Protein AF-A0A1M7R511-F1 (afdb_monomer)

Radius of gyration: 32.55 Å; Cα contacts (8 Å, |Δi|>4): 422; chains: 1; bounding box: 79×56×100 Å

pLDDT: mean 84.2, std 15.66, range [29.67, 98.44]

Organism: NCBI:txid551987

Sequence (441 aa):
MRLPGTRYQEHGWEQVRKLLGLCSLQAFRQIEMHQMLEPGQHGALLDAYTDAVAASLHGYARSARGEAEGNSYGESVYELSLGLLYELQAQPAYWAAFAAAMASEHARSGAFWDDPAAEGVLRKKVNDMYATLRDKVDADNYIVATGRDCSPNKIYTYRMLDTAYREIAGLFAAWELNAARVAAILGRELAGTPIEVRQLKSISGCKAEWVIRWSASQEQFAGSPGPLHTRSKRFASLKNSPGKIASLLTEIGDYEELSANMDSIEEWQTEAGEAALWLEDYWRVMSESELAEAEGRQPDDDRIVPPPELVAEDDEAEPVEAVVDQGPAVSGPELAAEQSRAGELSLPLRYLELARSAQEAGSWTVRMLREESLPIRLAVYHKLLGPADDTYPDAWLDPVTGELPTLQQLAALDQISMPTLRKRRNEAIDKLYAANAAAAQ

Secondary structure (DSSP, 8-state):
---TT----HHHHHHHHHHHHHHHHHHHTTS-GGGGG-GGGHHHHHHHHHHHHHHHHHHHTTSTTTSSB-STTS-BHHHHHHHHHHHHHH-HHHHHHHHHHHHHHHHHHSSGGG-GGGHHHHHHHHHHHHHHHHHHHHHHHHHHHHS----HHHHHHHHHHHHHHHHHHHHHHTTTTTHHHHHHHHTS--SSS-HHHHH--SGGG--HHHHHHHHHHHHHHHSS--GGGSS-HHHHHHHT-HHHHHHHHHHHHHHHHHHHTT--HHHHHHHHHHHHHHHHHHHHHHHHHHHHHHTTPPPPP--SSPPPP-PPP---PPP-------SS---HHHHHHHHHHHHHTTS-TTHHHHHHHTS-TT-HHHHHTTTS-HHHHHHHHHHHT-TT-TTS-GGGS-TTTSSPPPHHHHHHHTT--HHHHHHHHHHHHHHHHHHHHHHT-

Structure (mmCIF, N/CA/C/O backbone):
data_AF-A0A1M7R511-F1
#
_entry.id   AF-A0A1M7R511-F1
#
loop_
_atom_site.group_PDB
_atom_site.id
_atom_site.type_symbol
_atom_site.label_atom_id
_atom_site.label_alt_id
_atom_site.label_comp_id
_atom_site.label_asym_id
_atom_site.label_entity_id
_atom_site.label_seq_id
_atom_site.pdbx_PDB_ins_code
_atom_site.Cartn_x
_atom_site.Cartn_y
_atom_site.Cartn_z
_atom_site.occupancy
_atom_site.B_iso_or_equiv
_atom_site.auth_seq_id
_atom_site.auth_comp_id
_atom_site.auth_asym_id
_atom_site.auth_atom_id
_atom_site.pdbx_PDB_model_num
ATOM 1 N N . MET A 1 1 ? 1.863 -0.002 -5.034 1.00 68.69 1 MET A N 1
ATOM 2 C CA . MET A 1 1 ? 2.569 -1.206 -4.569 1.00 68.69 1 MET A CA 1
ATOM 3 C C . MET A 1 1 ? 1.700 -2.441 -4.766 1.00 68.69 1 MET A C 1
ATOM 5 O O . MET A 1 1 ? 0.615 -2.475 -4.191 1.00 68.69 1 MET A O 1
ATOM 9 N N . ARG A 1 2 ? 2.167 -3.424 -5.543 1.00 74.94 2 ARG A N 1
ATOM 10 C CA . ARG A 1 2 ? 1.570 -4.765 -5.659 1.00 74.94 2 ARG A CA 1
ATOM 11 C C . ARG A 1 2 ? 2.565 -5.776 -5.084 1.00 74.94 2 ARG A C 1
ATOM 13 O O . ARG A 1 2 ? 3.453 -6.241 -5.782 1.00 74.94 2 ARG A O 1
ATOM 20 N N . LEU A 1 3 ? 2.492 -6.024 -3.777 1.00 83.12 3 LEU A N 1
ATOM 21 C CA . LEU A 1 3 ? 3.221 -7.140 -3.165 1.00 83.12 3 LEU A CA 1
ATOM 22 C C . LEU A 1 3 ? 2.275 -8.341 -3.036 1.00 83.12 3 LEU A C 1
ATOM 24 O O . LEU A 1 3 ? 1.083 -8.124 -2.782 1.00 83.12 3 LEU A O 1
ATOM 28 N N . PRO A 1 4 ? 2.778 -9.585 -3.128 1.00 82.19 4 PRO A N 1
ATOM 29 C CA . PRO A 1 4 ? 1.950 -10.775 -2.966 1.00 82.19 4 PRO A CA 1
ATOM 30 C C . PRO A 1 4 ? 1.135 -10.733 -1.670 1.00 82.19 4 PRO A C 1
ATOM 32 O O . PRO A 1 4 ? 1.665 -10.418 -0.603 1.00 82.19 4 PRO A O 1
ATOM 35 N N . GLY A 1 5 ? -0.165 -11.007 -1.774 1.00 80.69 5 GLY A N 1
ATOM 36 C CA . GLY A 1 5 ? -1.094 -11.037 -0.639 1.00 80.69 5 GLY A CA 1
ATOM 37 C C . GLY A 1 5 ? -1.471 -9.670 -0.049 1.00 80.69 5 GLY A C 1
ATOM 38 O O . GLY A 1 5 ? -2.383 -9.599 0.774 1.00 80.69 5 GLY A O 1
ATOM 39 N N . THR A 1 6 ? -0.828 -8.570 -0.454 1.00 86.75 6 THR A N 1
ATOM 40 C CA . THR A 1 6 ? -1.179 -7.238 0.067 1.00 86.75 6 THR A CA 1
ATOM 41 C C . THR A 1 6 ? -2.447 -6.722 -0.594 1.00 86.75 6 THR A C 1
ATOM 43 O O . THR A 1 6 ? -2.457 -6.531 -1.806 1.00 86.75 6 THR A O 1
ATOM 46 N N . ARG A 1 7 ? -3.507 -6.479 0.185 1.00 88.06 7 ARG A N 1
ATOM 47 C CA . ARG A 1 7 ? -4.819 -6.025 -0.325 1.00 88.06 7 ARG A CA 1
ATOM 48 C C . ARG A 1 7 ? -4.985 -4.518 -0.225 1.00 88.06 7 ARG A C 1
ATOM 50 O O . ARG A 1 7 ? -5.602 -3.896 -1.087 1.00 88.06 7 ARG A O 1
ATOM 57 N N . TYR A 1 8 ? -4.413 -3.907 0.811 1.00 89.25 8 TYR A N 1
ATOM 58 C CA . TYR A 1 8 ? -4.616 -2.492 1.095 1.00 89.25 8 TYR A CA 1
ATOM 59 C C . TYR A 1 8 ? -3.527 -1.655 0.432 1.00 89.25 8 TYR A C 1
ATOM 61 O O . TYR A 1 8 ? -2.463 -1.404 1.008 1.00 89.25 8 TYR A O 1
ATOM 69 N N . GLN A 1 9 ? -3.801 -1.185 -0.781 1.00 86.00 9 GLN A N 1
ATOM 70 C CA . GLN A 1 9 ? -2.887 -0.361 -1.574 1.00 86.00 9 GLN A CA 1
ATOM 71 C C . GLN A 1 9 ? -3.029 1.131 -1.233 1.00 86.00 9 GLN A C 1
ATOM 73 O O . GLN A 1 9 ? -4.072 1.583 -0.770 1.00 86.00 9 GLN A O 1
ATOM 78 N N . GLU A 1 10 ? -1.964 1.916 -1.428 1.00 84.00 10 GLU A N 1
ATOM 79 C CA . GLU A 1 10 ? -1.916 3.290 -0.901 1.00 84.00 10 GLU A CA 1
ATOM 80 C C . GLU A 1 10 ? -2.899 4.257 -1.580 1.00 84.00 10 GLU A C 1
ATOM 82 O O . GLU A 1 10 ? -3.416 5.151 -0.917 1.00 84.00 10 GLU A O 1
ATOM 87 N N . HIS A 1 11 ? -3.220 4.053 -2.862 1.00 80.50 11 HIS A N 1
ATOM 88 C CA . HIS A 1 11 ? -4.158 4.922 -3.582 1.00 80.50 11 HIS A CA 1
ATOM 89 C C . HIS A 1 11 ? -5.602 4.805 -3.060 1.00 80.50 11 HIS A C 1
ATOM 91 O O . HIS A 1 11 ? -6.273 5.825 -2.912 1.00 80.50 11 HIS A O 1
ATOM 97 N N . GLY A 1 12 ? -6.070 3.597 -2.726 1.00 86.12 12 GLY A N 1
ATOM 98 C CA . GLY A 1 12 ? -7.419 3.383 -2.189 1.00 86.12 12 GLY A CA 1
ATOM 99 C C . GLY A 1 12 ? -7.499 3.452 -0.661 1.00 86.12 12 GLY A C 1
ATOM 100 O O . GLY A 1 12 ? -8.558 3.756 -0.104 1.00 86.12 12 GLY A O 1
ATOM 101 N N . TRP A 1 13 ? -6.375 3.265 0.044 1.00 91.88 13 TRP A N 1
ATOM 102 C CA . TRP A 1 13 ? -6.334 3.275 1.509 1.00 91.88 13 TRP A CA 1
ATOM 103 C C . TRP A 1 13 ? -6.909 4.549 2.130 1.00 91.88 13 TRP A C 1
ATOM 105 O O . TRP A 1 13 ? -7.610 4.481 3.137 1.00 91.88 13 TRP A O 1
ATOM 115 N N . GLU A 1 14 ? -6.654 5.718 1.543 1.00 91.69 14 GLU A N 1
ATOM 116 C CA . GLU A 1 14 ? -7.167 6.974 2.091 1.00 91.69 14 GLU A CA 1
ATOM 117 C C . GLU A 1 14 ? -8.704 7.016 2.108 1.00 91.69 14 GLU A C 1
ATOM 119 O O . GLU A 1 14 ? -9.300 7.583 3.028 1.00 91.69 14 GLU A O 1
ATOM 124 N N . GLN A 1 15 ? -9.362 6.394 1.126 1.00 91.75 15 GLN A N 1
ATOM 125 C CA . GLN A 1 15 ? -10.821 6.297 1.087 1.00 91.75 15 GLN A CA 1
ATOM 126 C C . GLN A 1 15 ? -11.341 5.263 2.089 1.00 91.75 15 GLN A C 1
ATOM 128 O O . GLN A 1 15 ? -12.286 5.572 2.817 1.00 91.75 15 GLN A O 1
ATOM 133 N N . VAL A 1 16 ? -10.677 4.107 2.204 1.00 95.75 16 VAL A N 1
ATOM 134 C CA . VAL A 1 16 ? -10.963 3.077 3.226 1.00 95.75 16 VAL A CA 1
ATOM 135 C C . VAL A 1 16 ? -10.866 3.677 4.628 1.00 95.75 16 VAL A C 1
ATOM 137 O O . VAL A 1 16 ? -11.814 3.623 5.408 1.00 95.75 16 VAL A O 1
ATOM 140 N N . ARG A 1 17 ? -9.762 4.370 4.924 1.00 94.81 17 ARG A N 1
ATOM 141 C CA . ARG A 1 17 ? -9.530 5.070 6.194 1.00 94.81 17 ARG A CA 1
ATOM 142 C C . ARG A 1 17 ? -10.621 6.096 6.492 1.00 94.81 17 ARG A C 1
ATOM 144 O O . ARG A 1 17 ? -11.116 6.166 7.616 1.00 94.81 17 ARG A O 1
ATOM 151 N N . LYS A 1 18 ? -11.018 6.902 5.502 1.00 93.25 18 LYS A N 1
ATOM 152 C CA . LYS A 1 18 ? -12.097 7.892 5.661 1.00 93.25 18 LYS A CA 1
ATOM 153 C C . LYS A 1 18 ? -13.452 7.239 5.912 1.00 93.25 18 LYS A C 1
ATOM 155 O O . LYS A 1 18 ? -14.218 7.773 6.714 1.00 93.25 18 LYS A O 1
ATOM 160 N N . LEU A 1 19 ? -13.761 6.143 5.221 1.00 95.12 19 LEU A N 1
ATOM 161 C CA . LEU A 1 19 ? -15.021 5.424 5.385 1.00 95.12 19 LEU A CA 1
ATOM 162 C C . LEU A 1 19 ? -15.089 4.756 6.764 1.00 95.12 19 LEU A C 1
ATOM 164 O O . LEU A 1 19 ? -16.012 5.044 7.522 1.00 95.12 19 LEU A O 1
ATOM 168 N N . LEU A 1 20 ? -14.065 3.989 7.142 1.00 97.31 20 LEU A N 1
ATOM 169 C CA . LEU A 1 20 ? -13.953 3.380 8.471 1.00 97.31 20 LEU A CA 1
ATOM 170 C C . LEU A 1 20 ? -14.011 4.419 9.589 1.00 97.31 20 LEU A C 1
ATOM 172 O O . LEU A 1 20 ? -14.732 4.232 10.567 1.00 97.31 20 LEU A O 1
ATOM 176 N N . GLY A 1 21 ? -13.300 5.539 9.439 1.00 95.00 21 GLY A N 1
ATOM 177 C CA . GLY A 1 21 ? -13.343 6.637 10.400 1.00 95.00 21 GLY A CA 1
ATOM 178 C C . GLY A 1 21 ? -14.750 7.221 10.557 1.00 95.00 21 GLY A C 1
ATOM 179 O O . GLY A 1 21 ? -15.188 7.452 11.680 1.00 95.00 21 GLY A O 1
ATOM 180 N N . LEU A 1 22 ? -15.477 7.427 9.454 1.00 94.31 22 LEU A N 1
ATOM 181 C CA . LEU A 1 22 ? -16.858 7.917 9.479 1.00 94.31 22 LEU A CA 1
ATOM 182 C C . LEU A 1 22 ? -17.801 6.921 10.171 1.00 94.31 22 LEU A C 1
ATOM 184 O O . LEU A 1 22 ? -18.515 7.307 11.095 1.00 94.31 22 LEU A O 1
ATOM 188 N N . CYS A 1 23 ? -17.782 5.654 9.756 1.00 96.12 23 CYS A N 1
ATOM 189 C CA . CYS A 1 23 ? -18.651 4.609 10.299 1.00 96.12 23 CYS A CA 1
ATOM 190 C C . CYS A 1 23 ? -18.357 4.333 11.781 1.00 96.12 23 CYS A C 1
ATOM 192 O O . CYS A 1 23 ? -19.281 4.190 12.576 1.00 96.12 23 CYS A O 1
ATOM 194 N N . SER A 1 24 ? -17.085 4.369 12.189 1.00 96.56 24 SER A N 1
ATOM 195 C CA . SER A 1 24 ? -16.689 4.216 13.597 1.00 96.56 24 SER A CA 1
ATOM 196 C C . SER A 1 24 ? -17.235 5.330 14.479 1.00 96.56 24 SER A C 1
ATOM 198 O O . SER A 1 24 ? -17.739 5.066 15.564 1.00 96.56 24 SER A O 1
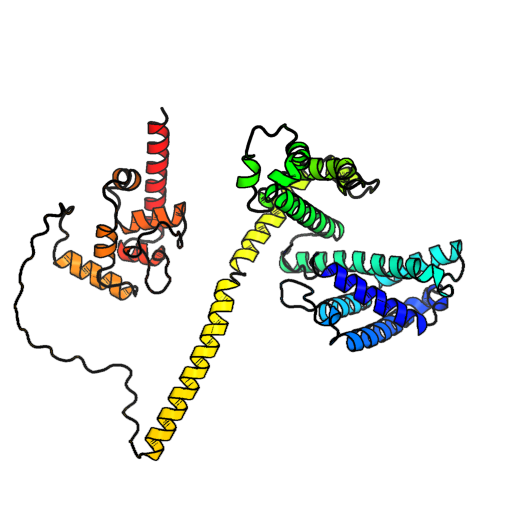ATOM 200 N N . LEU A 1 25 ? -17.171 6.583 14.019 1.00 94.25 25 LEU A N 1
ATOM 201 C CA . LEU A 1 25 ? -17.734 7.710 14.764 1.00 94.25 25 LEU A CA 1
ATOM 202 C C . LEU A 1 25 ? -19.254 7.608 14.903 1.00 94.25 25 LEU A C 1
ATOM 204 O O . LEU A 1 25 ? -19.798 8.006 15.928 1.00 94.25 25 LEU A O 1
ATOM 208 N N . GLN A 1 26 ? -19.941 7.073 13.891 1.00 93.56 26 GLN A N 1
ATOM 209 C CA . GLN A 1 26 ? -21.374 6.794 13.981 1.00 93.56 26 GLN A CA 1
ATOM 210 C C . GLN A 1 26 ? -21.667 5.672 14.983 1.00 93.56 26 GLN A C 1
ATOM 212 O O . GLN A 1 26 ? -22.570 5.829 15.802 1.00 93.56 26 GLN A O 1
ATOM 217 N N . ALA A 1 27 ? -20.883 4.591 14.966 1.00 95.19 27 ALA A N 1
ATOM 218 C CA . ALA A 1 27 ? -21.008 3.485 15.912 1.00 95.19 27 ALA A CA 1
ATOM 219 C C . ALA A 1 27 ? -20.767 3.934 17.362 1.00 95.19 27 ALA A C 1
ATOM 221 O O . ALA A 1 27 ? -21.527 3.569 18.252 1.00 95.19 27 ALA A O 1
ATOM 222 N N . PHE A 1 28 ? -19.788 4.811 17.605 1.00 93.62 28 PHE A N 1
ATOM 223 C CA . PHE A 1 28 ? -19.516 5.339 18.947 1.00 93.62 28 PHE A CA 1
ATOM 224 C C . PHE A 1 28 ? -20.654 6.159 19.556 1.00 93.62 28 PHE A C 1
ATOM 226 O O . PHE A 1 28 ? -20.720 6.287 20.771 1.00 93.62 28 PHE A O 1
ATOM 233 N N . ARG A 1 29 ? -21.584 6.667 18.741 1.00 91.38 29 ARG A N 1
ATOM 234 C CA . ARG A 1 29 ? -22.801 7.332 19.238 1.00 91.38 29 ARG A CA 1
ATOM 235 C C . ARG A 1 29 ? -23.874 6.343 19.706 1.00 91.38 29 ARG A C 1
ATOM 237 O O . ARG A 1 29 ? -24.866 6.773 20.280 1.00 91.38 29 ARG A O 1
ATOM 244 N N . GLN A 1 30 ? -23.709 5.056 19.408 1.00 90.88 30 GLN A N 1
ATOM 245 C CA . GLN A 1 30 ? -24.676 3.992 19.692 1.00 90.88 30 GLN A CA 1
ATOM 246 C C . GLN A 1 30 ? -24.197 3.030 20.788 1.00 90.88 30 GLN A C 1
ATOM 248 O O . GLN A 1 30 ? -24.994 2.225 21.263 1.00 90.88 30 GLN A O 1
ATOM 253 N N . ILE A 1 31 ? -22.922 3.101 21.189 1.00 92.25 31 ILE A N 1
ATOM 254 C CA . ILE A 1 31 ? -22.336 2.227 22.214 1.00 92.25 31 ILE A CA 1
ATOM 255 C C . ILE A 1 31 ? -21.955 3.016 23.470 1.00 92.25 31 ILE A C 1
ATOM 257 O O . ILE A 1 31 ? -21.582 4.187 23.407 1.00 92.25 31 ILE A O 1
ATOM 261 N N . GLU A 1 32 ? -22.004 2.350 24.622 1.00 91.88 32 GLU A N 1
ATOM 262 C CA . GLU A 1 32 ? -21.669 2.941 25.920 1.00 91.88 32 GLU A CA 1
ATOM 263 C C . GLU A 1 32 ? -20.150 3.092 26.091 1.00 91.88 32 GLU A C 1
ATOM 265 O O . GLU A 1 32 ? -19.463 2.213 26.615 1.00 91.88 32 GLU A O 1
ATOM 270 N N . MET A 1 33 ? -19.609 4.236 25.663 1.00 91.94 33 MET A N 1
ATOM 271 C CA . MET A 1 33 ? -18.162 4.501 25.629 1.00 91.94 33 MET A CA 1
ATOM 272 C C . MET A 1 33 ? -17.464 4.422 26.992 1.00 91.94 33 MET A C 1
ATOM 274 O O . MET A 1 33 ? -16.265 4.154 27.048 1.00 91.94 33 MET A O 1
ATOM 278 N N . HIS A 1 34 ? -18.191 4.580 28.099 1.00 92.94 34 HIS A N 1
ATOM 279 C CA . HIS A 1 34 ? -17.646 4.385 29.446 1.00 92.94 34 HIS A CA 1
ATOM 280 C C . HIS A 1 34 ? -17.146 2.949 29.674 1.00 92.94 34 HIS A C 1
ATOM 282 O O . HIS A 1 34 ? -16.149 2.752 30.371 1.00 92.94 34 HIS A O 1
ATOM 288 N N . GLN A 1 35 ? -17.756 1.957 29.015 1.00 92.94 35 GLN A N 1
ATOM 289 C CA . GLN A 1 35 ? -17.331 0.554 29.078 1.00 92.94 35 GLN A CA 1
ATOM 290 C C . GLN A 1 35 ? -15.943 0.332 28.456 1.00 92.94 35 GLN A C 1
ATOM 292 O O . GLN A 1 35 ? -15.270 -0.642 28.780 1.00 92.94 35 GLN A O 1
ATOM 297 N N . MET A 1 36 ? -15.452 1.262 27.625 1.00 93.06 36 MET A N 1
ATOM 298 C CA . MET A 1 36 ? -14.088 1.228 27.080 1.00 93.06 36 MET A CA 1
ATOM 299 C C . MET A 1 36 ? -13.018 1.266 28.185 1.00 93.06 36 MET A C 1
ATOM 301 O O . MET A 1 36 ? -11.898 0.789 27.994 1.00 93.06 36 MET A O 1
ATOM 305 N N . LEU A 1 37 ? -13.349 1.826 29.351 1.00 94.88 37 LEU A N 1
ATOM 306 C CA . LEU A 1 37 ? -12.447 1.918 30.499 1.00 94.88 37 LEU A CA 1
ATOM 307 C C . LEU A 1 37 ? -12.394 0.624 31.325 1.00 94.88 37 LEU A C 1
ATOM 309 O O . LEU A 1 37 ? -11.517 0.489 32.176 1.00 94.88 37 LEU A O 1
ATOM 313 N N . GLU A 1 38 ? -13.297 -0.326 31.073 1.00 94.88 38 GLU A N 1
ATOM 314 C CA . GLU A 1 38 ? -13.436 -1.565 31.834 1.00 94.88 38 GLU A CA 1
ATOM 315 C C . GLU A 1 38 ? -12.905 -2.764 31.032 1.00 94.88 38 GLU A C 1
ATOM 317 O O . GLU A 1 38 ? -13.583 -3.238 30.120 1.00 94.88 38 GLU A O 1
ATOM 322 N N . PRO A 1 39 ? -11.732 -3.337 31.380 1.00 93.25 39 PRO A N 1
ATOM 323 C CA . PRO A 1 39 ? -11.148 -4.448 30.623 1.00 93.25 39 PRO A CA 1
ATOM 324 C C . PRO A 1 39 ? -12.063 -5.671 30.479 1.00 93.25 39 PRO A C 1
ATOM 326 O O . PRO A 1 39 ? -12.005 -6.372 29.474 1.00 93.25 39 PRO A O 1
ATOM 329 N N . GLY A 1 40 ? -12.934 -5.915 31.466 1.00 94.31 40 GLY A N 1
ATOM 330 C CA . GLY A 1 40 ? -13.905 -7.012 31.430 1.00 94.31 40 GLY A CA 1
ATOM 331 C C . GLY A 1 40 ? -15.004 -6.848 30.373 1.00 94.31 40 GLY A C 1
ATOM 332 O O . GLY A 1 40 ? -15.596 -7.847 29.979 1.00 94.31 40 GLY A O 1
ATOM 333 N N . GLN A 1 41 ? -15.250 -5.626 29.891 1.00 95.38 41 GLN A N 1
ATOM 334 C CA . GLN A 1 41 ? -16.270 -5.329 28.878 1.00 95.38 41 GLN A CA 1
ATOM 335 C C . GLN A 1 41 ? -15.705 -5.277 27.455 1.00 95.38 41 GLN A C 1
ATOM 337 O O . GLN A 1 41 ? -16.469 -5.226 26.495 1.00 95.38 41 GLN A O 1
ATOM 342 N N . HIS A 1 42 ? -14.376 -5.301 27.283 1.00 95.44 42 HIS A N 1
ATOM 343 C CA . HIS A 1 42 ? -13.740 -5.064 25.981 1.00 95.44 42 HIS A CA 1
ATOM 344 C C . HIS A 1 42 ? -14.190 -6.039 24.889 1.00 95.44 42 HIS A C 1
ATOM 346 O O . HIS A 1 42 ? -14.326 -5.608 23.750 1.00 95.44 42 HIS A O 1
ATOM 352 N N . GLY A 1 43 ? -14.447 -7.308 25.227 1.00 95.12 43 GLY A N 1
ATOM 353 C CA . GLY A 1 43 ? -14.949 -8.305 24.273 1.00 95.12 43 GLY A CA 1
ATOM 354 C C . GLY A 1 43 ? -16.362 -7.990 23.779 1.00 95.12 43 GLY A C 1
ATOM 355 O O . GLY A 1 43 ? -16.567 -7.823 22.584 1.00 95.12 43 GLY A O 1
ATOM 356 N N . ALA A 1 44 ? -17.314 -7.806 24.699 1.00 95.62 44 ALA A N 1
ATOM 357 C CA . ALA A 1 44 ? -18.692 -7.459 24.346 1.00 95.62 44 ALA A CA 1
ATOM 358 C C . ALA A 1 44 ? -18.781 -6.112 23.606 1.00 95.62 44 ALA A C 1
ATOM 360 O O . ALA A 1 44 ? -19.577 -5.951 22.683 1.00 95.62 44 ALA A O 1
ATOM 361 N N . LEU A 1 45 ? -17.932 -5.150 23.982 1.00 96.44 45 LEU A N 1
ATOM 362 C CA . LEU A 1 45 ? -17.863 -3.853 23.318 1.00 96.44 45 LEU A CA 1
ATOM 363 C C . LEU A 1 45 ? -17.277 -3.955 21.904 1.00 96.44 45 LEU A C 1
ATOM 365 O O . LEU A 1 45 ? -17.718 -3.218 21.026 1.00 96.44 45 LEU A O 1
ATOM 369 N N . LEU A 1 46 ? -16.316 -4.856 21.671 1.00 97.38 46 LEU A N 1
ATOM 370 C CA . LEU A 1 46 ? -15.790 -5.142 20.334 1.00 97.38 46 LEU A CA 1
ATOM 371 C C . LEU A 1 46 ? -16.870 -5.752 19.438 1.00 97.38 46 LEU A C 1
ATOM 373 O O . LEU A 1 46 ? -17.007 -5.313 18.298 1.00 97.38 46 LEU A O 1
ATOM 377 N N . ASP A 1 47 ? -17.656 -6.703 19.942 1.00 97.06 47 ASP A N 1
ATOM 378 C CA . ASP A 1 47 ? -18.761 -7.299 19.181 1.00 97.06 47 ASP A CA 1
ATOM 379 C C . ASP A 1 47 ? -19.813 -6.237 18.821 1.00 97.06 47 ASP A C 1
ATOM 381 O O . ASP A 1 47 ? -20.131 -6.051 17.648 1.00 97.06 47 ASP A O 1
ATOM 385 N N . ALA A 1 48 ? -20.255 -5.439 19.800 1.00 97.12 48 ALA A N 1
ATOM 386 C CA . ALA A 1 48 ? -21.210 -4.353 19.568 1.00 97.12 48 ALA A CA 1
ATOM 387 C C . ALA A 1 48 ? -20.678 -3.284 18.595 1.00 97.12 48 ALA A C 1
ATOM 389 O O . ALA A 1 48 ? -21.413 -2.789 17.738 1.00 97.12 48 ALA A O 1
ATOM 390 N N . TYR A 1 49 ? -19.396 -2.924 18.709 1.00 97.88 49 TYR A N 1
ATOM 391 C CA . TYR A 1 49 ? -18.735 -2.016 17.773 1.00 97.88 49 TYR A CA 1
ATOM 392 C C . TYR A 1 49 ? -18.690 -2.610 16.360 1.00 97.88 49 TYR A C 1
ATOM 394 O O . TYR A 1 49 ? -19.001 -1.910 15.397 1.00 97.88 49 TYR A O 1
ATOM 402 N N . THR A 1 50 ? -18.341 -3.891 16.237 1.00 97.88 50 THR A N 1
ATOM 403 C CA . THR A 1 50 ? -18.246 -4.592 14.951 1.00 97.88 50 THR A CA 1
ATOM 404 C C . THR A 1 50 ? -19.600 -4.608 14.250 1.00 97.88 50 THR A C 1
ATOM 406 O O . THR A 1 50 ? -19.689 -4.179 13.101 1.00 97.88 50 THR A O 1
ATOM 409 N N . ASP A 1 51 ? -20.668 -4.976 14.957 1.00 98.00 51 ASP A N 1
ATOM 410 C CA . ASP A 1 51 ? -22.026 -4.993 14.406 1.00 98.00 51 ASP A CA 1
ATOM 411 C C . ASP A 1 51 ? -22.489 -3.596 13.964 1.00 98.00 51 ASP A C 1
ATOM 413 O O . ASP A 1 51 ? -23.005 -3.419 12.855 1.00 98.00 51 ASP A O 1
ATOM 417 N N . ALA A 1 52 ? -22.260 -2.574 14.795 1.00 97.88 52 ALA A N 1
ATOM 418 C CA . ALA A 1 52 ? -22.667 -1.202 14.494 1.00 97.88 52 ALA A CA 1
ATOM 419 C C . ALA A 1 52 ? -21.904 -0.608 13.295 1.00 97.88 52 ALA A C 1
ATOM 421 O O . ALA A 1 52 ? -22.498 0.060 12.439 1.00 97.88 52 ALA A O 1
ATOM 422 N N . VAL A 1 53 ? -20.592 -0.853 13.196 1.00 98.19 53 VAL A N 1
ATOM 423 C CA . VAL A 1 53 ? -19.790 -0.392 12.053 1.00 98.19 53 VAL A CA 1
ATOM 424 C C . VAL A 1 53 ? -20.149 -1.171 10.793 1.00 98.19 53 VAL A C 1
ATOM 426 O O . VAL A 1 53 ? -20.293 -0.543 9.745 1.00 98.19 53 VAL A O 1
ATOM 429 N N . ALA A 1 54 ? -20.361 -2.487 10.873 1.00 98.06 54 ALA A N 1
ATOM 430 C CA . ALA A 1 54 ? -20.773 -3.301 9.730 1.00 98.06 54 ALA A CA 1
ATOM 431 C C . ALA A 1 54 ? -22.113 -2.812 9.165 1.00 98.06 54 ALA A C 1
ATOM 433 O O . ALA A 1 54 ? -22.221 -2.557 7.964 1.00 98.06 54 ALA A O 1
ATOM 434 N N . ALA A 1 55 ? -23.109 -2.577 10.026 1.00 97.19 55 ALA A N 1
ATOM 435 C CA . ALA A 1 55 ? -24.402 -2.026 9.623 1.00 97.19 55 ALA A CA 1
ATOM 436 C C . ALA A 1 55 ? -24.261 -0.659 8.927 1.00 97.19 55 ALA A C 1
ATOM 438 O O . ALA A 1 55 ? -24.878 -0.421 7.886 1.00 97.19 55 ALA A O 1
ATOM 439 N N . SER A 1 56 ? -23.409 0.227 9.458 1.00 96.25 56 SER A N 1
ATOM 440 C CA . SER A 1 56 ? -23.109 1.516 8.824 1.00 96.25 56 SER A CA 1
ATOM 441 C C . SER A 1 56 ? -22.434 1.333 7.458 1.00 96.25 56 SER A C 1
ATOM 443 O O . SER A 1 56 ? -22.872 1.935 6.477 1.00 96.25 56 SER A O 1
ATOM 445 N N . LEU A 1 57 ? -21.426 0.461 7.353 1.00 97.06 57 LEU A N 1
ATOM 446 C CA . LEU A 1 57 ? -20.725 0.167 6.099 1.00 97.06 57 LEU A CA 1
ATOM 447 C C . LEU A 1 57 ? -21.671 -0.376 5.027 1.00 97.06 57 LEU A C 1
ATOM 449 O O . LEU A 1 57 ? -21.618 0.096 3.893 1.00 97.06 57 LEU A O 1
ATOM 453 N N . HIS A 1 58 ? -22.573 -1.300 5.375 1.00 97.00 58 HIS A N 1
ATOM 454 C CA . HIS A 1 58 ? -23.606 -1.790 4.455 1.00 97.00 58 HIS A CA 1
ATOM 455 C C . HIS A 1 58 ? -24.478 -0.650 3.913 1.00 97.00 58 HIS A C 1
ATOM 457 O O . HIS A 1 58 ? -24.785 -0.625 2.722 1.00 97.00 58 HIS A O 1
ATOM 463 N N . GLY A 1 59 ? -24.814 0.339 4.748 1.00 92.69 59 GLY A N 1
ATOM 464 C CA . GLY A 1 59 ? -25.531 1.543 4.317 1.00 92.69 59 GLY A CA 1
ATOM 465 C C . GLY A 1 59 ? -24.755 2.412 3.317 1.00 92.69 59 GLY A C 1
ATOM 466 O O . GLY A 1 59 ? -25.367 3.095 2.497 1.00 92.69 59 GLY A O 1
ATOM 467 N N . TYR A 1 60 ? -23.419 2.368 3.339 1.00 90.75 60 TYR A N 1
ATOM 468 C CA . TYR A 1 60 ? -22.548 3.106 2.416 1.00 90.75 60 TYR A CA 1
ATOM 469 C C . TYR A 1 60 ? -22.077 2.294 1.203 1.00 90.75 60 TYR A C 1
ATOM 471 O O . TYR A 1 60 ? -21.387 2.865 0.354 1.00 90.75 60 TYR A O 1
ATOM 479 N N . ALA A 1 61 ? -22.456 1.018 1.078 1.00 86.69 61 ALA A N 1
ATOM 480 C CA . ALA A 1 61 ? -21.984 0.133 0.009 1.00 86.69 61 ALA A CA 1
ATOM 481 C C . ALA A 1 61 ? -22.248 0.700 -1.398 1.00 86.69 61 ALA A C 1
ATOM 483 O O . ALA A 1 61 ? -21.378 0.638 -2.254 1.00 86.69 61 ALA A O 1
ATOM 484 N N . ARG A 1 62 ? -23.416 1.328 -1.604 1.00 88.44 62 ARG A N 1
ATOM 485 C CA . ARG A 1 62 ? -23.845 1.961 -2.871 1.00 88.44 62 ARG A CA 1
ATOM 486 C C . ARG A 1 62 ? -23.567 3.465 -2.948 1.00 88.44 62 ARG A C 1
ATOM 488 O O . ARG A 1 62 ? -24.182 4.188 -3.726 1.00 88.44 62 ARG A O 1
ATOM 495 N N . SER A 1 63 ? -22.713 3.979 -2.069 1.00 89.06 63 SER A N 1
ATOM 496 C CA . SER A 1 63 ? -22.304 5.383 -2.120 1.00 89.06 63 SER A CA 1
ATOM 497 C C . SER A 1 63 ? -21.117 5.560 -3.061 1.00 89.06 63 SER A C 1
ATOM 499 O O . SER A 1 63 ? -20.310 4.649 -3.213 1.00 89.06 63 SER A O 1
ATOM 501 N N . ALA A 1 64 ? -20.925 6.773 -3.589 1.00 87.56 64 ALA A N 1
ATOM 502 C CA . ALA A 1 64 ? -19.777 7.087 -4.444 1.00 87.56 64 ALA A CA 1
ATOM 503 C C . ALA A 1 64 ? -18.415 6.762 -3.797 1.00 87.56 64 ALA A C 1
ATOM 505 O O . ALA A 1 64 ? -17.461 6.450 -4.499 1.00 87.56 64 ALA A O 1
ATOM 506 N N . ARG A 1 65 ? -18.301 6.832 -2.459 1.00 89.44 65 ARG A N 1
ATOM 507 C CA . ARG A 1 65 ? -17.083 6.395 -1.755 1.00 89.44 65 ARG A CA 1
ATOM 508 C C . ARG A 1 65 ? -17.023 4.878 -1.606 1.00 89.44 65 ARG A C 1
ATOM 510 O O . ARG A 1 65 ? -15.927 4.347 -1.666 1.00 89.44 65 ARG A O 1
ATOM 517 N N . GLY A 1 66 ? -18.151 4.220 -1.349 1.00 84.88 66 GLY A N 1
ATOM 518 C CA . GLY A 1 66 ? -18.216 2.769 -1.167 1.00 84.88 66 GLY A CA 1
ATOM 519 C C . GLY A 1 66 ? -17.865 2.008 -2.441 1.00 84.88 66 GLY A C 1
ATOM 520 O O . GLY A 1 66 ? -17.070 1.081 -2.366 1.00 84.88 66 GLY A O 1
ATOM 521 N N . GLU A 1 67 ? -18.381 2.461 -3.586 1.00 91.12 67 GLU A N 1
ATOM 522 C CA . GLU A 1 67 ? -18.156 1.855 -4.910 1.00 91.12 67 GLU A CA 1
ATOM 523 C C . GLU A 1 67 ? -16.827 2.270 -5.560 1.00 91.12 67 GLU A C 1
ATOM 525 O O . GLU A 1 67 ? -16.453 1.723 -6.592 1.00 91.12 67 GLU A O 1
ATOM 530 N N . ALA A 1 68 ? -16.102 3.233 -4.980 1.00 88.19 68 ALA A N 1
ATOM 531 C CA . ALA A 1 68 ? -14.797 3.627 -5.496 1.00 88.19 68 ALA A CA 1
ATOM 532 C C . ALA A 1 68 ? -13.803 2.456 -5.438 1.00 88.19 68 ALA A C 1
ATOM 534 O O . ALA A 1 68 ? -13.839 1.643 -4.511 1.00 88.19 68 ALA A O 1
ATOM 535 N N . GLU A 1 69 ? -12.875 2.421 -6.393 1.00 90.62 69 GLU A N 1
ATOM 536 C CA . GLU A 1 69 ? -11.803 1.426 -6.441 1.00 90.62 69 GLU A CA 1
ATOM 537 C C . GLU A 1 69 ? -10.929 1.513 -5.180 1.00 90.62 69 GLU A C 1
ATOM 539 O O . GLU A 1 69 ? -10.335 2.551 -4.862 1.00 90.62 69 GLU A O 1
ATOM 544 N N . GLY A 1 70 ? -10.888 0.418 -4.420 1.00 87.75 70 GLY A N 1
ATOM 545 C CA . GLY A 1 70 ? -10.115 0.303 -3.186 1.00 87.75 70 GLY A CA 1
ATOM 546 C C . GLY A 1 70 ? -8.715 -0.260 -3.423 1.00 87.75 70 GLY A C 1
ATOM 547 O O . GLY A 1 70 ? -7.765 0.099 -2.718 1.00 87.75 70 GLY A O 1
ATOM 548 N N . ASN A 1 71 ? -8.572 -1.127 -4.419 1.00 88.75 71 ASN A N 1
ATOM 549 C CA . ASN A 1 71 ? -7.290 -1.615 -4.896 1.00 88.75 71 ASN A CA 1
ATOM 550 C C . ASN A 1 71 ? -7.359 -1.983 -6.380 1.00 88.75 71 ASN A C 1
ATOM 552 O O . ASN A 1 71 ? -8.416 -2.013 -6.999 1.00 88.75 71 ASN A O 1
ATOM 556 N N . SER A 1 72 ? -6.196 -2.304 -6.935 1.00 82.38 72 SER A N 1
ATOM 557 C CA . SER A 1 72 ? -6.067 -2.731 -8.327 1.00 82.38 72 SER A CA 1
ATOM 558 C C . SER A 1 72 ? -6.452 -4.192 -8.595 1.00 82.38 72 SER A C 1
ATOM 560 O O . SER A 1 72 ? -6.237 -4.653 -9.708 1.00 82.38 72 SER A O 1
ATOM 562 N N . TYR A 1 73 ? -7.002 -4.912 -7.609 1.00 83.31 73 TYR A N 1
ATOM 563 C CA . TYR A 1 73 ? -7.515 -6.281 -7.772 1.00 83.31 73 TYR A CA 1
ATOM 564 C C . TYR A 1 73 ? -9.041 -6.319 -7.959 1.00 83.31 73 TYR A C 1
ATOM 566 O O . TYR A 1 73 ? -9.635 -7.392 -7.925 1.00 83.31 73 TYR A O 1
ATOM 574 N N . GLY A 1 74 ? -9.681 -5.156 -8.126 1.00 86.06 74 GLY A N 1
ATOM 575 C CA . GLY A 1 74 ? -11.126 -5.042 -8.333 1.00 86.06 74 GLY A CA 1
ATOM 576 C C . GLY A 1 74 ? -11.954 -4.947 -7.050 1.00 86.06 74 GLY A C 1
ATOM 577 O O . GLY A 1 74 ? -13.176 -4.893 -7.133 1.00 86.06 74 GLY A O 1
ATOM 578 N N . GLU A 1 75 ? -11.325 -4.888 -5.871 1.00 91.88 75 GLU A N 1
ATOM 579 C CA . GLU A 1 75 ? -12.053 -4.702 -4.615 1.00 91.88 75 GLU A CA 1
ATOM 580 C C . GLU A 1 75 ? -12.418 -3.231 -4.408 1.00 91.88 75 GLU A C 1
ATOM 582 O O . GLU A 1 75 ? -11.589 -2.319 -4.531 1.00 91.88 75 GLU A O 1
ATOM 587 N N . SER A 1 76 ? -13.664 -3.000 -4.022 1.00 94.56 76 SER A N 1
ATOM 588 C CA . SER A 1 76 ? -14.174 -1.682 -3.673 1.00 94.56 76 SER A CA 1
ATOM 589 C C . SER A 1 76 ? -13.679 -1.216 -2.300 1.00 94.56 76 SER A C 1
ATOM 591 O O . SER A 1 76 ? -13.299 -1.996 -1.418 1.00 94.56 76 SER A O 1
ATOM 593 N N . VAL A 1 77 ? -13.724 0.096 -2.068 1.00 94.25 77 VAL A N 1
ATOM 594 C CA . VAL A 1 77 ? -13.437 0.694 -0.753 1.00 94.25 77 VAL A CA 1
ATOM 595 C C . VAL A 1 77 ? -14.343 0.114 0.336 1.00 94.25 77 VAL A C 1
ATOM 597 O O . VAL A 1 77 ? -13.897 -0.060 1.475 1.00 94.25 77 VAL A O 1
ATOM 600 N N . TYR A 1 78 ? -15.602 -0.181 0.009 1.00 96.69 78 TYR A N 1
ATOM 601 C CA . TYR A 1 78 ? -16.540 -0.825 0.924 1.00 96.69 78 TYR A CA 1
ATOM 602 C C . TYR A 1 78 ? -16.076 -2.234 1.325 1.00 96.69 78 TYR A C 1
ATOM 604 O O . TYR A 1 78 ? -15.981 -2.508 2.523 1.00 96.69 78 TYR A O 1
ATOM 612 N N . GLU A 1 79 ? -15.731 -3.091 0.362 1.00 97.00 79 GLU A N 1
ATOM 613 C CA . GLU A 1 79 ? -15.287 -4.469 0.624 1.00 97.00 79 GLU A CA 1
ATOM 614 C C . GLU A 1 79 ? -14.010 -4.502 1.461 1.00 97.00 79 GLU A C 1
ATOM 616 O O . GLU A 1 79 ? -13.935 -5.232 2.451 1.00 97.00 79 GLU A O 1
ATOM 621 N N . LEU A 1 80 ? -13.040 -3.640 1.142 1.00 97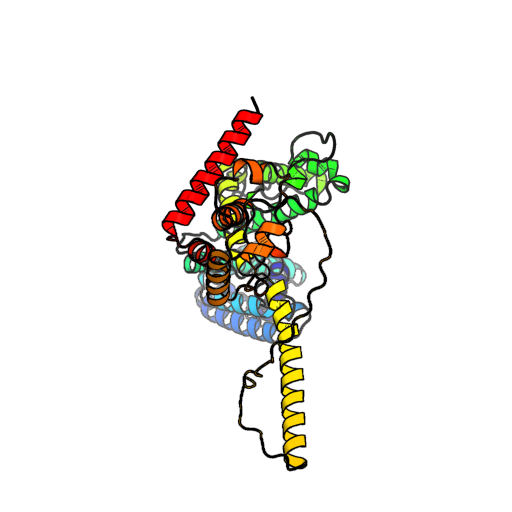.00 80 LEU A N 1
ATOM 622 C CA . LEU A 1 80 ? -11.816 -3.512 1.933 1.00 97.00 80 LEU A CA 1
ATOM 623 C C . LEU A 1 80 ? -12.092 -3.008 3.355 1.00 97.00 80 LEU A C 1
ATOM 625 O O . LEU A 1 80 ? -11.488 -3.491 4.312 1.00 97.00 80 LEU A O 1
ATOM 629 N N . SER A 1 81 ? -13.010 -2.053 3.519 1.00 97.88 81 SER A N 1
ATOM 630 C CA . SER A 1 81 ? -13.397 -1.561 4.848 1.00 97.88 81 SER A CA 1
ATOM 631 C C . SER A 1 81 ? -14.062 -2.661 5.676 1.00 97.88 81 SER A C 1
ATOM 633 O O . SER A 1 81 ? -13.730 -2.832 6.848 1.00 97.88 81 SER A O 1
ATOM 635 N N . LEU A 1 82 ? -14.970 -3.428 5.070 1.00 97.88 82 LEU A N 1
ATOM 636 C CA . LEU A 1 82 ? -15.658 -4.530 5.735 1.00 97.88 82 LEU A CA 1
ATOM 637 C C . LEU A 1 82 ? -14.688 -5.661 6.100 1.00 97.88 82 LEU A C 1
ATOM 639 O O . LEU A 1 82 ? -14.726 -6.166 7.220 1.00 97.88 82 LEU A O 1
ATOM 643 N N . GLY A 1 83 ? -13.772 -6.009 5.193 1.00 97.06 83 GLY A N 1
ATOM 644 C CA . GLY A 1 83 ? -12.716 -6.982 5.457 1.00 97.06 83 GLY A CA 1
ATOM 645 C C . GLY A 1 83 ? -11.864 -6.581 6.660 1.00 97.06 83 GLY A C 1
ATOM 646 O O . GLY A 1 83 ? -11.690 -7.373 7.582 1.00 97.06 83 GLY A O 1
ATOM 647 N N . LEU A 1 84 ? -11.397 -5.329 6.710 1.00 97.69 84 LEU A N 1
ATOM 648 C CA . LEU A 1 84 ? -10.555 -4.861 7.814 1.00 97.69 84 LEU A CA 1
ATOM 649 C C . LEU A 1 84 ? -11.305 -4.778 9.151 1.00 97.69 84 LEU A C 1
ATOM 651 O O . LEU A 1 84 ? -10.702 -4.961 10.208 1.00 97.69 84 LEU A O 1
ATOM 655 N N . LEU A 1 85 ? -12.611 -4.507 9.118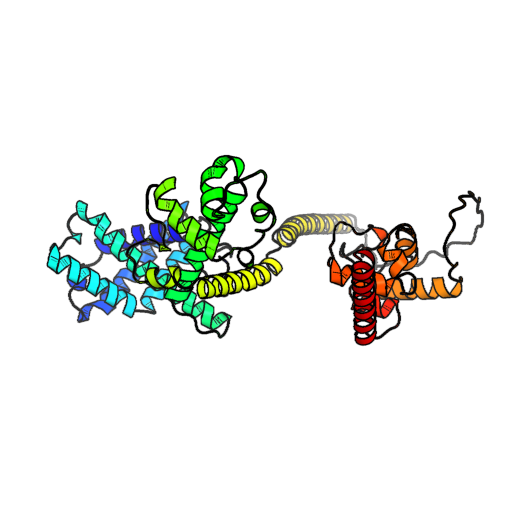 1.00 98.44 85 LEU A N 1
ATOM 656 C CA . LEU A 1 85 ? -13.462 -4.546 10.304 1.00 98.44 85 LEU A CA 1
ATOM 657 C C . LEU A 1 85 ? -13.526 -5.960 10.900 1.00 98.44 85 LEU A C 1
ATOM 659 O O . LEU A 1 85 ? -13.353 -6.120 12.105 1.00 98.44 85 LEU A O 1
ATOM 663 N N . TYR A 1 86 ? -13.722 -6.991 10.078 1.00 98.12 86 TYR A N 1
ATOM 664 C CA . TYR A 1 86 ? -13.759 -8.369 10.579 1.00 98.12 86 TYR A CA 1
ATOM 665 C C . TYR A 1 86 ? -12.378 -8.891 10.993 1.00 98.12 86 TYR A C 1
ATOM 667 O O . TYR A 1 86 ? -12.272 -9.655 11.952 1.00 98.12 86 TYR A O 1
ATOM 675 N N . GLU A 1 87 ? -11.303 -8.406 10.368 1.00 97.69 87 GLU A N 1
ATOM 676 C CA . GLU A 1 87 ? -9.937 -8.644 10.854 1.00 97.69 87 GLU A CA 1
ATOM 677 C C . GLU A 1 87 ? -9.714 -8.075 12.264 1.00 97.69 87 GLU A C 1
ATOM 679 O O . GLU A 1 87 ? -9.008 -8.677 13.073 1.00 97.69 87 GLU A O 1
ATOM 684 N N . LEU A 1 88 ? -10.344 -6.943 12.607 1.00 98.12 88 LEU A N 1
ATOM 685 C CA . LEU A 1 88 ? -10.266 -6.382 13.959 1.00 98.12 88 LEU A CA 1
ATOM 686 C C . LEU A 1 88 ? -10.917 -7.319 14.981 1.00 98.12 88 LEU A C 1
ATOM 688 O O . LEU A 1 88 ? -10.352 -7.532 16.055 1.00 98.12 88 LEU A O 1
ATOM 692 N N . GLN A 1 89 ? -12.071 -7.898 14.636 1.00 96.69 89 GLN A N 1
ATOM 693 C CA . GLN A 1 89 ? -12.758 -8.874 15.482 1.00 96.69 89 GLN A CA 1
ATOM 694 C C . GLN A 1 89 ? -11.912 -10.142 15.676 1.00 96.69 89 GLN A C 1
ATOM 696 O O . GLN A 1 89 ? -11.805 -10.654 16.790 1.00 96.69 89 GLN A O 1
ATOM 701 N N . ALA A 1 90 ? -11.244 -10.611 14.618 1.00 96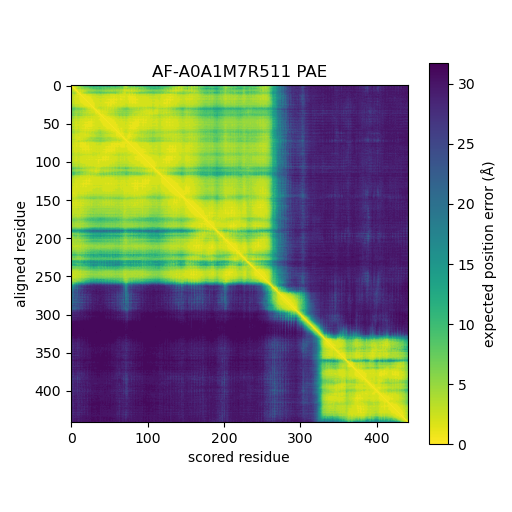.62 90 ALA A N 1
ATOM 702 C CA . ALA A 1 90 ? -10.336 -11.756 14.682 1.00 96.62 90 ALA A CA 1
ATOM 703 C C . ALA A 1 90 ? -9.045 -11.467 15.475 1.00 96.62 90 ALA A C 1
ATOM 705 O O . ALA A 1 90 ? -8.406 -12.391 15.985 1.00 96.62 90 ALA A O 1
ATOM 706 N N . GLN A 1 91 ? -8.654 -10.194 15.607 1.00 96.44 91 GLN A N 1
ATOM 707 C CA . GLN A 1 91 ? -7.412 -9.765 16.255 1.00 96.44 91 GLN A CA 1
ATOM 708 C C . GLN A 1 91 ? -7.673 -8.810 17.441 1.00 96.44 91 GLN A C 1
ATOM 710 O O . GLN A 1 91 ? -7.248 -7.646 17.421 1.00 96.44 91 GLN A O 1
ATOM 715 N N . PRO A 1 92 ? -8.279 -9.295 18.547 1.00 95.75 92 PRO A N 1
ATOM 716 C CA . PRO A 1 92 ? -8.745 -8.459 19.663 1.00 95.75 92 PRO A CA 1
ATOM 717 C C . PRO A 1 92 ? -7.629 -7.684 20.382 1.00 95.75 92 PRO A C 1
ATOM 719 O O . PRO A 1 92 ? -7.894 -6.710 21.084 1.00 95.75 92 PRO A O 1
ATOM 722 N N . ALA A 1 93 ? -6.361 -8.061 20.190 1.00 96.75 93 ALA A N 1
ATOM 723 C CA . ALA A 1 93 ? -5.219 -7.313 20.710 1.00 96.75 93 ALA A CA 1
ATOM 724 C C . ALA A 1 93 ? -5.157 -5.865 20.176 1.00 96.75 93 ALA A C 1
ATOM 726 O O . ALA A 1 93 ? -4.753 -4.962 20.912 1.00 96.75 93 ALA A O 1
ATOM 727 N N . TYR A 1 94 ? -5.584 -5.621 18.930 1.00 97.31 94 TYR A N 1
ATOM 728 C CA . TYR A 1 94 ? -5.631 -4.271 18.350 1.00 97.31 94 TYR A CA 1
ATOM 729 C C . TYR A 1 94 ? -6.736 -3.424 18.977 1.00 97.31 94 TYR A C 1
ATOM 731 O O . TYR A 1 94 ? -6.516 -2.247 19.271 1.00 97.31 94 TYR A O 1
ATOM 739 N N . TRP A 1 95 ? -7.883 -4.039 19.266 1.00 97.56 95 TRP A N 1
ATOM 740 C CA . TRP A 1 95 ? -8.949 -3.400 20.028 1.00 97.56 95 TRP A CA 1
ATOM 741 C C . TRP A 1 95 ? -8.508 -3.065 21.456 1.00 97.56 95 TRP A C 1
ATOM 743 O O . TRP A 1 95 ? -8.689 -1.939 21.909 1.00 97.56 95 TRP A O 1
ATOM 753 N N . ALA A 1 96 ? -7.842 -3.993 22.146 1.00 96.88 96 ALA A N 1
ATOM 754 C CA . ALA A 1 96 ? -7.314 -3.747 23.488 1.00 96.88 96 ALA A CA 1
ATOM 755 C C . ALA A 1 96 ? -6.291 -2.593 23.509 1.00 96.88 96 ALA A C 1
ATOM 757 O O . ALA A 1 96 ? -6.306 -1.756 24.415 1.00 96.88 96 ALA A O 1
ATOM 758 N N . ALA A 1 97 ? -5.426 -2.499 22.493 1.00 97.19 97 ALA A N 1
ATOM 759 C CA . ALA A 1 97 ? -4.492 -1.382 22.342 1.00 97.19 97 ALA A CA 1
ATOM 760 C C . ALA A 1 97 ? -5.216 -0.048 22.086 1.00 97.19 97 ALA A C 1
ATOM 762 O O . ALA A 1 97 ? -4.835 0.982 22.653 1.00 97.19 97 ALA A O 1
ATOM 763 N N . PHE A 1 98 ? -6.279 -0.060 21.277 1.00 97.62 98 PHE A N 1
ATOM 764 C CA . PHE A 1 98 ? -7.150 1.096 21.078 1.00 97.62 98 PHE A CA 1
ATOM 765 C C . PHE A 1 98 ? -7.838 1.518 22.384 1.00 97.62 98 PHE A C 1
ATOM 767 O O . PHE A 1 98 ? -7.754 2.688 22.757 1.00 97.62 98 PHE A O 1
ATOM 774 N N . ALA A 1 99 ? -8.417 0.578 23.132 1.00 97.12 99 ALA A N 1
ATOM 775 C CA . ALA A 1 99 ? -9.048 0.833 24.425 1.00 97.12 99 ALA A CA 1
ATOM 776 C C . ALA A 1 99 ? -8.061 1.436 25.440 1.00 97.12 99 ALA A C 1
ATOM 778 O O . ALA A 1 99 ? -8.373 2.418 26.114 1.00 97.12 99 ALA A O 1
ATOM 779 N N . ALA A 1 100 ? -6.823 0.935 25.488 1.00 97.00 100 ALA A N 1
ATOM 780 C CA . ALA A 1 100 ? -5.766 1.518 26.314 1.00 97.00 100 ALA A CA 1
ATOM 781 C C . ALA A 1 100 ? -5.422 2.961 25.894 1.00 97.00 100 ALA A C 1
ATOM 783 O O . ALA A 1 100 ? -5.233 3.838 26.743 1.00 97.00 100 ALA A O 1
ATOM 784 N N . ALA A 1 101 ? -5.375 3.242 24.588 1.00 96.50 101 ALA A N 1
ATOM 785 C CA . ALA A 1 101 ? -5.139 4.589 24.074 1.00 96.50 101 ALA A CA 1
ATOM 786 C C . ALA A 1 101 ? -6.307 5.546 24.376 1.00 96.50 101 ALA A C 1
ATOM 788 O O . ALA A 1 101 ? -6.073 6.730 24.639 1.00 96.50 101 ALA A O 1
ATOM 789 N N . MET A 1 102 ? -7.543 5.042 24.365 1.00 95.69 102 MET A N 1
ATOM 790 C CA . MET A 1 102 ? -8.748 5.762 24.788 1.00 95.69 102 MET A CA 1
ATOM 791 C C . MET A 1 102 ? -8.708 6.079 26.285 1.00 95.69 102 MET A C 1
ATOM 793 O O . MET A 1 102 ? -8.894 7.233 26.663 1.00 95.69 102 MET A O 1
ATOM 797 N N . ALA A 1 103 ? -8.371 5.101 27.130 1.00 95.94 103 ALA A N 1
ATOM 798 C CA . ALA A 1 103 ? -8.234 5.286 28.574 1.00 95.94 103 ALA A CA 1
ATOM 799 C C . ALA A 1 103 ? -7.129 6.293 28.935 1.00 95.94 103 ALA A C 1
ATOM 801 O O . ALA A 1 103 ? -7.304 7.125 29.826 1.00 95.94 103 ALA A O 1
ATOM 802 N N . SER A 1 104 ? -6.004 6.272 28.213 1.00 95.81 104 SER A N 1
ATOM 803 C CA . SER A 1 104 ? -4.927 7.250 28.400 1.00 95.81 104 SER A CA 1
ATOM 804 C C . SER A 1 104 ? -5.362 8.675 28.049 1.00 95.81 104 SER A C 1
ATOM 806 O O . SER A 1 104 ? -4.992 9.612 28.755 1.00 95.81 104 SER A O 1
ATOM 808 N N . GLU A 1 105 ? -6.157 8.857 26.993 1.00 95.62 105 GLU A N 1
ATOM 809 C CA . GLU A 1 105 ? -6.710 10.171 26.648 1.00 95.62 105 GLU A CA 1
ATOM 810 C C . GLU A 1 105 ? -7.764 10.616 27.660 1.00 95.62 105 GLU A C 1
ATOM 812 O O . GLU A 1 105 ? -7.748 11.766 28.093 1.00 95.62 105 GLU A O 1
ATOM 817 N N . HIS A 1 106 ? -8.604 9.685 28.116 1.00 95.88 106 HIS A N 1
ATOM 818 C CA . HIS A 1 106 ? -9.577 9.944 29.168 1.00 95.88 106 HIS A CA 1
ATOM 819 C C . HIS A 1 106 ? -8.911 10.435 30.458 1.00 95.88 106 HIS A C 1
ATOM 821 O O . HIS A 1 106 ? -9.345 11.412 31.059 1.00 95.88 106 HIS A O 1
ATOM 827 N N . ALA A 1 107 ? -7.793 9.827 30.858 1.00 95.38 107 ALA A N 1
ATOM 828 C CA . ALA A 1 107 ? -7.036 10.272 32.026 1.00 95.38 107 ALA A CA 1
ATOM 829 C C . ALA A 1 107 ? -6.489 11.710 31.893 1.00 95.38 107 ALA A C 1
ATOM 831 O O . ALA A 1 107 ? -6.249 12.366 32.905 1.00 95.38 107 ALA A O 1
ATOM 832 N N . ARG A 1 108 ? -6.281 12.208 30.666 1.00 94.69 108 ARG A N 1
ATOM 833 C CA . ARG A 1 108 ? -5.780 13.569 30.404 1.00 94.69 108 ARG A CA 1
ATOM 834 C C . ARG A 1 108 ? -6.891 14.601 30.237 1.00 94.69 108 ARG A C 1
ATOM 836 O O . ARG A 1 108 ? -6.691 15.754 30.609 1.00 94.69 108 ARG A O 1
ATOM 843 N N . SER A 1 109 ? -8.010 14.210 29.634 1.00 93.00 109 SER A N 1
ATOM 844 C CA . SER A 1 109 ? -9.026 15.139 29.122 1.00 93.00 109 SER A CA 1
ATOM 845 C C . SER A 1 109 ? -10.460 14.788 29.534 1.00 93.00 109 SER A C 1
ATOM 847 O O . SER A 1 109 ? -11.392 15.440 29.076 1.00 93.00 109 SER A O 1
ATOM 849 N N . GLY A 1 110 ? -10.652 13.800 30.412 1.00 94.00 110 GLY A N 1
ATOM 850 C CA . GLY A 1 110 ? -11.970 13.313 30.824 1.00 94.00 110 GLY A CA 1
ATOM 851 C C . GLY A 1 110 ? -12.699 12.576 29.699 1.00 94.00 110 GLY A C 1
ATOM 852 O O . GLY A 1 110 ? -12.069 12.052 28.779 1.00 94.00 110 GLY A O 1
ATOM 853 N N . ALA A 1 111 ? -14.031 12.541 29.755 1.00 92.56 111 ALA A N 1
ATOM 854 C CA . ALA A 1 111 ? -14.897 11.947 28.733 1.00 92.56 111 ALA A CA 1
ATOM 855 C C . ALA A 1 111 ? -14.916 12.781 27.436 1.00 92.56 111 ALA A C 1
ATOM 857 O O . ALA A 1 111 ? -15.931 13.330 27.026 1.00 92.56 111 ALA A O 1
ATOM 858 N N . PHE A 1 112 ? -13.761 12.899 26.777 1.00 93.38 112 PHE A N 1
ATOM 859 C CA . PHE A 1 112 ? -13.581 13.730 25.585 1.00 93.38 112 PHE A CA 1
ATOM 860 C C . PHE A 1 112 ? -14.491 13.309 24.424 1.00 93.38 112 PHE A C 1
ATOM 862 O O . PHE A 1 112 ? -14.776 14.114 23.552 1.00 93.38 112 PHE A O 1
ATOM 869 N N . TRP A 1 113 ? -14.951 12.058 24.396 1.00 91.19 113 TRP A N 1
ATOM 870 C CA . TRP A 1 113 ? -15.888 11.565 23.386 1.00 91.19 113 TRP A CA 1
ATOM 871 C C . TRP A 1 113 ? -17.282 12.205 23.472 1.00 91.19 113 TRP A C 1
ATOM 873 O O . TRP A 1 113 ? -18.011 12.138 22.485 1.00 91.19 113 TRP A O 1
ATOM 883 N N . ASP A 1 114 ? -17.630 12.857 24.585 1.00 90.00 114 ASP A N 1
ATOM 884 C CA . ASP A 1 114 ? -18.886 13.607 24.724 1.00 90.00 114 ASP A CA 1
ATOM 885 C C . ASP A 1 114 ? -18.798 15.021 24.119 1.00 90.00 114 ASP A C 1
ATOM 887 O O . ASP A 1 114 ? -19.823 15.659 23.881 1.00 90.00 114 ASP A O 1
ATOM 891 N N . ASP A 1 115 ? -17.585 15.521 23.852 1.00 89.44 115 ASP A N 1
ATOM 892 C CA . ASP A 1 115 ? -17.356 16.841 23.265 1.00 89.44 115 ASP A CA 1
ATOM 893 C C . ASP A 1 115 ? -17.270 16.753 21.726 1.00 89.44 115 ASP A C 1
ATOM 895 O O . ASP A 1 115 ? -16.309 16.188 21.188 1.00 89.44 115 ASP A O 1
ATOM 899 N N . PRO A 1 116 ? -18.207 17.369 20.974 1.00 85.75 116 PRO A N 1
ATOM 900 C CA . PRO A 1 116 ? -18.136 17.429 19.514 1.00 85.75 116 PRO A CA 1
ATOM 901 C C . PRO A 1 116 ? -16.829 18.038 18.985 1.00 85.75 116 PRO A C 1
ATOM 903 O O . PRO A 1 116 ? -16.368 17.666 17.903 1.00 85.75 116 PRO A O 1
ATOM 906 N N . ALA A 1 117 ? -16.195 18.948 19.735 1.00 87.00 117 ALA A N 1
ATOM 907 C CA . ALA A 1 117 ? -14.920 19.549 19.346 1.00 87.00 117 ALA A CA 1
ATOM 908 C C . ALA A 1 117 ? -13.755 18.541 19.374 1.00 87.00 117 ALA A C 1
ATOM 910 O O . ALA A 1 117 ? -12.749 18.733 18.684 1.00 87.00 117 ALA A O 1
ATOM 911 N N . ALA A 1 118 ? -13.893 17.439 20.113 1.00 86.31 118 ALA A N 1
ATOM 912 C CA . ALA A 1 118 ? -12.891 16.388 20.232 1.00 86.31 118 ALA A CA 1
ATOM 913 C C . ALA A 1 118 ? -13.110 15.211 19.257 1.00 86.31 118 ALA A C 1
ATOM 915 O O . ALA A 1 118 ? -12.318 14.261 19.256 1.00 86.31 118 ALA A O 1
ATOM 916 N N . GLU A 1 119 ? -14.094 15.286 18.348 1.00 89.06 119 GLU A N 1
ATOM 917 C CA . GLU A 1 119 ? -14.349 14.254 17.326 1.00 89.06 119 GLU A CA 1
ATOM 918 C C . GLU A 1 119 ? -13.090 13.949 16.488 1.00 89.06 119 GLU A C 1
ATOM 920 O O . GLU A 1 119 ? -12.805 12.798 16.146 1.00 89.06 119 GLU A O 1
ATOM 925 N N . GLY A 1 120 ? -12.276 14.973 16.206 1.00 90.62 120 GLY A N 1
ATOM 926 C CA . GLY A 1 120 ? -11.006 14.815 15.496 1.00 90.62 120 GLY A CA 1
ATOM 927 C C . GLY A 1 120 ? -9.999 13.919 16.230 1.00 90.62 120 GLY A C 1
ATOM 928 O O . GLY A 1 120 ? -9.265 13.167 15.585 1.00 90.62 120 GLY A O 1
ATOM 929 N N . VAL A 1 121 ? -9.986 13.947 17.567 1.00 92.44 121 VAL A N 1
ATOM 930 C CA . VAL A 1 121 ? -9.122 13.092 18.399 1.00 92.44 121 VAL A CA 1
ATOM 931 C C . VAL A 1 121 ? -9.596 11.645 18.335 1.00 92.44 121 VAL A C 1
ATOM 933 O O . VAL A 1 121 ? -8.781 10.747 18.112 1.00 92.44 121 VAL A O 1
ATOM 936 N N . LEU A 1 122 ? -10.906 11.420 18.459 1.00 92.69 122 LEU A N 1
ATOM 937 C CA . LEU A 1 122 ? -11.501 10.087 18.365 1.00 92.69 122 LEU A CA 1
ATOM 938 C C . LEU A 1 122 ? -11.234 9.458 16.994 1.00 92.69 122 LEU A C 1
ATOM 940 O O . LEU A 1 122 ? -10.704 8.350 16.901 1.00 92.69 122 LEU A O 1
ATOM 944 N N . ARG A 1 123 ? -11.486 10.218 15.921 1.00 93.94 123 ARG A N 1
ATOM 945 C CA . ARG A 1 123 ? -11.199 9.800 14.543 1.00 93.94 123 ARG A CA 1
ATOM 946 C C . ARG A 1 123 ? -9.730 9.450 14.347 1.00 93.94 123 ARG A C 1
ATOM 948 O O . ARG A 1 123 ? -9.412 8.478 13.669 1.00 93.94 123 ARG A O 1
ATOM 955 N N . LYS A 1 124 ? -8.820 10.235 14.930 1.00 94.19 124 LYS A N 1
ATOM 956 C CA . LYS A 1 124 ? -7.385 9.954 14.866 1.00 94.19 124 LYS A CA 1
ATOM 957 C C . LYS A 1 124 ? -7.053 8.607 15.510 1.00 94.19 124 LYS A C 1
ATOM 959 O O . LYS A 1 124 ? -6.372 7.814 14.873 1.00 94.19 124 LYS A O 1
ATOM 964 N N . LYS A 1 125 ? -7.564 8.316 16.712 1.00 95.69 125 LYS A N 1
ATOM 965 C CA . LYS A 1 125 ? -7.283 7.034 17.383 1.00 95.69 125 LYS A CA 1
ATOM 966 C C . LYS A 1 125 ? -7.847 5.830 16.624 1.00 95.69 125 LYS A C 1
ATOM 968 O O . LYS A 1 125 ? -7.168 4.813 16.534 1.00 95.69 125 LYS A O 1
ATOM 973 N N . VAL A 1 126 ? -9.033 5.963 16.027 1.00 96.69 126 VAL A N 1
ATOM 974 C CA . VAL A 1 126 ? -9.599 4.945 15.121 1.00 96.69 126 VAL A CA 1
ATOM 975 C C . VAL A 1 126 ? -8.690 4.712 13.919 1.00 96.69 126 VAL A C 1
ATOM 977 O O . VAL A 1 126 ? -8.366 3.574 13.591 1.00 96.69 126 VAL A O 1
ATOM 980 N N . ASN A 1 127 ? -8.255 5.791 13.268 1.00 95.56 127 ASN A N 1
ATOM 981 C CA . ASN A 1 127 ? -7.373 5.696 12.110 1.00 95.56 127 ASN A CA 1
ATOM 982 C C . ASN A 1 127 ? -6.040 5.031 12.466 1.00 95.56 127 ASN A C 1
ATO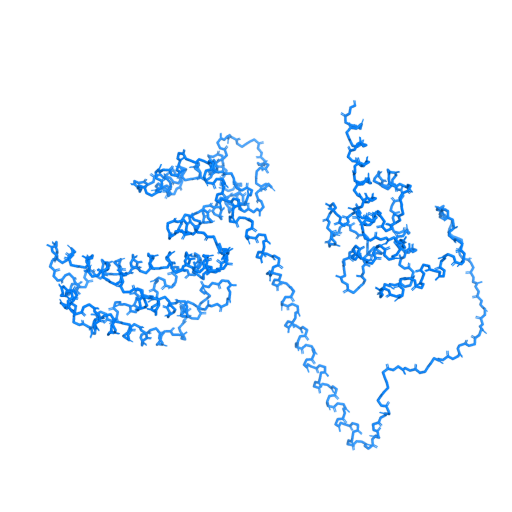M 984 O O . ASN A 1 127 ? -5.545 4.229 11.681 1.00 95.56 127 ASN A O 1
ATOM 988 N N . ASP A 1 128 ? -5.475 5.340 13.636 1.00 95.81 128 ASP A N 1
ATOM 989 C CA . ASP A 1 128 ? -4.236 4.726 14.117 1.00 95.81 128 ASP A CA 1
ATOM 990 C C . ASP A 1 128 ? -4.431 3.217 14.374 1.00 95.81 128 ASP A C 1
ATOM 992 O O . ASP A 1 128 ? -3.591 2.412 13.965 1.00 95.81 128 ASP A O 1
ATOM 996 N N . MET A 1 129 ? -5.562 2.813 14.970 1.00 97.75 129 MET A N 1
ATOM 997 C CA . MET A 1 129 ? -5.923 1.400 15.158 1.00 97.75 129 MET A CA 1
ATOM 998 C C . MET A 1 129 ? -5.975 0.665 13.814 1.00 97.75 129 MET A C 1
ATOM 1000 O O . MET A 1 129 ? -5.226 -0.292 13.613 1.00 97.75 129 MET A O 1
ATOM 1004 N N . TYR A 1 130 ? -6.777 1.149 12.861 1.00 98.00 130 TYR A N 1
ATOM 1005 C CA . TYR A 1 130 ? -6.916 0.496 11.557 1.00 98.00 130 TYR A CA 1
ATOM 1006 C C . TYR A 1 130 ? -5.641 0.542 10.714 1.00 98.00 130 TYR A C 1
ATOM 1008 O O . TYR A 1 130 ? -5.365 -0.413 9.998 1.00 98.00 130 TYR A O 1
ATOM 1016 N N . ALA A 1 131 ? -4.825 1.595 10.811 1.00 94.88 131 ALA A N 1
ATOM 1017 C CA . ALA A 1 131 ? -3.536 1.640 10.123 1.00 94.88 131 ALA A CA 1
ATOM 1018 C C . ALA A 1 131 ? -2.585 0.547 10.635 1.00 94.88 131 ALA A C 1
ATOM 1020 O O . ALA A 1 131 ? -1.953 -0.144 9.840 1.00 94.88 131 ALA A O 1
ATOM 1021 N N . THR A 1 132 ? -2.516 0.348 11.956 1.00 95.31 132 THR A N 1
ATOM 1022 C CA . THR A 1 132 ? -1.670 -0.709 12.533 1.00 95.31 132 THR A CA 1
ATOM 1023 C C . THR A 1 132 ? -2.202 -2.116 12.259 1.00 95.31 132 THR A C 1
ATOM 1025 O O . THR A 1 132 ? -1.399 -3.026 12.049 1.00 95.31 132 THR A O 1
ATOM 1028 N N . LEU A 1 133 ? -3.526 -2.294 12.211 1.00 97.25 133 LEU A N 1
ATOM 1029 C CA . LEU A 1 133 ? -4.157 -3.554 11.821 1.00 97.25 133 LEU A CA 1
ATOM 1030 C C . LEU A 1 133 ? -3.914 -3.865 10.338 1.00 97.25 133 LEU A C 1
ATOM 1032 O O . LEU A 1 133 ? -3.486 -4.966 10.011 1.00 97.25 133 LEU A O 1
ATOM 1036 N N . ARG A 1 134 ? -4.085 -2.884 9.444 1.00 95.62 134 ARG A N 1
ATOM 1037 C CA . ARG A 1 134 ? -3.773 -3.000 8.008 1.00 95.62 134 ARG A CA 1
ATOM 1038 C C . ARG A 1 134 ? -2.342 -3.483 7.783 1.00 95.62 134 ARG A C 1
ATOM 1040 O O . ARG A 1 134 ? -2.111 -4.367 6.965 1.00 95.62 134 ARG A O 1
ATOM 1047 N N . ASP A 1 135 ? -1.374 -2.898 8.492 1.00 94.88 135 ASP A N 1
ATOM 1048 C CA . ASP A 1 135 ? 0.034 -3.304 8.399 1.00 94.88 135 ASP A CA 1
ATOM 1049 C C . ASP A 1 135 ? 0.238 -4.770 8.797 1.00 94.88 135 ASP A C 1
ATOM 1051 O O . ASP A 1 135 ? 1.089 -5.445 8.222 1.00 94.88 135 ASP A O 1
ATOM 1055 N N . LYS A 1 136 ? -0.530 -5.264 9.774 1.00 95.88 136 LYS A N 1
ATOM 1056 C CA . LYS A 1 136 ? -0.476 -6.653 10.232 1.00 95.88 136 LYS A CA 1
ATOM 1057 C C . LYS A 1 136 ? -1.129 -7.616 9.263 1.00 95.88 136 LYS A C 1
ATOM 1059 O O . LYS A 1 136 ? -0.478 -8.585 8.898 1.00 95.88 136 LYS A O 1
ATOM 1064 N N . VAL A 1 137 ? -2.341 -7.317 8.813 1.00 95.56 137 VAL A N 1
ATOM 1065 C CA . VAL A 1 137 ? -3.068 -8.148 7.845 1.00 95.56 137 VAL A CA 1
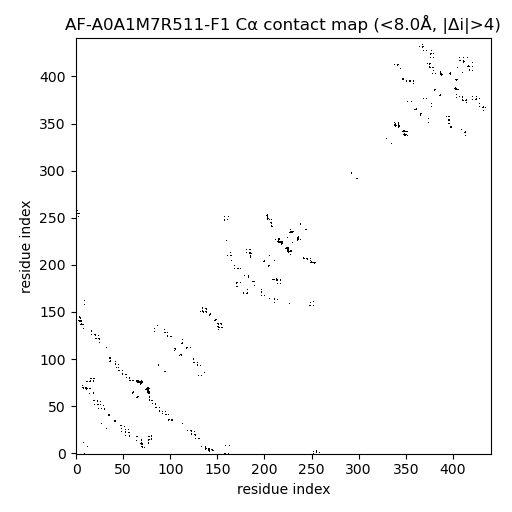ATOM 1066 C C . VAL A 1 137 ? -2.247 -8.317 6.568 1.00 95.56 137 VAL A C 1
ATOM 1068 O O . VAL A 1 137 ? -2.018 -9.436 6.124 1.00 95.56 137 VAL A O 1
ATOM 1071 N N . ASP A 1 138 ? -1.701 -7.230 6.019 1.00 94.69 138 ASP A N 1
ATOM 1072 C CA . ASP A 1 138 ? -0.860 -7.329 4.823 1.00 94.69 138 ASP A CA 1
ATOM 1073 C C . ASP A 1 138 ? 0.479 -8.039 5.093 1.00 94.69 138 ASP A C 1
ATOM 1075 O O . ASP A 1 138 ? 1.016 -8.675 4.189 1.00 94.69 138 ASP A O 1
ATOM 1079 N N . ALA A 1 139 ? 1.026 -7.970 6.314 1.00 94.94 139 ALA A N 1
ATOM 1080 C CA . ALA A 1 139 ? 2.235 -8.718 6.667 1.00 94.94 139 ALA A CA 1
ATOM 1081 C C . ALA A 1 139 ? 1.962 -10.221 6.755 1.00 94.94 139 ALA A C 1
ATOM 1083 O O . ALA A 1 139 ? 2.745 -11.005 6.223 1.00 94.94 139 ALA A O 1
ATOM 1084 N N . ASP A 1 140 ? 0.850 -10.610 7.375 1.00 95.31 140 ASP A N 1
ATOM 1085 C CA . ASP A 1 140 ? 0.423 -12.005 7.463 1.00 95.31 140 ASP A CA 1
ATOM 1086 C C . ASP A 1 140 ? 0.126 -12.567 6.079 1.00 95.31 140 ASP A C 1
ATOM 1088 O O . ASP A 1 140 ? 0.638 -13.624 5.723 1.00 95.31 140 ASP A O 1
ATOM 1092 N N . ASN A 1 141 ? -0.631 -11.832 5.264 1.00 93.06 141 ASN A N 1
ATOM 1093 C CA . ASN A 1 141 ? -0.954 -12.259 3.909 1.00 93.06 141 ASN A CA 1
ATOM 1094 C C . ASN A 1 141 ? 0.301 -12.380 3.044 1.00 93.06 141 ASN A C 1
ATOM 1096 O O . ASN A 1 141 ? 0.415 -13.321 2.264 1.00 93.06 141 ASN A O 1
ATOM 1100 N N . TYR A 1 142 ? 1.270 -11.476 3.210 1.00 92.50 142 TYR A N 1
ATOM 1101 C CA . TYR A 1 142 ? 2.564 -11.596 2.545 1.00 92.50 142 TYR A CA 1
ATOM 1102 C C . TYR A 1 142 ? 3.323 -12.851 2.996 1.00 92.50 142 TYR A C 1
ATOM 1104 O O . TYR A 1 142 ? 3.873 -13.562 2.153 1.00 92.50 142 TYR A O 1
ATOM 1112 N N . ILE A 1 143 ? 3.345 -13.157 4.300 1.00 94.25 143 ILE A N 1
ATOM 1113 C CA . ILE A 1 143 ? 3.963 -14.388 4.821 1.00 94.25 143 ILE A CA 1
ATOM 1114 C C . ILE A 1 143 ? 3.276 -15.616 4.223 1.00 94.25 143 ILE A C 1
ATOM 1116 O O . ILE A 1 143 ? 3.958 -16.522 3.754 1.00 94.25 143 ILE A O 1
ATOM 1120 N N . VAL A 1 144 ? 1.944 -15.641 4.197 1.00 93.62 144 VAL A N 1
ATOM 1121 C CA . VAL A 1 144 ? 1.164 -16.753 3.635 1.00 93.62 144 VAL A CA 1
ATOM 1122 C C . VAL A 1 144 ? 1.441 -16.918 2.141 1.00 93.62 144 VAL A C 1
ATOM 1124 O O . VAL A 1 144 ? 1.674 -18.035 1.687 1.00 93.62 144 VAL A O 1
ATOM 1127 N N . ALA A 1 145 ? 1.467 -15.821 1.383 1.00 90.06 145 ALA A N 1
ATOM 1128 C CA . ALA A 1 145 ? 1.660 -15.853 -0.064 1.00 90.06 145 ALA A CA 1
ATOM 1129 C C . ALA A 1 145 ? 3.093 -16.227 -0.478 1.00 90.06 145 ALA A C 1
ATOM 1131 O O . ALA A 1 145 ? 3.290 -16.851 -1.517 1.00 90.06 145 ALA A O 1
ATOM 1132 N N . THR A 1 146 ? 4.102 -15.837 0.307 1.00 89.19 146 THR A N 1
ATOM 1133 C CA . THR A 1 146 ? 5.518 -15.966 -0.091 1.00 89.19 146 THR A CA 1
ATOM 1134 C C . THR A 1 146 ? 6.307 -16.993 0.717 1.00 89.19 146 THR A C 1
ATOM 1136 O O . THR A 1 146 ? 7.416 -17.358 0.327 1.00 89.19 146 THR A O 1
ATOM 1139 N N . GLY A 1 147 ? 5.793 -17.419 1.872 1.00 90.38 147 GLY A N 1
ATOM 1140 C CA . GLY A 1 147 ? 6.530 -18.202 2.866 1.00 90.38 147 GLY A CA 1
ATOM 1141 C C . GLY A 1 147 ? 7.681 -17.442 3.539 1.00 90.38 147 GLY A C 1
ATOM 1142 O O . GLY A 1 147 ? 8.472 -18.055 4.255 1.00 90.38 147 GLY A O 1
ATOM 1143 N N . ARG A 1 148 ? 7.825 -16.129 3.301 1.00 89.25 148 ARG A N 1
ATOM 1144 C CA . ARG A 1 148 ? 8.917 -15.307 3.842 1.00 89.25 148 ARG A CA 1
ATOM 1145 C C . ARG A 1 148 ? 8.453 -14.508 5.046 1.00 89.25 148 ARG A C 1
ATOM 1147 O O . ARG A 1 148 ? 7.414 -13.856 5.001 1.00 89.25 148 ARG A O 1
ATOM 1154 N N . ASP A 1 149 ? 9.299 -14.454 6.070 1.00 92.38 149 ASP A N 1
ATOM 1155 C CA . ASP A 1 149 ? 9.045 -13.627 7.245 1.00 92.38 149 ASP A CA 1
ATOM 1156 C C . ASP A 1 149 ? 8.871 -12.150 6.871 1.00 92.38 149 ASP A C 1
ATOM 1158 O O . ASP A 1 149 ? 9.722 -11.519 6.224 1.00 92.38 149 ASP A O 1
ATOM 1162 N N . CYS A 1 150 ? 7.775 -11.565 7.346 1.00 93.31 150 CYS A N 1
ATOM 1163 C CA . CYS A 1 150 ? 7.482 -10.157 7.163 1.00 93.31 150 CYS A CA 1
ATOM 1164 C C . CYS A 1 150 ? 6.852 -9.570 8.422 1.00 93.31 150 CYS A C 1
ATOM 1166 O O . CYS A 1 150 ? 5.931 -10.123 9.006 1.00 93.31 150 CYS A O 1
ATOM 1168 N N . SER A 1 151 ? 7.368 -8.423 8.859 1.00 94.00 151 SER A N 1
ATOM 1169 C CA . SER A 1 151 ? 6.788 -7.703 9.994 1.00 94.00 151 SER A CA 1
ATOM 1170 C C . SER A 1 151 ? 5.859 -6.593 9.501 1.00 94.00 151 SER A C 1
ATOM 1172 O O . SER A 1 151 ? 6.119 -6.025 8.435 1.00 94.00 151 SER A O 1
ATOM 1174 N N . PRO A 1 152 ? 4.871 -6.165 10.308 1.00 93.44 152 PRO A N 1
ATOM 1175 C CA . PRO A 1 152 ? 4.028 -5.012 9.978 1.00 93.44 152 PRO A CA 1
ATOM 1176 C C . PRO A 1 152 ? 4.849 -3.756 9.650 1.00 93.44 152 PRO A C 1
ATOM 1178 O O . PRO A 1 152 ? 4.579 -3.029 8.698 1.00 93.44 152 PRO A O 1
ATOM 1181 N N . ASN A 1 153 ? 5.948 -3.538 10.381 1.00 91.38 153 ASN A N 1
ATOM 1182 C CA . ASN A 1 153 ? 6.854 -2.422 10.122 1.00 91.38 153 ASN A CA 1
ATOM 1183 C C . ASN A 1 153 ? 7.606 -2.559 8.783 1.00 91.38 153 ASN A C 1
ATOM 1185 O O . ASN A 1 153 ? 7.940 -1.545 8.171 1.00 91.38 153 ASN A O 1
ATOM 1189 N N . LYS A 1 154 ? 7.880 -3.786 8.319 1.00 91.56 154 LYS A N 1
ATOM 1190 C CA . LYS A 1 154 ? 8.493 -4.040 7.006 1.00 91.56 154 LYS A CA 1
ATOM 1191 C C . LYS A 1 154 ? 7.498 -3.716 5.882 1.00 91.56 154 LYS A C 1
ATOM 1193 O O . LYS A 1 154 ? 7.870 -2.956 4.995 1.00 91.56 154 LYS A O 1
ATOM 1198 N N . ILE A 1 155 ? 6.236 -4.145 5.992 1.00 92.31 155 ILE A N 1
ATOM 1199 C CA . ILE A 1 155 ? 5.154 -3.758 5.062 1.00 92.31 155 ILE A CA 1
ATOM 1200 C C . ILE A 1 155 ? 4.977 -2.242 4.992 1.00 92.31 155 ILE A C 1
ATOM 1202 O O . ILE A 1 155 ? 4.983 -1.659 3.909 1.00 92.31 155 ILE A O 1
ATOM 1206 N N . TYR A 1 156 ? 4.883 -1.584 6.146 1.00 90.25 156 TYR A N 1
ATOM 1207 C CA . TYR A 1 156 ? 4.805 -0.128 6.208 1.00 90.25 156 TYR A CA 1
ATOM 1208 C C . TYR A 1 156 ? 6.005 0.545 5.520 1.00 90.25 156 TYR A C 1
ATOM 1210 O O . TYR A 1 156 ? 5.845 1.518 4.782 1.00 90.25 156 TYR A O 1
ATOM 1218 N N . THR A 1 157 ? 7.210 -0.003 5.716 1.00 90.88 157 THR A N 1
ATOM 1219 C CA . THR A 1 157 ? 8.420 0.493 5.045 1.00 90.88 157 THR A CA 1
ATOM 1220 C C . THR A 1 157 ? 8.316 0.338 3.531 1.00 90.88 157 THR A C 1
ATOM 1222 O O . THR A 1 157 ? 8.658 1.280 2.821 1.00 90.88 157 THR A O 1
ATOM 1225 N N . TYR A 1 158 ? 7.812 -0.792 3.031 1.00 91.69 158 TYR A N 1
ATOM 1226 C CA . TYR A 1 158 ? 7.614 -0.974 1.596 1.00 91.69 158 TYR A CA 1
ATOM 1227 C C . TYR A 1 158 ? 6.647 0.043 1.005 1.00 91.69 158 TYR A C 1
ATOM 1229 O O . TYR A 1 158 ? 6.977 0.656 -0.004 1.00 91.69 158 TYR A O 1
ATOM 1237 N N . ARG A 1 159 ? 5.505 0.294 1.657 1.00 89.38 159 ARG A N 1
ATOM 1238 C CA . ARG A 1 159 ? 4.545 1.301 1.175 1.00 89.38 159 ARG A CA 1
ATOM 1239 C C . ARG A 1 159 ? 5.162 2.693 1.121 1.00 89.38 159 ARG A C 1
ATOM 1241 O O . ARG A 1 159 ? 4.991 3.399 0.138 1.00 89.38 159 ARG A O 1
ATOM 1248 N N . MET A 1 160 ? 5.925 3.070 2.147 1.00 90.12 160 MET A N 1
ATOM 1249 C CA . MET A 1 160 ? 6.643 4.347 2.158 1.00 90.12 160 MET A CA 1
ATOM 1250 C C . MET A 1 160 ? 7.646 4.448 1.000 1.00 90.12 160 MET A C 1
ATOM 1252 O O . MET A 1 160 ? 7.719 5.494 0.358 1.00 90.12 160 MET A O 1
ATOM 1256 N N . LEU A 1 161 ? 8.388 3.373 0.713 1.00 92.38 161 LEU A N 1
ATOM 1257 C CA . LEU A 1 161 ? 9.335 3.329 -0.403 1.00 92.38 161 LEU A CA 1
ATOM 1258 C C . LEU A 1 161 ? 8.636 3.358 -1.770 1.00 92.38 161 LEU A C 1
ATOM 1260 O O . LEU A 1 161 ? 9.106 4.070 -2.651 1.00 92.38 161 LEU A O 1
ATOM 1264 N N . ASP A 1 162 ? 7.507 2.662 -1.932 1.00 90.25 162 ASP A N 1
ATOM 1265 C CA . ASP A 1 162 ? 6.673 2.713 -3.142 1.00 90.25 162 ASP A CA 1
ATOM 1266 C C . ASP A 1 162 ? 6.139 4.129 -3.394 1.00 90.25 162 ASP A C 1
ATOM 1268 O O . ASP A 1 162 ? 6.268 4.646 -4.502 1.00 90.25 162 ASP A O 1
ATOM 1272 N N . THR A 1 163 ? 5.629 4.804 -2.359 1.00 89.94 163 THR A N 1
ATOM 1273 C CA . THR A 1 163 ? 5.198 6.207 -2.458 1.00 89.94 163 THR A CA 1
ATOM 1274 C C . THR A 1 163 ? 6.363 7.127 -2.817 1.00 89.94 163 THR A C 1
ATOM 1276 O O . THR A 1 163 ? 6.238 7.950 -3.723 1.00 89.94 163 THR A O 1
ATOM 1279 N N . ALA A 1 164 ? 7.513 6.973 -2.152 1.00 91.88 164 ALA A N 1
ATOM 1280 C CA . ALA A 1 164 ? 8.702 7.770 -2.441 1.00 91.88 164 ALA A CA 1
ATOM 1281 C C . ALA A 1 164 ? 9.169 7.583 -3.891 1.00 91.88 164 ALA A C 1
ATOM 1283 O O . ALA A 1 164 ? 9.463 8.562 -4.573 1.00 91.88 164 ALA A O 1
ATOM 1284 N N . TYR A 1 165 ? 9.199 6.341 -4.374 1.00 93.38 165 TYR A N 1
ATOM 1285 C CA . TYR A 1 165 ? 9.522 6.032 -5.761 1.00 93.38 165 TYR A CA 1
ATOM 1286 C C . TYR A 1 165 ? 8.541 6.692 -6.732 1.00 93.38 165 TYR A C 1
ATOM 1288 O O . TYR A 1 165 ? 8.992 7.388 -7.637 1.00 93.38 165 TYR A O 1
ATOM 1296 N N . ARG A 1 166 ? 7.224 6.544 -6.531 1.00 91.19 166 ARG A N 1
ATOM 1297 C CA . ARG A 1 166 ? 6.205 7.150 -7.409 1.00 91.19 166 ARG A CA 1
ATOM 1298 C C . ARG A 1 166 ? 6.329 8.671 -7.470 1.00 91.19 166 ARG A C 1
ATOM 1300 O O . ARG A 1 166 ? 6.233 9.248 -8.550 1.00 91.19 166 ARG A O 1
ATOM 1307 N N . GLU A 1 167 ? 6.594 9.323 -6.339 1.00 93.00 167 GLU A N 1
ATOM 1308 C CA . GLU A 1 167 ? 6.857 10.765 -6.316 1.00 93.00 167 GLU A CA 1
ATOM 1309 C C . GLU A 1 167 ? 8.136 11.135 -7.076 1.00 93.00 167 GLU A C 1
ATOM 1311 O O . GLU A 1 167 ? 8.128 12.085 -7.858 1.00 93.00 167 GLU A O 1
ATOM 1316 N N . ILE A 1 168 ? 9.234 10.398 -6.882 1.00 94.44 168 ILE A N 1
ATOM 1317 C CA . ILE A 1 168 ? 10.494 10.636 -7.603 1.00 94.44 168 ILE A CA 1
ATOM 1318 C C . ILE A 1 168 ? 10.302 10.424 -9.108 1.00 94.44 168 ILE A C 1
ATOM 1320 O O . ILE A 1 168 ? 10.730 11.267 -9.893 1.00 94.44 168 ILE A O 1
ATOM 1324 N N . ALA A 1 169 ? 9.628 9.347 -9.509 1.00 93.44 169 ALA A N 1
ATOM 1325 C CA . ALA A 1 169 ? 9.322 9.047 -10.901 1.00 93.44 169 ALA A CA 1
ATOM 1326 C C . ALA A 1 169 ? 8.475 10.159 -11.537 1.00 93.44 169 ALA A C 1
ATOM 1328 O O . ALA A 1 169 ? 8.817 10.642 -12.614 1.00 93.44 169 ALA A O 1
ATOM 1329 N N . GLY A 1 170 ? 7.443 10.652 -10.841 1.00 92.69 170 GLY A N 1
ATOM 1330 C CA . GLY A 1 170 ? 6.642 11.791 -11.299 1.00 92.69 170 GLY A CA 1
ATOM 1331 C C . GLY A 1 170 ? 7.459 13.081 -11.449 1.00 92.69 170 GLY A C 1
ATOM 1332 O O . GLY A 1 170 ? 7.325 13.792 -12.446 1.00 92.69 170 GLY A O 1
ATOM 1333 N N . LEU A 1 171 ? 8.361 13.367 -10.504 1.00 93.44 171 LEU A N 1
ATOM 1334 C CA . LEU A 1 171 ? 9.277 14.511 -10.596 1.00 93.44 171 LEU A CA 1
ATOM 1335 C C . LEU A 1 171 ? 10.260 14.379 -11.761 1.00 93.44 171 LEU A C 1
ATOM 1337 O O . LEU A 1 171 ? 10.583 15.382 -12.392 1.00 93.44 171 LEU A O 1
ATOM 1341 N N . PHE A 1 172 ? 10.743 13.168 -12.038 1.00 93.19 172 PHE A N 1
ATOM 1342 C CA . PHE A 1 172 ? 11.657 12.896 -13.146 1.00 93.19 172 PHE A CA 1
ATOM 1343 C C . PHE A 1 172 ? 10.932 13.008 -14.491 1.00 93.19 172 PHE A C 1
ATOM 1345 O O . PHE A 1 172 ? 11.460 13.631 -15.408 1.00 93.19 172 PHE A O 1
ATOM 1352 N N . ALA A 1 173 ? 9.702 12.501 -14.598 1.00 91.25 173 ALA A N 1
ATOM 1353 C CA . ALA A 1 173 ? 8.875 12.659 -15.793 1.00 91.25 173 ALA A CA 1
ATOM 1354 C C . ALA A 1 173 ? 8.618 14.144 -16.116 1.00 91.25 173 ALA A C 1
ATOM 1356 O O . ALA A 1 173 ? 8.713 14.555 -17.269 1.00 91.25 173 ALA A O 1
ATOM 1357 N N . ALA A 1 174 ? 8.380 14.968 -15.092 1.00 91.69 174 ALA A N 1
ATOM 1358 C CA . ALA A 1 174 ? 8.192 16.414 -15.214 1.00 91.69 174 ALA A CA 1
ATOM 1359 C C . ALA A 1 174 ? 9.455 17.222 -14.840 1.00 91.69 174 ALA A C 1
ATOM 1361 O O . ALA A 1 174 ? 9.347 18.278 -14.202 1.00 91.69 174 ALA A O 1
ATOM 1362 N N . TRP A 1 175 ? 10.657 16.733 -15.187 1.00 91.12 175 TRP A N 1
ATOM 1363 C CA . TRP A 1 175 ? 11.914 17.311 -14.685 1.00 91.12 175 TRP A CA 1
ATOM 1364 C C . TRP A 1 175 ? 12.130 18.770 -15.094 1.00 91.12 175 TRP A C 1
ATOM 1366 O O . TRP A 1 175 ? 12.694 19.523 -14.307 1.00 91.12 175 TRP A O 1
ATOM 1376 N N . GLU A 1 176 ? 11.663 19.193 -16.271 1.00 91.94 176 GLU A N 1
ATOM 1377 C CA . GLU A 1 176 ? 11.819 20.577 -16.747 1.00 91.94 176 GLU A CA 1
ATOM 1378 C C . GLU A 1 176 ? 11.105 21.575 -15.826 1.00 91.94 176 GLU A C 1
ATOM 1380 O O . GLU A 1 176 ? 11.658 22.614 -15.472 1.00 91.94 176 GLU A O 1
ATOM 1385 N N . LEU A 1 177 ? 9.908 21.213 -15.353 1.00 92.38 177 LEU A N 1
ATOM 1386 C CA . LEU A 1 177 ? 9.125 22.008 -14.403 1.00 92.38 177 LEU A CA 1
ATOM 1387 C C . LEU A 1 177 ? 9.686 21.926 -12.976 1.00 92.38 177 LEU A C 1
ATOM 1389 O O . LEU A 1 177 ? 9.462 22.820 -12.163 1.00 92.38 177 LEU A O 1
ATOM 1393 N N . ASN A 1 178 ? 10.422 20.856 -12.665 1.00 92.00 178 ASN A N 1
ATOM 1394 C CA . ASN A 1 178 ? 10.914 20.540 -11.324 1.00 92.00 178 ASN A CA 1
ATOM 1395 C C . ASN A 1 178 ? 12.449 20.553 -11.227 1.00 92.00 178 ASN A C 1
ATOM 1397 O O . ASN A 1 178 ? 13.011 19.915 -10.334 1.00 92.00 178 ASN A O 1
ATOM 1401 N N . ALA A 1 179 ? 13.141 21.282 -12.110 1.00 91.81 179 ALA A N 1
ATOM 1402 C CA . ALA A 1 179 ? 14.587 21.161 -12.310 1.00 91.81 179 ALA A CA 1
ATOM 1403 C C . ALA A 1 179 ? 15.399 21.330 -11.015 1.00 91.81 179 ALA A C 1
ATOM 1405 O O . ALA A 1 179 ? 16.280 20.523 -10.727 1.00 91.81 179 ALA A O 1
ATOM 1406 N N . ALA A 1 180 ? 15.056 22.319 -10.182 1.00 92.50 180 ALA A N 1
ATOM 1407 C CA . ALA A 1 180 ? 15.723 22.547 -8.898 1.00 92.50 180 ALA A CA 1
ATOM 1408 C C . ALA A 1 180 ? 15.548 21.372 -7.916 1.00 92.50 180 ALA A C 1
ATOM 1410 O O . ALA A 1 180 ? 16.484 20.998 -7.207 1.00 92.50 180 ALA A O 1
ATOM 1411 N N . ARG A 1 181 ? 14.362 20.754 -7.896 1.00 92.94 181 ARG A N 1
ATOM 1412 C CA . ARG A 1 181 ? 14.065 19.606 -7.032 1.00 92.94 181 ARG A CA 1
ATOM 1413 C C . ARG A 1 181 ? 14.731 18.335 -7.556 1.00 92.94 181 ARG A C 1
ATOM 1415 O O . ARG A 1 181 ? 15.304 17.586 -6.770 1.00 92.94 181 ARG A O 1
ATOM 1422 N N . VAL A 1 182 ? 14.737 18.124 -8.872 1.00 94.12 182 VAL A N 1
ATOM 1423 C CA . VAL A 1 182 ? 15.457 17.010 -9.512 1.00 94.12 182 VAL A CA 1
ATOM 1424 C C . VAL A 1 182 ? 16.968 17.137 -9.292 1.00 94.12 182 VAL A C 1
ATOM 1426 O O . VAL A 1 182 ? 17.604 16.155 -8.914 1.00 94.12 182 VAL A O 1
ATOM 1429 N N . ALA A 1 183 ? 17.538 18.339 -9.410 1.00 93.88 183 ALA A N 1
ATOM 1430 C CA . ALA A 1 183 ? 18.941 18.609 -9.084 1.00 93.88 183 ALA A CA 1
ATOM 1431 C C . ALA A 1 183 ? 19.279 18.234 -7.631 1.00 93.88 183 ALA A C 1
ATOM 1433 O O . ALA A 1 183 ? 20.291 17.580 -7.372 1.00 93.88 183 ALA A O 1
ATOM 1434 N N . ALA A 1 184 ? 18.404 18.584 -6.679 1.00 94.75 184 ALA A N 1
ATOM 1435 C CA . ALA A 1 184 ? 18.573 18.233 -5.269 1.00 94.75 184 ALA A CA 1
ATOM 1436 C C . ALA A 1 184 ? 18.533 16.711 -5.031 1.00 94.75 184 ALA A C 1
ATOM 1438 O O . ALA A 1 184 ? 19.353 16.183 -4.276 1.00 94.75 184 ALA A O 1
ATOM 1439 N N . ILE A 1 185 ? 17.634 15.989 -5.710 1.00 94.88 185 ILE A N 1
ATOM 1440 C CA . ILE A 1 185 ? 17.539 14.519 -5.641 1.00 94.88 185 ILE A CA 1
ATOM 1441 C C . ILE A 1 185 ? 18.796 13.863 -6.227 1.00 94.88 185 ILE A C 1
ATOM 1443 O O . ILE A 1 185 ? 19.397 12.983 -5.603 1.00 94.88 185 ILE A O 1
ATOM 1447 N N . LEU A 1 186 ? 19.240 14.316 -7.402 1.00 94.12 186 LEU A N 1
ATOM 1448 C CA . LEU A 1 186 ? 20.443 13.800 -8.062 1.00 94.12 186 LEU A CA 1
ATOM 1449 C C . LEU A 1 186 ? 21.738 14.240 -7.364 1.00 94.12 186 LEU A C 1
ATOM 1451 O O . LEU A 1 186 ? 22.772 13.590 -7.522 1.00 94.12 186 LEU A O 1
ATOM 1455 N N . GLY A 1 187 ? 21.682 15.284 -6.532 1.00 92.38 187 GLY A N 1
ATOM 1456 C CA . GLY A 1 187 ? 22.816 15.852 -5.799 1.00 92.38 187 GLY A CA 1
ATOM 1457 C C . GLY A 1 187 ? 23.869 16.486 -6.706 1.00 92.38 187 GLY A C 1
ATOM 1458 O O . GLY A 1 187 ? 25.049 16.471 -6.364 1.00 92.38 187 GLY A O 1
ATOM 1459 N N . ARG A 1 188 ? 23.452 16.987 -7.871 1.00 92.19 188 ARG A N 1
ATOM 1460 C CA . ARG A 1 188 ? 24.300 17.668 -8.857 1.00 92.19 188 ARG A CA 1
ATOM 1461 C C . ARG A 1 188 ? 23.477 18.675 -9.652 1.00 92.19 188 ARG A C 1
ATOM 1463 O O . ARG A 1 188 ? 22.265 18.524 -9.776 1.00 92.19 188 ARG A O 1
ATOM 1470 N N . GLU A 1 189 ? 24.146 19.671 -10.219 1.00 88.12 189 GLU A N 1
ATOM 1471 C CA . GLU A 1 189 ? 23.519 20.609 -11.150 1.00 88.12 189 GLU A CA 1
ATOM 1472 C C . GLU A 1 189 ? 23.128 19.907 -12.464 1.00 88.12 189 GLU A C 1
ATOM 1474 O O . GLU A 1 189 ? 23.755 18.921 -12.880 1.00 88.12 189 GLU A O 1
ATOM 1479 N N . LEU A 1 190 ? 22.058 20.387 -13.104 1.00 87.44 190 LEU A N 1
ATOM 1480 C CA . LEU A 1 190 ? 21.553 19.823 -14.354 1.00 87.44 190 LEU A CA 1
ATOM 1481 C C . LEU A 1 190 ? 22.133 20.596 -15.543 1.00 87.44 190 LEU A C 1
ATOM 1483 O O . LEU A 1 190 ? 21.689 21.695 -15.854 1.00 87.44 190 LEU A O 1
ATOM 1487 N N . ALA A 1 191 ? 23.105 20.000 -16.232 1.00 78.94 191 ALA A N 1
ATOM 1488 C CA . ALA A 1 191 ? 23.640 20.505 -17.496 1.00 78.94 191 ALA A CA 1
ATOM 1489 C C . ALA A 1 191 ? 22.949 19.808 -18.688 1.00 78.94 191 ALA A C 1
ATOM 1491 O O . ALA A 1 191 ? 23.577 19.055 -19.429 1.00 78.94 191 ALA A O 1
ATOM 1492 N N . GLY A 1 192 ? 21.631 20.002 -18.821 1.00 80.69 192 GLY A N 1
ATOM 1493 C CA . GLY A 1 192 ? 20.784 19.350 -19.834 1.00 80.69 192 GLY A CA 1
ATOM 1494 C C . GLY A 1 192 ? 19.936 18.192 -19.291 1.00 80.69 192 GLY A C 1
ATOM 1495 O O . GLY A 1 192 ? 19.794 18.034 -18.077 1.00 80.69 192 GLY A O 1
ATOM 1496 N N . THR A 1 193 ? 19.349 17.391 -20.191 1.00 85.62 193 THR A N 1
ATOM 1497 C CA . THR A 1 193 ? 18.444 16.289 -19.818 1.00 85.62 193 THR A CA 1
ATOM 1498 C C . THR A 1 193 ? 19.179 15.240 -18.972 1.00 85.62 193 THR A C 1
ATOM 1500 O O . THR A 1 193 ? 20.135 14.632 -19.463 1.00 85.62 193 THR A O 1
ATOM 1503 N N . PRO A 1 194 ? 18.755 14.976 -17.722 1.00 86.25 194 PRO A N 1
ATOM 1504 C CA . PRO A 1 194 ? 19.435 14.004 -16.874 1.00 86.25 194 PRO A CA 1
ATOM 1505 C C . PRO A 1 194 ? 19.240 12.580 -17.409 1.00 86.25 194 PRO A C 1
ATOM 1507 O O . PRO A 1 194 ? 18.116 12.168 -17.695 1.00 86.25 194 PRO A O 1
ATOM 1510 N N . ILE A 1 195 ? 20.320 11.800 -17.519 1.00 86.75 195 ILE A N 1
ATOM 1511 C CA . ILE A 1 195 ? 20.247 10.409 -17.997 1.00 86.75 195 ILE A CA 1
ATOM 1512 C C . ILE A 1 195 ? 19.401 9.530 -17.065 1.00 86.75 195 ILE A C 1
ATOM 1514 O O . ILE A 1 195 ? 18.724 8.611 -17.516 1.00 86.75 195 ILE A O 1
ATOM 1518 N N . GLU A 1 196 ? 19.380 9.856 -15.776 1.00 89.69 196 GLU A N 1
ATOM 1519 C CA . GLU A 1 196 ? 18.632 9.163 -14.730 1.00 89.69 196 GLU A CA 1
ATOM 1520 C C . GLU A 1 196 ? 17.118 9.231 -14.959 1.00 89.69 196 GLU A C 1
ATOM 1522 O O . GLU A 1 196 ? 16.419 8.265 -14.663 1.00 89.69 196 GLU A O 1
ATOM 1527 N N . VAL A 1 197 ? 16.624 10.324 -15.558 1.00 82.25 197 VAL A N 1
ATOM 1528 C CA . VAL A 1 197 ? 15.213 10.459 -15.959 1.00 82.25 197 VAL A CA 1
ATOM 1529 C C . VAL A 1 197 ? 14.840 9.391 -16.987 1.00 82.25 197 VAL A C 1
ATOM 1531 O O . VAL A 1 197 ? 13.740 8.857 -16.942 1.00 82.25 197 VAL A O 1
ATOM 1534 N N . ARG A 1 198 ? 15.767 9.032 -17.885 1.00 81.94 198 ARG A N 1
ATOM 1535 C CA . ARG A 1 198 ? 15.553 7.981 -18.894 1.00 81.94 198 ARG A CA 1
ATOM 1536 C C . ARG A 1 198 ? 15.771 6.567 -18.347 1.00 81.94 198 ARG A C 1
ATOM 1538 O O . ARG A 1 198 ? 15.261 5.610 -18.919 1.00 81.94 198 ARG A O 1
ATOM 1545 N N . GLN A 1 199 ? 16.566 6.424 -17.286 1.00 85.06 199 GLN A N 1
ATOM 1546 C CA . GLN A 1 199 ? 16.916 5.122 -16.706 1.00 85.06 199 GLN A CA 1
ATOM 1547 C C . GLN A 1 199 ? 15.894 4.619 -15.683 1.00 85.06 199 GLN A C 1
ATOM 1549 O O . GLN A 1 199 ? 15.779 3.409 -15.494 1.00 85.06 199 GLN A O 1
ATOM 1554 N N . LEU A 1 200 ? 15.167 5.516 -15.011 1.00 88.06 200 LEU A N 1
ATOM 1555 C CA . LEU A 1 200 ? 14.192 5.138 -13.991 1.00 88.06 200 LEU A CA 1
ATOM 1556 C C . LEU A 1 200 ? 12.910 4.586 -14.633 1.00 88.06 200 LEU A C 1
ATOM 1558 O O . LEU A 1 200 ? 11.958 5.326 -14.860 1.00 88.06 200 LEU A O 1
ATOM 1562 N N . LYS A 1 201 ? 12.902 3.281 -14.921 1.00 85.25 201 LYS A N 1
ATOM 1563 C CA . LYS A 1 201 ? 11.750 2.568 -15.502 1.00 85.25 201 LYS A CA 1
ATOM 1564 C C . LYS A 1 201 ? 10.875 1.853 -14.469 1.00 85.25 201 LYS A C 1
ATOM 1566 O O . LYS A 1 201 ? 9.678 1.742 -14.674 1.00 85.25 201 LYS A O 1
ATOM 1571 N N . SER A 1 202 ? 11.463 1.407 -13.362 1.00 89.44 202 SER A N 1
ATOM 1572 C CA . SER A 1 202 ? 10.796 0.639 -12.302 1.00 89.44 202 SER A CA 1
ATOM 1573 C C . SER A 1 202 ? 11.363 0.998 -10.929 1.00 89.44 202 SER A C 1
ATOM 1575 O O . SER A 1 202 ? 12.405 1.665 -10.826 1.00 89.44 202 SER A O 1
ATOM 1577 N N . ILE A 1 203 ? 10.713 0.536 -9.859 1.00 91.31 203 ILE A N 1
ATOM 1578 C CA . ILE A 1 203 ? 11.179 0.801 -8.493 1.00 91.31 203 ILE A CA 1
ATOM 1579 C C . ILE A 1 203 ? 12.542 0.166 -8.187 1.00 91.31 203 ILE A C 1
ATOM 1581 O O . ILE A 1 203 ? 13.323 0.753 -7.434 1.00 91.31 203 ILE A O 1
ATOM 1585 N N . SER A 1 204 ? 12.887 -0.964 -8.817 1.00 88.62 204 SER A N 1
ATOM 1586 C CA . SER A 1 204 ? 14.207 -1.600 -8.667 1.00 88.62 204 SER A CA 1
ATOM 1587 C C . SER A 1 204 ? 15.346 -0.741 -9.228 1.00 88.62 204 SER A C 1
ATOM 1589 O O . SER A 1 204 ? 16.469 -0.807 -8.729 1.00 88.62 204 SER A O 1
ATOM 1591 N N . GLY A 1 205 ? 15.060 0.117 -10.213 1.00 90.12 205 GLY A N 1
ATOM 1592 C CA . GLY A 1 205 ? 16.004 1.107 -10.739 1.00 90.12 205 GLY A CA 1
ATOM 1593 C C . GLY A 1 205 ? 16.167 2.355 -9.860 1.00 90.12 205 GLY A C 1
ATOM 1594 O O . GLY A 1 205 ? 17.056 3.175 -10.109 1.00 90.12 205 GLY A O 1
ATOM 1595 N N . CYS A 1 206 ? 15.330 2.529 -8.832 1.00 93.50 206 CYS A N 1
ATOM 1596 C CA . CYS A 1 206 ? 15.401 3.679 -7.938 1.00 93.50 206 CYS A CA 1
ATOM 1597 C C . CYS A 1 206 ? 16.579 3.541 -6.966 1.00 93.50 206 CYS A C 1
ATOM 1599 O O . CYS A 1 206 ? 16.665 2.597 -6.183 1.00 93.50 206 CYS A O 1
ATOM 1601 N N . LYS A 1 207 ? 17.487 4.522 -6.957 1.00 94.19 207 LYS A N 1
ATOM 1602 C CA . LYS A 1 207 ? 18.642 4.497 -6.048 1.00 94.19 207 LYS A CA 1
ATOM 1603 C C . LYS A 1 207 ? 18.244 4.897 -4.627 1.00 94.19 207 LYS A C 1
ATOM 1605 O O . LYS A 1 207 ? 17.495 5.856 -4.425 1.00 94.19 207 LYS A O 1
ATOM 1610 N N . ALA A 1 208 ? 18.808 4.219 -3.628 1.00 94.62 208 ALA A N 1
ATOM 1611 C CA . ALA A 1 208 ? 18.577 4.533 -2.216 1.00 94.62 208 ALA A CA 1
ATOM 1612 C C . ALA A 1 208 ? 18.956 5.986 -1.876 1.00 94.62 208 ALA A C 1
ATOM 1614 O O . ALA A 1 208 ? 18.264 6.659 -1.109 1.00 94.62 208 ALA A O 1
ATOM 1615 N N . GLU A 1 209 ? 20.022 6.500 -2.489 1.00 94.50 209 GLU A N 1
ATOM 1616 C CA . GLU A 1 209 ? 20.481 7.878 -2.328 1.00 94.50 209 GLU A CA 1
ATOM 1617 C C . GLU A 1 209 ? 19.438 8.884 -2.820 1.00 94.50 209 GLU A C 1
ATOM 1619 O O . GLU A 1 209 ? 19.284 9.942 -2.208 1.00 94.50 209 GLU A O 1
ATOM 1624 N N . TRP A 1 210 ? 18.697 8.556 -3.885 1.00 95.25 210 TRP A N 1
ATOM 1625 C CA . TRP A 1 210 ? 17.627 9.411 -4.397 1.00 95.25 210 TRP A CA 1
ATOM 1626 C C . TRP A 1 210 ? 16.481 9.497 -3.402 1.00 95.25 210 TRP A C 1
ATOM 1628 O O . TRP A 1 210 ? 16.035 10.600 -3.116 1.00 95.25 210 TRP A O 1
ATOM 1638 N N . VAL A 1 211 ? 16.071 8.381 -2.792 1.00 94.88 211 VAL A N 1
ATOM 1639 C CA . VAL A 1 211 ? 15.039 8.374 -1.737 1.00 94.88 211 VAL A CA 1
ATOM 1640 C C . VAL A 1 211 ? 15.476 9.209 -0.530 1.00 94.88 211 VAL A C 1
ATOM 1642 O O . VAL A 1 211 ? 14.705 10.018 -0.006 1.00 94.88 211 VAL A O 1
ATOM 1645 N N . ILE A 1 212 ? 16.731 9.070 -0.096 1.00 94.19 212 ILE A N 1
ATOM 1646 C CA . ILE A 1 212 ? 17.269 9.840 1.035 1.00 94.19 212 ILE A CA 1
ATOM 1647 C C . ILE A 1 212 ? 17.285 11.342 0.718 1.00 94.19 212 ILE A C 1
ATOM 1649 O O . ILE A 1 212 ? 16.830 12.144 1.539 1.00 94.19 212 ILE A O 1
ATOM 1653 N N . ARG A 1 213 ? 17.776 11.736 -0.461 1.00 94.62 213 ARG A N 1
ATOM 1654 C CA . ARG A 1 213 ? 17.873 13.146 -0.876 1.00 94.62 213 ARG A CA 1
ATOM 1655 C C . ARG A 1 213 ? 16.518 13.759 -1.197 1.00 94.62 213 ARG A C 1
ATOM 1657 O O . ARG A 1 213 ? 16.266 14.887 -0.786 1.00 94.62 213 ARG A O 1
ATOM 1664 N N . TRP A 1 214 ? 15.623 13.012 -1.837 1.00 94.56 214 TRP A N 1
ATOM 1665 C CA . TRP A 1 214 ? 14.225 13.398 -2.019 1.00 94.56 214 TRP A CA 1
ATOM 1666 C C . TRP A 1 214 ? 13.594 13.722 -0.667 1.00 94.56 214 TRP A C 1
ATOM 1668 O O . TRP A 1 214 ? 13.095 14.829 -0.478 1.00 94.56 214 TRP A O 1
ATOM 1678 N N . SER A 1 215 ? 13.730 12.824 0.311 1.00 92.94 215 SER A N 1
ATOM 1679 C CA . SER A 1 215 ? 13.216 13.029 1.666 1.00 92.94 215 SER A CA 1
ATOM 1680 C C . SER A 1 215 ? 13.822 14.264 2.352 1.00 92.94 215 SER A C 1
ATOM 1682 O O . SER A 1 215 ? 13.105 14.993 3.032 1.00 92.94 215 SER A O 1
ATOM 1684 N N . ALA A 1 216 ? 15.117 14.541 2.161 1.00 92.12 216 ALA A N 1
ATOM 1685 C CA . ALA A 1 216 ? 15.748 15.766 2.669 1.00 92.12 216 ALA A CA 1
ATOM 1686 C C . ALA A 1 216 ? 15.216 17.032 1.972 1.00 92.12 216 ALA A C 1
ATOM 1688 O O . ALA A 1 216 ? 15.005 18.053 2.620 1.00 92.12 216 ALA A O 1
ATOM 1689 N N . SER A 1 217 ? 14.964 16.962 0.664 1.00 93.19 217 SER A N 1
ATOM 1690 C CA . SER A 1 217 ? 14.509 18.103 -0.140 1.00 93.19 217 SER A CA 1
ATOM 1691 C C . SER A 1 217 ? 13.069 18.543 0.171 1.00 93.19 217 SER A C 1
ATOM 1693 O O . SER A 1 217 ? 12.714 19.690 -0.086 1.00 93.19 217 SER A O 1
ATOM 1695 N N . GLN A 1 218 ? 12.237 17.668 0.750 1.00 91.69 218 GLN A N 1
ATOM 1696 C CA . GLN A 1 218 ? 10.828 17.968 1.052 1.00 91.69 218 GLN A CA 1
ATOM 1697 C C . GLN A 1 218 ? 10.656 19.209 1.940 1.00 91.69 218 GLN A C 1
ATOM 1699 O O . GLN A 1 218 ? 9.750 20.004 1.706 1.00 91.69 218 GLN A O 1
ATOM 1704 N N . GLU A 1 219 ? 11.549 19.436 2.907 1.00 90.75 219 GLU A N 1
ATOM 1705 C CA . GLU A 1 219 ? 11.451 20.613 3.781 1.00 90.75 219 GLU A CA 1
ATOM 1706 C C . GLU A 1 219 ? 11.587 21.917 2.985 1.00 90.75 219 GLU A C 1
ATOM 1708 O O . GLU A 1 219 ? 10.839 22.866 3.207 1.00 90.75 219 GLU A O 1
ATOM 1713 N N . GLN A 1 220 ? 12.480 21.924 1.995 1.00 91.12 220 GLN A N 1
ATOM 1714 C CA . GLN A 1 220 ? 12.726 23.072 1.129 1.00 91.12 220 GLN A CA 1
ATOM 1715 C C . GLN A 1 220 ? 11.600 23.301 0.111 1.00 91.12 220 GLN A C 1
ATOM 1717 O O . GLN A 1 220 ? 11.232 24.447 -0.133 1.00 91.12 220 GLN A O 1
ATOM 1722 N N . PHE A 1 221 ? 11.075 22.239 -0.510 1.00 89.94 221 PHE A N 1
ATOM 1723 C CA . PHE A 1 221 ? 10.165 22.363 -1.660 1.00 89.94 221 PHE A CA 1
ATOM 1724 C C . PHE A 1 221 ? 8.682 22.142 -1.333 1.00 89.94 221 PHE A C 1
ATOM 1726 O O . PHE A 1 221 ? 7.828 22.606 -2.081 1.00 89.94 221 PHE A O 1
ATOM 1733 N N . ALA A 1 222 ? 8.364 21.451 -0.238 1.00 86.69 222 ALA A N 1
ATOM 1734 C CA . ALA A 1 222 ? 6.996 21.154 0.198 1.00 86.69 222 ALA A CA 1
ATOM 1735 C C . ALA A 1 222 ? 6.658 21.749 1.579 1.00 86.69 222 ALA A C 1
ATOM 1737 O O . ALA A 1 222 ? 5.530 21.616 2.049 1.00 86.69 222 ALA A O 1
ATOM 1738 N N . GLY A 1 223 ? 7.619 22.409 2.241 1.00 86.56 223 GLY A N 1
ATOM 1739 C CA . GLY A 1 223 ? 7.412 23.093 3.522 1.00 86.56 223 GLY A CA 1
ATOM 1740 C C . GLY A 1 223 ? 7.273 22.161 4.729 1.00 86.56 223 GLY A C 1
ATOM 1741 O O . GLY A 1 223 ? 6.836 22.592 5.795 1.00 86.56 223 GLY A O 1
ATOM 1742 N N . SER A 1 224 ? 7.600 20.874 4.590 1.00 86.81 224 SER A N 1
ATOM 1743 C CA . SER A 1 224 ? 7.574 19.893 5.681 1.00 86.81 224 SER A CA 1
ATOM 1744 C C . SER A 1 224 ? 8.669 18.842 5.502 1.00 86.81 224 SER A C 1
ATOM 1746 O O . SER A 1 224 ? 8.960 18.460 4.370 1.00 86.81 224 SER A O 1
ATOM 1748 N N . PRO A 1 225 ? 9.293 18.350 6.590 1.00 87.00 225 PRO A N 1
ATOM 1749 C CA . PRO A 1 225 ? 10.358 17.360 6.490 1.00 87.00 225 PRO A CA 1
ATOM 1750 C C . PRO A 1 225 ? 9.838 16.054 5.886 1.00 87.00 225 PRO A C 1
ATOM 1752 O O . PRO A 1 225 ? 8.766 15.569 6.254 1.00 87.00 225 PRO A O 1
ATOM 1755 N N . GLY A 1 226 ? 10.625 15.456 4.991 1.00 86.12 226 GLY A N 1
ATOM 1756 C CA . GLY A 1 226 ? 10.282 14.176 4.383 1.00 86.12 226 GLY A CA 1
ATOM 1757 C C . GLY A 1 226 ? 10.319 13.021 5.388 1.00 86.12 226 GLY A C 1
ATOM 1758 O O . GLY A 1 226 ? 10.872 13.151 6.486 1.00 86.12 226 GLY A O 1
ATOM 1759 N N . PRO A 1 227 ? 9.774 11.848 5.023 1.00 86.19 227 PRO A N 1
ATOM 1760 C CA . PRO A 1 227 ? 9.508 10.751 5.958 1.00 86.19 227 PRO A CA 1
ATOM 1761 C C . PRO A 1 227 ? 10.758 10.272 6.717 1.00 86.19 227 PRO A C 1
ATOM 1763 O O . PRO A 1 227 ? 10.692 10.016 7.922 1.00 86.19 227 PRO A O 1
ATOM 1766 N N . LEU A 1 228 ? 11.919 10.244 6.049 1.00 87.19 228 LEU A N 1
ATOM 1767 C CA . LEU A 1 228 ? 13.211 9.849 6.643 1.00 87.19 228 LEU A CA 1
ATOM 1768 C C . LEU A 1 228 ? 13.875 10.931 7.514 1.00 87.19 228 LEU A C 1
ATOM 1770 O O . LEU A 1 228 ? 14.855 10.642 8.199 1.00 87.19 228 LEU A O 1
ATOM 1774 N N . HIS A 1 229 ? 13.367 12.162 7.478 1.00 87.25 229 HIS A N 1
ATOM 1775 C CA . HIS A 1 229 ? 13.895 13.319 8.210 1.00 87.25 229 HIS A CA 1
ATOM 1776 C C . HIS A 1 229 ? 12.959 13.789 9.332 1.00 87.25 229 HIS A C 1
ATOM 1778 O O . HIS A 1 229 ? 13.235 14.776 10.012 1.00 87.25 229 HIS A O 1
ATOM 1784 N N . THR A 1 230 ? 11.873 13.055 9.576 1.00 84.56 230 THR A N 1
ATOM 1785 C CA . THR A 1 230 ? 11.013 13.260 10.743 1.00 84.56 230 THR A CA 1
ATOM 1786 C C . THR A 1 230 ? 11.698 12.792 12.034 1.00 84.56 230 THR A C 1
ATOM 1788 O O . THR A 1 230 ? 12.634 11.994 12.023 1.00 84.56 230 THR A O 1
ATOM 1791 N N . ARG A 1 231 ? 11.178 13.212 13.197 1.00 74.19 231 ARG A N 1
ATOM 1792 C CA . ARG A 1 231 ? 11.634 12.727 14.520 1.00 74.19 231 ARG A CA 1
ATOM 1793 C C . ARG A 1 231 ? 11.239 11.266 14.815 1.00 74.19 231 ARG A C 1
ATOM 1795 O O . ARG A 1 231 ? 11.395 10.801 15.944 1.00 74.19 231 ARG A O 1
ATOM 1802 N N . SER A 1 232 ? 10.693 10.539 13.838 1.00 71.06 232 SER A N 1
ATOM 1803 C CA . SER A 1 232 ? 10.254 9.157 14.016 1.00 71.06 232 SER A CA 1
ATOM 1804 C C . SER A 1 232 ? 11.450 8.220 14.174 1.00 71.06 232 SER A C 1
ATOM 1806 O O . SER A 1 232 ? 12.258 8.045 13.260 1.00 71.06 232 SER A O 1
ATOM 1808 N N . LYS A 1 233 ? 11.517 7.531 15.321 1.00 70.19 233 LYS A N 1
ATOM 1809 C CA . LYS A 1 233 ? 12.526 6.486 15.571 1.00 70.19 233 LYS A CA 1
ATOM 1810 C C . LYS A 1 233 ? 12.487 5.369 14.520 1.00 70.19 233 LYS A C 1
ATOM 1812 O O . LYS A 1 233 ? 13.521 4.763 14.262 1.00 70.19 233 LYS A O 1
ATOM 1817 N N . ARG A 1 234 ? 11.320 5.117 13.904 1.00 69.56 234 ARG A N 1
ATOM 1818 C CA . ARG A 1 234 ? 11.139 4.070 12.881 1.00 69.56 234 ARG A CA 1
ATOM 1819 C C . ARG A 1 234 ? 11.986 4.323 11.630 1.00 69.56 234 ARG A C 1
ATOM 1821 O O . ARG A 1 234 ? 12.466 3.370 11.029 1.00 69.56 234 ARG A O 1
ATOM 1828 N N . PHE A 1 235 ? 12.200 5.590 11.273 1.00 71.38 235 PHE A N 1
ATOM 1829 C CA . PHE A 1 235 ? 12.867 5.981 10.027 1.00 71.38 235 PHE A CA 1
ATOM 1830 C C . PHE A 1 235 ? 14.263 6.567 10.216 1.00 71.38 235 PHE A C 1
ATOM 1832 O O . PHE A 1 235 ? 15.076 6.516 9.292 1.00 71.38 235 PHE A O 1
ATOM 1839 N N . ALA A 1 236 ? 14.571 7.055 11.419 1.00 67.75 236 ALA A N 1
ATOM 1840 C CA . ALA A 1 236 ? 15.897 7.566 11.750 1.00 67.75 236 ALA A CA 1
ATOM 1841 C C . ALA A 1 236 ? 17.010 6.523 11.514 1.00 67.75 236 ALA A C 1
ATOM 1843 O O . ALA A 1 236 ? 18.108 6.879 11.095 1.00 67.75 236 ALA A O 1
ATOM 1844 N N . SER A 1 237 ? 16.728 5.231 11.731 1.00 78.00 237 SER A N 1
ATOM 1845 C CA . SER A 1 237 ? 17.675 4.144 11.441 1.00 78.00 237 SER A CA 1
ATOM 1846 C C . SER A 1 237 ? 17.828 3.871 9.941 1.00 78.00 237 SER A C 1
ATOM 1848 O O . SER A 1 237 ? 18.929 3.572 9.479 1.00 78.00 237 SER A O 1
ATOM 1850 N N . LEU A 1 238 ? 16.745 4.016 9.169 1.00 84.12 238 LEU A N 1
ATOM 1851 C CA . LEU A 1 238 ? 16.714 3.702 7.741 1.00 84.12 238 LEU A CA 1
ATOM 1852 C C . LEU A 1 238 ? 17.500 4.726 6.911 1.00 84.12 238 LEU A C 1
ATOM 1854 O O . LEU A 1 238 ? 18.222 4.333 5.998 1.00 84.12 238 LEU A O 1
ATOM 1858 N N . LYS A 1 239 ? 17.450 6.015 7.286 1.00 84.38 239 LYS A N 1
ATOM 1859 C CA . LYS A 1 239 ? 18.252 7.085 6.660 1.00 84.38 239 LYS A CA 1
ATOM 1860 C C . LYS A 1 239 ? 19.751 6.753 6.616 1.00 84.38 239 LYS A C 1
ATOM 1862 O O . LYS A 1 239 ? 20.424 7.082 5.648 1.00 84.38 239 LYS A O 1
ATOM 1867 N N . ASN A 1 240 ? 20.260 6.096 7.658 1.00 86.88 240 ASN A N 1
ATOM 1868 C CA . ASN A 1 240 ? 21.677 5.752 7.794 1.00 86.88 240 ASN A CA 1
ATOM 1869 C C . ASN A 1 240 ? 22.013 4.362 7.224 1.00 86.88 240 ASN A C 1
ATOM 1871 O O . ASN A 1 240 ? 23.122 3.874 7.416 1.00 86.88 240 ASN A O 1
ATOM 1875 N N . SER A 1 241 ? 21.059 3.701 6.562 1.00 90.00 241 SER A N 1
ATOM 1876 C CA . SER A 1 241 ? 21.193 2.335 6.042 1.00 90.00 241 SER A CA 1
ATOM 1877 C C . SER A 1 241 ? 20.808 2.262 4.555 1.00 90.00 241 SER A C 1
ATOM 1879 O O . SER A 1 241 ? 19.837 1.580 4.213 1.00 90.00 241 SER A O 1
ATOM 1881 N N . PRO A 1 242 ? 21.551 2.926 3.645 1.00 93.19 242 PRO A N 1
ATOM 1882 C CA . PRO A 1 242 ? 21.232 2.940 2.214 1.00 93.19 242 PRO A CA 1
ATOM 1883 C C . PRO A 1 242 ? 21.189 1.532 1.607 1.00 93.19 242 PRO A C 1
ATOM 1885 O O . PRO A 1 242 ? 20.282 1.237 0.837 1.00 93.19 242 PRO A O 1
ATOM 1888 N N . GLY A 1 243 ? 22.073 0.620 2.032 1.00 94.25 243 GLY A N 1
ATOM 1889 C CA . GLY A 1 243 ? 22.044 -0.777 1.580 1.00 94.25 243 GLY A CA 1
ATOM 1890 C C . GLY A 1 243 ? 20.743 -1.510 1.933 1.00 94.25 243 GLY A C 1
ATOM 1891 O O . GLY A 1 243 ? 20.249 -2.309 1.143 1.00 94.25 243 GLY A O 1
ATOM 1892 N N . LYS A 1 244 ? 20.127 -1.185 3.079 1.00 92.62 244 LYS A N 1
ATOM 1893 C CA . LYS A 1 244 ? 18.819 -1.739 3.457 1.00 92.62 244 LYS A CA 1
ATOM 1894 C C . LYS A 1 244 ? 17.701 -1.176 2.583 1.00 92.62 244 LYS A C 1
ATOM 1896 O O . LYS A 1 244 ? 16.824 -1.928 2.185 1.00 92.62 244 LYS A O 1
ATOM 1901 N N . ILE A 1 245 ? 17.731 0.125 2.281 1.00 93.81 245 ILE A N 1
ATOM 1902 C CA . ILE A 1 245 ? 16.767 0.742 1.357 1.00 93.81 245 ILE A CA 1
ATOM 1903 C C . ILE A 1 245 ? 16.891 0.102 -0.028 1.00 93.81 245 ILE A C 1
ATOM 1905 O O . ILE A 1 245 ? 15.880 -0.323 -0.571 1.00 93.81 245 ILE A O 1
ATOM 1909 N N . ALA A 1 246 ? 18.112 -0.024 -0.556 1.00 94.44 246 ALA A N 1
ATOM 1910 C CA . ALA A 1 246 ? 18.362 -0.635 -1.859 1.00 94.44 246 ALA A CA 1
ATOM 1911 C C . ALA A 1 246 ? 17.816 -2.069 -1.926 1.00 94.44 246 ALA A C 1
ATOM 1913 O O . ALA A 1 246 ? 17.051 -2.383 -2.827 1.00 94.44 246 ALA A O 1
ATOM 1914 N N . SER A 1 247 ? 18.111 -2.901 -0.919 1.00 94.06 247 SER A N 1
ATOM 1915 C CA . SER A 1 247 ? 17.582 -4.269 -0.843 1.00 94.06 247 SER A CA 1
ATOM 1916 C C . SER A 1 247 ? 16.052 -4.321 -0.833 1.00 94.06 247 SER A C 1
ATOM 1918 O O . SER A 1 247 ? 15.479 -5.201 -1.467 1.00 94.06 247 SER A O 1
ATOM 1920 N N . LEU A 1 248 ? 15.387 -3.399 -0.128 1.00 93.00 248 LEU A N 1
ATOM 1921 C CA . LEU A 1 248 ? 13.925 -3.352 -0.094 1.00 93.00 248 LEU A CA 1
ATOM 1922 C C . LEU A 1 248 ? 13.337 -2.854 -1.422 1.00 93.00 248 LEU A C 1
ATOM 1924 O O . LEU A 1 248 ? 12.304 -3.365 -1.829 1.00 93.00 248 LEU A O 1
ATOM 1928 N N . LEU A 1 249 ? 13.974 -1.890 -2.097 1.00 94.19 249 LEU A N 1
ATOM 1929 C CA . LEU A 1 249 ? 13.548 -1.410 -3.420 1.00 94.19 249 LEU A CA 1
ATOM 1930 C C . LEU A 1 249 ? 13.674 -2.506 -4.482 1.00 94.19 249 LEU A C 1
ATOM 1932 O O . LEU A 1 249 ? 12.752 -2.682 -5.274 1.00 94.19 249 LEU A O 1
ATOM 1936 N N . THR A 1 250 ? 14.769 -3.273 -4.459 1.00 92.69 250 THR A N 1
ATOM 1937 C CA . THR A 1 250 ? 14.929 -4.464 -5.303 1.00 92.69 250 THR A CA 1
ATOM 1938 C C . THR A 1 250 ? 13.830 -5.480 -5.018 1.00 92.69 250 THR A C 1
ATOM 1940 O O . THR A 1 250 ? 13.147 -5.876 -5.946 1.00 92.69 250 THR A O 1
ATOM 1943 N N . GLU A 1 251 ? 13.576 -5.820 -3.747 1.00 91.19 251 GLU A N 1
ATOM 1944 C CA . GLU A 1 251 ? 12.530 -6.793 -3.402 1.00 91.19 251 GLU A CA 1
ATOM 1945 C C . GLU A 1 251 ? 11.137 -6.338 -3.869 1.00 91.19 251 GLU A C 1
ATOM 1947 O O . GLU A 1 251 ? 10.380 -7.164 -4.362 1.00 91.19 251 GLU A O 1
ATOM 1952 N N . ILE A 1 252 ? 10.790 -5.045 -3.772 1.00 90.38 252 ILE A N 1
ATOM 1953 C CA . ILE A 1 252 ? 9.519 -4.548 -4.334 1.00 90.38 252 ILE A CA 1
ATOM 1954 C C . ILE A 1 252 ? 9.511 -4.688 -5.864 1.00 90.38 252 ILE A C 1
ATOM 1956 O O . ILE A 1 252 ? 8.500 -5.108 -6.421 1.00 90.38 252 ILE A O 1
ATOM 1960 N N . GLY A 1 253 ? 10.612 -4.344 -6.536 1.00 88.56 253 GLY A N 1
ATOM 1961 C CA . GLY A 1 253 ? 10.697 -4.390 -7.997 1.00 88.56 253 GLY A CA 1
ATOM 1962 C C . GLY A 1 253 ? 10.666 -5.804 -8.570 1.00 88.56 253 GLY A C 1
ATOM 1963 O O . GLY A 1 253 ? 10.012 -6.015 -9.585 1.00 88.56 253 GLY A O 1
ATOM 1964 N N . ASP A 1 254 ? 11.271 -6.777 -7.886 1.00 87.25 254 ASP A N 1
ATOM 1965 C CA . ASP A 1 254 ? 11.191 -8.194 -8.261 1.00 87.25 254 ASP A CA 1
ATOM 1966 C C . ASP A 1 254 ? 9.723 -8.665 -8.301 1.00 87.25 254 ASP A C 1
ATOM 1968 O O . ASP A 1 254 ? 9.333 -9.445 -9.167 1.00 87.25 254 ASP A O 1
ATOM 1972 N N . TYR A 1 255 ? 8.877 -8.174 -7.386 1.00 83.62 255 TYR A N 1
ATOM 1973 C CA . TYR A 1 255 ? 7.445 -8.493 -7.393 1.00 83.62 255 TYR A CA 1
ATOM 1974 C C . TYR A 1 255 ? 6.632 -7.660 -8.376 1.00 83.62 255 TYR A C 1
ATOM 1976 O O . TYR A 1 255 ? 5.649 -8.168 -8.907 1.00 83.62 255 TYR A O 1
ATOM 1984 N N . GLU A 1 256 ? 7.012 -6.406 -8.621 1.00 81.31 256 GLU A N 1
ATOM 1985 C CA . GLU A 1 256 ? 6.399 -5.599 -9.678 1.00 81.31 256 GLU A CA 1
ATOM 1986 C C . GLU A 1 256 ? 6.556 -6.294 -11.037 1.00 81.31 256 GLU A C 1
ATOM 1988 O O . GLU A 1 256 ? 5.575 -6.410 -11.762 1.00 81.31 256 GLU A O 1
ATOM 1993 N N . GLU A 1 257 ? 7.737 -6.846 -11.332 1.00 79.44 257 GLU A N 1
ATOM 1994 C CA . GLU A 1 257 ? 7.996 -7.623 -12.551 1.00 79.44 257 GLU A CA 1
ATOM 1995 C C . GLU A 1 257 ? 7.143 -8.901 -12.614 1.00 79.44 257 GLU A C 1
ATOM 1997 O O . GLU A 1 257 ? 6.513 -9.183 -13.631 1.00 79.44 257 GLU A O 1
ATOM 2002 N N . LEU A 1 258 ? 7.046 -9.647 -11.508 1.00 74.25 258 LEU A N 1
ATOM 2003 C CA . LEU A 1 258 ? 6.201 -10.845 -11.439 1.00 74.25 258 LEU A CA 1
ATOM 2004 C C . LEU A 1 258 ? 4.703 -10.531 -11.587 1.00 74.25 258 LEU A C 1
ATOM 2006 O O . LEU A 1 258 ? 3.982 -11.317 -12.196 1.00 74.25 258 LEU A O 1
ATOM 2010 N N . SER A 1 259 ? 4.236 -9.407 -11.037 1.00 65.81 259 SER A N 1
ATOM 2011 C CA . SER A 1 259 ? 2.838 -8.966 -11.134 1.00 65.81 259 SER A CA 1
ATOM 2012 C C . SER A 1 259 ? 2.512 -8.390 -12.508 1.00 65.81 259 SER A C 1
ATOM 2014 O O . SER A 1 259 ? 1.417 -8.616 -13.004 1.00 65.81 259 SER A O 1
ATOM 2016 N N . ALA A 1 260 ? 3.438 -7.663 -13.139 1.00 61.16 260 ALA A N 1
ATOM 2017 C CA . ALA A 1 260 ? 3.239 -7.100 -14.473 1.00 61.16 260 ALA A CA 1
ATOM 2018 C C . ALA A 1 260 ? 3.038 -8.194 -15.532 1.00 61.16 260 ALA A C 1
ATOM 2020 O O . ALA A 1 260 ? 2.218 -8.022 -16.424 1.00 61.16 260 ALA A O 1
ATOM 2021 N N . ASN A 1 261 ? 3.690 -9.349 -15.367 1.00 53.19 261 ASN A N 1
ATOM 2022 C CA . ASN A 1 261 ? 3.481 -10.527 -16.217 1.00 53.19 261 ASN A CA 1
ATOM 2023 C C . ASN A 1 261 ? 2.085 -11.168 -16.065 1.00 53.19 261 ASN A C 1
ATOM 2025 O O . ASN A 1 261 ? 1.756 -12.074 -16.820 1.00 53.19 261 ASN A O 1
ATOM 2029 N N . MET A 1 262 ? 1.291 -10.751 -15.072 1.00 47.09 262 MET A N 1
ATOM 2030 C CA . MET A 1 262 ? -0.096 -11.190 -14.877 1.00 47.09 262 MET A CA 1
ATOM 2031 C C . MET A 1 262 ? -1.137 -10.113 -15.213 1.00 47.09 262 MET A C 1
ATOM 2033 O O . MET A 1 262 ? -2.316 -10.434 -15.304 1.00 47.09 262 MET A O 1
ATOM 2037 N N . ASP A 1 263 ? -0.719 -8.852 -15.352 1.00 48.97 263 ASP A N 1
ATOM 2038 C CA . ASP A 1 263 ? -1.586 -7.681 -15.518 1.00 48.97 263 ASP A CA 1
ATOM 2039 C C . ASP A 1 263 ? -1.423 -7.047 -16.913 1.00 48.97 263 ASP A C 1
ATOM 2041 O O . ASP A 1 263 ? -1.357 -5.820 -17.045 1.00 48.97 263 ASP A O 1
ATOM 2045 N N . SER A 1 264 ? -1.377 -7.850 -17.977 1.00 47.88 264 SER A N 1
ATOM 2046 C CA . SER A 1 264 ? -1.681 -7.378 -19.333 1.00 47.88 264 SER A CA 1
ATOM 2047 C C . SER A 1 264 ? -3.177 -7.037 -19.401 1.00 47.88 264 SER A C 1
ATOM 2049 O O . SER A 1 264 ? -4.004 -7.740 -19.969 1.00 47.88 264 SER A O 1
ATOM 2051 N N . ILE A 1 265 ? -3.558 -5.912 -18.791 1.00 47.28 265 ILE A N 1
ATOM 2052 C CA . ILE A 1 265 ? -4.917 -5.349 -18.864 1.00 47.28 265 ILE A CA 1
ATOM 2053 C C . ILE A 1 265 ? -5.345 -5.171 -20.332 1.00 47.28 265 ILE A C 1
ATOM 2055 O O . ILE A 1 265 ? -6.528 -5.262 -20.641 1.00 47.28 265 ILE A O 1
ATOM 2059 N N . GLU A 1 266 ? -4.384 -4.971 -21.237 1.00 50.53 266 GLU A N 1
ATOM 2060 C CA . GLU A 1 266 ? -4.607 -4.944 -22.682 1.00 50.53 266 GLU A CA 1
ATOM 2061 C C . GLU A 1 266 ? -5.064 -6.302 -23.246 1.00 50.53 266 GLU A C 1
ATOM 2063 O O . GLU A 1 266 ? -5.951 -6.290 -24.096 1.00 50.53 266 GLU A O 1
ATOM 2068 N N . GLU A 1 267 ? -4.574 -7.442 -22.731 1.00 50.78 267 GLU A N 1
ATOM 2069 C CA . GLU A 1 267 ? -5.031 -8.798 -23.107 1.00 50.78 267 GLU A CA 1
ATOM 2070 C C . GLU A 1 267 ? -6.432 -9.110 -22.548 1.00 50.78 267 GLU A C 1
ATOM 2072 O O . GLU A 1 267 ? -7.251 -9.732 -23.217 1.00 50.78 267 GLU A O 1
ATOM 2077 N N . TRP A 1 268 ? -6.772 -8.630 -21.345 1.00 49.16 268 TRP A N 1
ATOM 2078 C CA . TRP A 1 268 ? -8.114 -8.849 -20.771 1.00 49.16 268 TRP A CA 1
ATOM 2079 C C . TRP A 1 268 ? -9.180 -7.908 -21.355 1.00 49.16 268 TRP A C 1
ATOM 2081 O O . TRP A 1 268 ? -10.356 -8.261 -21.445 1.00 49.16 268 TRP A O 1
ATOM 2091 N N . GLN A 1 269 ? -8.805 -6.689 -21.758 1.00 48.69 269 GLN A N 1
ATOM 2092 C CA . GLN A 1 269 ? -9.728 -5.771 -22.437 1.00 48.69 269 GLN A CA 1
ATOM 2093 C C . GLN A 1 269 ? -9.997 -6.175 -23.890 1.00 48.69 269 GLN A C 1
ATOM 2095 O O . GLN A 1 269 ? -11.090 -5.890 -24.388 1.00 48.69 269 GLN A O 1
ATOM 2100 N N . THR A 1 270 ? -9.063 -6.868 -24.551 1.00 54.22 270 THR A N 1
ATOM 2101 C CA . THR A 1 270 ? -9.330 -7.500 -25.854 1.00 54.22 270 THR A CA 1
ATOM 2102 C C . THR A 1 270 ? -10.370 -8.613 -25.714 1.00 54.22 270 THR A C 1
ATOM 2104 O O . THR A 1 270 ? -11.338 -8.624 -26.476 1.00 54.22 270 THR A O 1
ATOM 2107 N N . GLU A 1 271 ? -10.285 -9.437 -24.663 1.00 53.44 271 GLU A N 1
ATOM 2108 C CA . GLU A 1 271 ? -11.263 -10.501 -24.376 1.00 53.44 271 GLU A CA 1
ATOM 2109 C C . GLU A 1 271 ? -12.703 -9.990 -24.184 1.00 53.44 271 GLU A C 1
ATOM 2111 O O . GLU A 1 271 ? -13.653 -10.647 -24.602 1.00 53.44 271 GLU A O 1
ATOM 2116 N N . ALA A 1 272 ? -12.913 -8.809 -23.590 1.00 53.88 272 ALA A N 1
ATOM 2117 C CA . ALA A 1 272 ? -14.264 -8.266 -23.394 1.00 53.88 272 ALA A CA 1
ATOM 2118 C C . ALA A 1 272 ? -14.931 -7.827 -24.713 1.00 53.88 272 ALA A C 1
ATOM 2120 O O . ALA A 1 272 ? -16.142 -7.998 -24.888 1.00 53.88 272 ALA A O 1
ATOM 2121 N N . GLY A 1 273 ? -14.149 -7.270 -25.643 1.00 64.31 273 GLY A N 1
ATOM 2122 C CA . GLY A 1 273 ? -14.613 -6.937 -26.992 1.00 64.31 273 GLY A CA 1
ATOM 2123 C C . GLY A 1 273 ? -14.863 -8.189 -27.831 1.00 64.31 273 GLY A C 1
ATOM 2124 O O . GLY A 1 273 ? -15.888 -8.287 -28.505 1.00 64.31 273 GLY A O 1
ATOM 2125 N N . GLU A 1 274 ? -13.981 -9.180 -27.722 1.00 66.50 274 GLU A N 1
ATOM 2126 C CA . GLU A 1 274 ? -14.155 -10.483 -28.364 1.00 66.50 274 GLU A CA 1
ATOM 2127 C C . GLU A 1 274 ? -15.373 -11.229 -27.823 1.00 66.50 274 GLU A C 1
ATOM 2129 O O . GLU A 1 274 ? -16.155 -11.750 -28.610 1.00 66.50 274 GLU A O 1
ATOM 2134 N N . ALA A 1 275 ? -15.620 -11.214 -26.513 1.00 71.38 275 ALA A N 1
ATOM 2135 C CA . ALA A 1 275 ? -16.804 -11.828 -25.918 1.00 71.38 275 ALA A CA 1
ATOM 2136 C C . ALA A 1 275 ? -18.107 -11.198 -26.439 1.00 71.38 275 ALA A C 1
ATOM 2138 O O . ALA A 1 275 ? -19.083 -11.911 -26.673 1.00 71.38 275 ALA A O 1
ATOM 2139 N N . ALA A 1 276 ? -18.134 -9.879 -26.659 1.00 71.88 276 ALA A N 1
ATOM 2140 C CA . ALA A 1 276 ? -19.284 -9.208 -27.263 1.00 71.88 276 ALA A CA 1
ATOM 2141 C C . ALA A 1 276 ? -19.494 -9.638 -28.725 1.00 71.88 276 ALA A C 1
ATOM 2143 O O . ALA A 1 276 ? -20.619 -9.962 -29.103 1.00 71.88 276 ALA A O 1
ATOM 2144 N N . LEU A 1 277 ? -18.418 -9.724 -29.514 1.00 78.69 277 LEU A N 1
ATOM 2145 C CA . LEU A 1 277 ? -18.464 -10.193 -30.904 1.00 78.69 277 LEU A CA 1
ATOM 2146 C C . LEU A 1 277 ? -18.878 -11.669 -31.006 1.00 78.69 277 LEU A C 1
ATOM 2148 O O . LEU A 1 277 ? -19.690 -12.021 -31.856 1.00 78.69 277 LEU A O 1
ATOM 2152 N N . TRP A 1 278 ? -18.384 -12.521 -30.107 1.00 83.06 278 TRP A N 1
ATOM 2153 C CA . TRP A 1 278 ? -18.778 -13.928 -29.999 1.00 83.06 278 TRP A CA 1
ATOM 2154 C C . TRP A 1 278 ? -20.251 -14.085 -29.640 1.00 83.06 278 TRP A C 1
ATOM 2156 O O . TRP A 1 278 ? -20.932 -14.946 -30.195 1.00 83.06 278 TRP A O 1
ATOM 2166 N N . LEU A 1 279 ? -20.760 -13.258 -28.723 1.00 83.00 279 LEU A N 1
ATOM 2167 C CA . LEU A 1 279 ? -22.181 -13.257 -28.400 1.00 83.00 279 LEU A CA 1
ATOM 2168 C C . LEU A 1 279 ? -22.991 -12.824 -29.623 1.00 83.00 279 LEU A C 1
ATOM 2170 O O . LEU A 1 279 ? -23.903 -13.548 -30.007 1.00 83.00 279 LEU A O 1
ATOM 2174 N N . GLU A 1 280 ? -22.657 -11.704 -30.264 1.00 86.50 280 GLU A N 1
ATOM 2175 C CA . GLU A 1 280 ? -23.343 -11.232 -31.476 1.00 86.50 280 GLU A CA 1
ATOM 2176 C C . GLU A 1 280 ? -23.353 -12.284 -32.595 1.00 86.50 280 GLU A C 1
ATOM 2178 O O . GLU A 1 280 ? -24.404 -12.524 -33.196 1.00 86.50 280 GLU A O 1
ATOM 2183 N N . ASP A 1 281 ? -22.230 -12.965 -32.827 1.00 85.50 281 ASP A N 1
ATOM 2184 C CA . ASP A 1 281 ? -22.135 -14.023 -33.833 1.00 85.50 281 ASP A CA 1
ATOM 2185 C C . ASP A 1 281 ? -22.948 -15.266 -33.445 1.00 85.50 281 ASP A C 1
ATOM 2187 O O . ASP A 1 281 ? -23.667 -15.822 -34.273 1.00 85.50 281 ASP A O 1
ATOM 2191 N N . TYR A 1 282 ? -22.946 -15.650 -32.166 1.00 80.81 282 TYR A N 1
ATOM 2192 C CA . TYR A 1 282 ? -23.809 -16.713 -31.650 1.00 80.81 282 TYR A CA 1
ATOM 2193 C C . TYR A 1 282 ? -25.298 -16.391 -31.859 1.00 80.81 282 TYR A C 1
ATOM 2195 O O . TYR A 1 282 ? -26.053 -17.233 -32.350 1.00 80.81 282 TYR A O 1
ATOM 2203 N N . TRP A 1 283 ? -25.731 -15.164 -31.548 1.00 87.88 283 TRP A N 1
ATOM 2204 C CA . TRP A 1 283 ? -27.112 -14.723 -31.785 1.00 87.88 283 TRP A CA 1
ATOM 2205 C C . TRP A 1 283 ? -27.462 -14.725 -33.278 1.00 87.88 283 TRP A C 1
ATOM 2207 O O . TRP A 1 283 ? -28.577 -15.112 -33.648 1.00 87.88 283 TRP A O 1
ATOM 2217 N N . ARG A 1 284 ? -26.518 -14.334 -34.141 1.00 91.88 284 ARG A N 1
ATOM 2218 C CA . ARG A 1 284 ? -26.671 -14.383 -35.600 1.00 91.88 284 ARG A CA 1
ATOM 2219 C C . ARG A 1 284 ? -26.851 -15.819 -36.095 1.00 91.88 284 ARG A C 1
ATOM 2221 O O . ARG A 1 284 ? -27.836 -16.091 -36.775 1.00 91.88 284 ARG A O 1
ATOM 2228 N N . VAL A 1 285 ? -25.959 -16.735 -35.717 1.00 83.88 285 VAL A N 1
ATOM 2229 C CA . VAL A 1 285 ? -25.998 -18.151 -36.129 1.00 83.88 285 VAL A CA 1
ATOM 2230 C C . VAL A 1 285 ? -27.275 -18.839 -35.645 1.00 83.88 285 VAL A C 1
ATOM 2232 O O . VAL A 1 285 ? -27.903 -19.576 -36.408 1.00 83.88 285 VAL A O 1
ATOM 2235 N N . MET A 1 286 ? -27.715 -18.556 -34.416 1.00 85.50 286 MET A N 1
ATOM 2236 C CA . MET A 1 286 ? -28.993 -19.058 -33.901 1.00 85.50 286 MET A CA 1
ATOM 2237 C C . MET A 1 286 ? -30.175 -18.547 -34.734 1.00 85.50 286 MET A C 1
ATOM 2239 O O . MET A 1 286 ? -31.023 -19.337 -35.140 1.00 85.50 286 MET A O 1
ATOM 2243 N N . SER A 1 287 ? -30.195 -17.252 -35.063 1.00 82.44 287 SER A N 1
ATOM 2244 C CA . SER A 1 287 ? -31.266 -16.653 -35.875 1.00 82.44 287 SER A CA 1
ATOM 2245 C C . SER A 1 287 ? -31.299 -17.211 -37.304 1.00 82.44 287 SER A C 1
ATOM 2247 O O . SER A 1 287 ? -32.369 -17.470 -37.852 1.00 82.44 287 SER A O 1
ATOM 2249 N N . GLU A 1 288 ? -30.131 -17.415 -37.918 1.00 81.75 288 GLU A N 1
ATOM 2250 C CA . GLU A 1 288 ? -29.997 -18.022 -39.248 1.00 81.75 288 GLU A CA 1
ATOM 2251 C C . GLU A 1 288 ? -30.439 -19.490 -39.256 1.00 81.75 288 GLU A C 1
ATOM 2253 O O . GLU A 1 288 ? -31.083 -19.927 -40.212 1.00 81.75 288 GLU A O 1
ATOM 2258 N N . SER A 1 289 ? -30.157 -20.228 -38.179 1.00 76.56 289 SER A N 1
ATOM 2259 C CA . SER A 1 289 ? -30.599 -21.616 -38.007 1.00 76.56 289 SER A CA 1
ATOM 2260 C C . SER A 1 289 ? -32.119 -21.703 -37.846 1.00 76.56 289 SER A C 1
ATOM 2262 O O . SER A 1 289 ? -32.763 -22.483 -38.546 1.00 76.56 289 SER A O 1
ATOM 2264 N N . GLU A 1 290 ? -32.717 -20.847 -37.011 1.00 80.94 290 GLU A N 1
ATOM 2265 C CA . GLU A 1 290 ? -34.176 -20.764 -36.838 1.00 80.94 290 GLU A CA 1
ATOM 2266 C C . GLU A 1 290 ? -34.895 -20.404 -38.152 1.00 80.94 290 GLU A C 1
ATOM 2268 O O . GLU A 1 290 ? -35.939 -20.975 -38.479 1.00 80.94 290 GLU A O 1
ATOM 2273 N N . LEU A 1 291 ? -34.326 -19.488 -38.946 1.00 80.81 291 LEU A N 1
ATOM 2274 C CA . LEU A 1 291 ? -34.835 -19.135 -40.276 1.00 80.81 291 LEU A CA 1
ATOM 2275 C C . LEU A 1 291 ? -34.710 -20.293 -41.272 1.00 80.81 291 LEU A C 1
ATOM 2277 O O . LEU A 1 291 ? -35.654 -20.561 -42.014 1.00 80.81 291 LEU A O 1
ATOM 2281 N N . ALA A 1 292 ? -33.578 -20.999 -41.286 1.00 75.88 292 ALA A N 1
ATOM 2282 C CA . ALA A 1 292 ? -33.369 -22.150 -42.161 1.00 75.88 292 ALA A CA 1
ATOM 2283 C C . ALA A 1 292 ? -34.348 -23.297 -41.847 1.00 75.88 292 ALA A C 1
ATOM 2285 O O . ALA A 1 292 ? -34.902 -23.895 -42.775 1.00 75.88 292 ALA A O 1
ATOM 2286 N N . GLU A 1 293 ? -34.627 -23.551 -40.565 1.00 76.75 293 GLU A N 1
ATOM 2287 C CA . GLU A 1 293 ? -35.649 -24.509 -40.130 1.00 76.75 293 GLU A CA 1
ATOM 2288 C C . GLU A 1 293 ? -37.063 -24.067 -40.533 1.00 76.75 293 GLU A C 1
ATOM 2290 O O . GLU A 1 293 ? -37.842 -24.874 -41.052 1.00 76.75 293 GLU A O 1
ATOM 2295 N N . ALA A 1 294 ? -37.398 -22.784 -40.358 1.00 76.00 294 ALA A N 1
ATOM 2296 C CA . ALA A 1 294 ? -38.696 -22.229 -40.752 1.00 76.00 294 ALA A CA 1
ATOM 2297 C C . ALA A 1 294 ? -38.929 -22.280 -42.274 1.00 76.00 294 ALA A C 1
ATOM 2299 O O . ALA A 1 294 ? -40.060 -22.470 -42.728 1.00 76.00 294 ALA A O 1
ATOM 2300 N N . GLU A 1 295 ? -37.864 -22.151 -43.065 1.00 81.25 295 GLU A N 1
ATOM 2301 C CA . GLU A 1 295 ? -37.876 -22.298 -44.525 1.00 81.25 295 GLU A CA 1
ATOM 2302 C C . GLU A 1 295 ? -37.811 -23.765 -44.991 1.00 81.25 295 GLU A C 1
ATOM 2304 O O . GLU A 1 295 ? -37.853 -24.038 -46.193 1.00 81.25 295 GLU A O 1
ATOM 2309 N N . GLY A 1 296 ? -37.744 -24.721 -44.059 1.00 73.00 296 GLY A N 1
ATOM 2310 C CA . GLY A 1 296 ? -37.742 -26.152 -44.348 1.00 73.00 296 GLY A CA 1
ATOM 2311 C C . GLY A 1 296 ? -36.447 -26.666 -44.980 1.00 73.00 296 GLY A C 1
ATOM 2312 O O . GLY A 1 296 ? -36.464 -27.739 -45.591 1.00 73.00 296 GLY A O 1
ATOM 2313 N N . ARG A 1 297 ? -35.328 -25.935 -44.857 1.00 65.12 297 ARG A N 1
ATOM 2314 C CA . ARG A 1 297 ? -34.010 -26.469 -45.223 1.00 65.12 297 ARG A CA 1
ATOM 2315 C C . ARG A 1 297 ? -33.654 -27.562 -44.222 1.00 65.12 297 ARG A C 1
ATOM 2317 O O . ARG A 1 297 ? -33.665 -27.337 -43.017 1.00 65.12 297 ARG A O 1
ATOM 2324 N N . GLN A 1 298 ? -33.361 -28.760 -44.722 1.00 58.41 298 GLN A N 1
ATOM 2325 C CA . GLN A 1 298 ? -32.772 -29.793 -43.877 1.00 58.41 298 GLN A CA 1
ATOM 2326 C C . GLN A 1 298 ? -31.377 -29.331 -43.434 1.00 58.41 298 GLN A C 1
ATOM 2328 O O . GLN A 1 298 ? -30.660 -28.778 -44.271 1.00 58.41 298 GLN A O 1
ATOM 2333 N N . PRO A 1 299 ? -30.996 -29.537 -42.159 1.00 57.94 299 PRO A N 1
ATOM 2334 C CA . PRO A 1 299 ? -29.636 -29.270 -41.718 1.00 57.94 299 PRO A CA 1
ATOM 2335 C C . PRO A 1 299 ? -28.683 -30.098 -42.580 1.00 57.94 299 PRO A C 1
ATOM 2337 O O . PRO A 1 299 ? -28.875 -31.307 -42.736 1.00 57.94 299 PRO A O 1
ATOM 2340 N N . ASP A 1 300 ? -27.718 -29.418 -43.197 1.00 59.41 300 ASP A N 1
ATOM 2341 C CA . ASP A 1 300 ? -26.657 -30.072 -43.953 1.00 59.41 300 ASP A CA 1
ATOM 2342 C C . ASP A 1 300 ? -25.857 -30.964 -42.990 1.00 59.41 300 ASP A C 1
ATOM 2344 O O . ASP A 1 300 ? -25.749 -30.655 -41.801 1.00 59.41 300 ASP A O 1
ATOM 2348 N N . ASP A 1 301 ? -25.337 -32.091 -43.480 1.00 55.31 301 ASP A N 1
ATOM 2349 C CA . ASP A 1 301 ? -24.477 -32.981 -42.688 1.00 55.31 301 ASP A CA 1
ATOM 2350 C C . ASP A 1 301 ? -23.352 -32.131 -42.070 1.00 55.31 301 ASP A C 1
ATOM 2352 O O . ASP A 1 301 ? -22.554 -31.553 -42.806 1.00 55.31 301 ASP A O 1
ATOM 2356 N N . ASP A 1 302 ? -23.303 -32.051 -40.739 1.00 48.50 302 ASP A N 1
ATOM 2357 C CA . ASP A 1 302 ? -22.403 -31.190 -39.963 1.00 48.50 302 ASP A CA 1
ATOM 2358 C C . ASP A 1 302 ? -20.932 -31.494 -40.321 1.00 48.50 302 ASP A C 1
ATOM 2360 O O . ASP A 1 302 ? -20.316 -32.448 -39.830 1.00 48.50 302 ASP A O 1
ATOM 2364 N N . ARG A 1 303 ? -20.376 -30.752 -41.287 1.00 49.31 303 ARG A N 1
ATOM 2365 C CA . ARG A 1 303 ? -19.065 -31.020 -41.893 1.00 49.31 303 ARG A CA 1
ATOM 2366 C C . ARG A 1 303 ? -18.236 -29.749 -41.926 1.00 49.31 303 ARG A C 1
ATOM 2368 O O . ARG A 1 303 ? -18.494 -28.826 -42.685 1.00 49.31 303 ARG A O 1
ATOM 2375 N N . ILE A 1 304 ? -17.174 -29.763 -41.127 1.00 52.03 304 ILE A N 1
ATOM 2376 C CA . ILE A 1 304 ? -16.255 -28.635 -40.917 1.00 52.03 304 ILE A CA 1
ATOM 2377 C C . ILE A 1 304 ? -15.295 -28.429 -42.110 1.00 52.03 304 ILE A C 1
ATOM 2379 O O . ILE A 1 304 ? -14.653 -27.389 -42.212 1.00 52.03 304 ILE A O 1
ATOM 2383 N N . VAL A 1 305 ? -15.184 -29.388 -43.041 1.00 42.38 305 VAL A N 1
ATOM 2384 C CA . VAL A 1 305 ? -14.204 -29.330 -44.141 1.00 42.38 305 VAL A CA 1
ATOM 2385 C C . VAL A 1 305 ? -14.861 -29.663 -45.490 1.00 42.38 305 VAL A C 1
ATOM 2387 O O . VAL A 1 305 ? -15.443 -30.746 -45.616 1.00 42.38 305 VAL A O 1
ATOM 2390 N N . PRO A 1 306 ? -14.752 -28.788 -46.512 1.00 49.97 306 PRO A N 1
ATOM 2391 C CA . PRO A 1 306 ? -15.183 -29.110 -47.868 1.00 49.97 306 PRO A CA 1
ATOM 2392 C C . PRO A 1 306 ? -14.259 -30.164 -48.506 1.00 49.97 306 PRO A C 1
ATOM 2394 O O . PRO A 1 306 ? -13.061 -30.193 -48.211 1.00 49.97 306 PRO A O 1
ATOM 2397 N N . PRO A 1 307 ? -14.778 -31.052 -49.376 1.00 45.00 307 PRO A N 1
ATOM 2398 C CA . PRO A 1 307 ? -13.951 -32.069 -50.009 1.00 45.00 307 PRO A CA 1
ATOM 2399 C C . PRO A 1 307 ? -12.916 -31.408 -50.932 1.00 45.00 307 PRO A C 1
ATOM 2401 O O . PRO A 1 307 ? -13.228 -30.397 -51.561 1.00 45.00 307 PRO A O 1
ATOM 2404 N N . PRO A 1 308 ? -11.698 -31.968 -51.036 1.00 43.62 308 PRO A N 1
ATOM 2405 C CA . PRO A 1 308 ? -10.667 -31.400 -51.888 1.00 43.62 308 PRO A CA 1
ATOM 2406 C C . PRO A 1 308 ? -11.134 -31.437 -53.345 1.00 43.62 308 PRO A C 1
ATOM 2408 O O . PRO A 1 308 ? -11.369 -32.510 -53.908 1.00 43.62 308 PRO A O 1
ATOM 2411 N N . GLU A 1 309 ? -11.280 -30.258 -53.946 1.00 44.19 309 GLU A N 1
ATOM 2412 C CA . GLU A 1 309 ? -11.499 -30.125 -55.380 1.00 44.19 309 GLU A CA 1
ATOM 2413 C C . GLU A 1 309 ? -10.251 -30.630 -56.111 1.00 44.19 309 GLU A C 1
ATOM 2415 O O . GLU A 1 309 ? -9.132 -30.166 -55.887 1.00 44.19 309 GLU A O 1
ATOM 2420 N N . LEU A 1 310 ? -10.446 -31.619 -56.982 1.00 40.75 310 LEU A N 1
ATOM 2421 C CA . LEU A 1 310 ? -9.451 -32.037 -57.962 1.00 40.75 310 LEU A CA 1
ATOM 2422 C C . LEU A 1 310 ? -9.290 -30.897 -58.972 1.00 40.75 310 LEU A C 1
ATOM 2424 O O . LEU A 1 310 ? -10.014 -30.841 -59.966 1.00 40.75 310 LEU A O 1
ATOM 2428 N N . VAL A 1 311 ? -8.372 -29.972 -58.697 1.00 38.72 311 VAL A N 1
ATOM 2429 C CA . VAL A 1 311 ? -8.013 -28.919 -59.647 1.00 38.72 311 VAL A CA 1
ATOM 2430 C C . VAL A 1 311 ? -7.127 -29.533 -60.725 1.00 38.72 311 VAL A C 1
ATOM 2432 O O . VAL A 1 311 ? -6.050 -30.061 -60.446 1.00 38.72 311 VAL A O 1
ATOM 2435 N N . ALA A 1 312 ? -7.652 -29.512 -61.945 1.00 34.34 312 ALA A N 1
ATOM 2436 C CA . ALA A 1 312 ? -6.965 -29.896 -63.160 1.00 34.34 312 ALA A CA 1
ATOM 2437 C C . ALA A 1 312 ? -5.750 -28.990 -63.405 1.00 34.34 312 ALA A C 1
ATOM 2439 O O . ALA A 1 312 ? -5.798 -27.786 -63.157 1.00 34.34 312 ALA A O 1
ATOM 2440 N N . GLU A 1 313 ? -4.681 -29.612 -63.891 1.00 35.56 313 GLU A N 1
ATOM 2441 C CA . GLU A 1 313 ? -3.497 -28.967 -64.448 1.00 35.56 313 GLU A CA 1
ATOM 2442 C C . GLU A 1 313 ? -3.910 -28.019 -65.583 1.00 35.56 313 GLU A C 1
ATOM 2444 O O . GLU A 1 313 ? -4.530 -28.462 -66.549 1.00 35.56 313 GLU A O 1
ATOM 2449 N N . ASP A 1 314 ? -3.542 -26.742 -65.484 1.00 29.67 314 ASP A N 1
ATOM 2450 C CA . ASP A 1 314 ? -3.265 -25.935 -66.669 1.00 29.67 314 ASP A CA 1
ATOM 2451 C C . ASP A 1 314 ? -2.128 -24.954 -66.357 1.00 29.67 314 ASP A C 1
ATOM 2453 O O . ASP A 1 314 ? -2.222 -24.075 -65.496 1.00 29.67 314 ASP A O 1
ATOM 2457 N N . ASP A 1 315 ? -1.017 -25.210 -67.043 1.00 33.22 315 ASP A N 1
ATOM 2458 C CA . ASP A 1 315 ? 0.165 -24.373 -67.165 1.00 33.22 315 ASP A CA 1
ATOM 2459 C C . ASP A 1 315 ? -0.197 -23.043 -67.835 1.00 33.22 315 ASP A C 1
ATOM 2461 O O . ASP A 1 315 ? -0.809 -23.045 -68.895 1.00 33.22 315 ASP A O 1
ATOM 2465 N N . GLU A 1 316 ? 0.286 -21.922 -67.294 1.00 32.72 316 GLU A N 1
ATOM 2466 C CA . GLU A 1 316 ? 0.931 -20.873 -68.098 1.00 32.72 316 GLU A CA 1
ATOM 2467 C C . GLU A 1 316 ? 1.632 -19.864 -67.174 1.00 32.72 316 GLU A C 1
ATOM 2469 O O . GLU A 1 316 ? 1.024 -19.026 -66.508 1.00 32.72 316 GLU A O 1
ATOM 2474 N N . ALA A 1 317 ? 2.958 -19.986 -67.111 1.00 31.33 317 ALA A N 1
ATOM 2475 C CA . ALA A 1 317 ? 3.850 -19.068 -66.420 1.00 31.33 317 ALA A CA 1
ATOM 2476 C C . ALA A 1 317 ? 4.338 -17.974 -67.384 1.00 31.33 317 ALA A C 1
ATOM 2478 O O . ALA A 1 317 ? 4.950 -18.284 -68.406 1.00 31.33 317 ALA A O 1
ATOM 2479 N N . GLU A 1 318 ? 4.172 -16.701 -67.016 1.00 30.72 318 GLU A N 1
ATOM 2480 C CA . GLU A 1 318 ? 4.973 -15.604 -67.573 1.00 30.72 318 GLU A CA 1
ATOM 2481 C C . GLU A 1 318 ? 6.095 -15.218 -66.587 1.00 30.72 318 GLU A C 1
ATOM 2483 O O . GLU A 1 318 ? 5.817 -14.977 -65.408 1.00 30.72 318 GLU A O 1
ATOM 2488 N N . PRO A 1 319 ? 7.370 -15.143 -67.022 1.00 35.59 319 PRO A N 1
ATOM 2489 C CA . PRO A 1 319 ? 8.475 -14.788 -66.145 1.00 35.59 319 PRO A CA 1
ATOM 2490 C C . PRO A 1 319 ? 8.683 -13.270 -66.135 1.00 35.59 319 PRO A C 1
ATOM 2492 O O . PRO A 1 319 ? 8.951 -12.659 -67.169 1.00 35.59 319 PRO A O 1
ATOM 2495 N N . VAL A 1 320 ? 8.639 -12.662 -64.950 1.00 34.00 320 VAL A N 1
ATOM 2496 C CA . VAL A 1 320 ? 9.133 -11.295 -64.738 1.00 34.00 320 VAL A CA 1
ATOM 2497 C C . VAL A 1 320 ? 10.493 -11.389 -64.056 1.00 34.00 320 VAL A C 1
ATOM 2499 O O . VAL A 1 320 ? 10.604 -11.804 -62.903 1.00 34.00 320 VAL A O 1
ATOM 2502 N N . GLU A 1 321 ? 11.544 -11.043 -64.796 1.00 33.12 321 GLU A N 1
ATOM 2503 C CA . GLU A 1 321 ? 12.911 -10.953 -64.291 1.00 33.12 321 GLU A CA 1
ATOM 2504 C C . GLU A 1 321 ? 13.027 -9.844 -63.233 1.00 33.12 321 GLU A C 1
ATOM 2506 O O . GLU A 1 321 ? 12.946 -8.654 -63.538 1.00 33.12 321 GLU A O 1
ATOM 2511 N N . ALA A 1 322 ? 13.303 -10.236 -61.991 1.00 31.78 322 ALA A N 1
ATOM 2512 C CA . ALA A 1 322 ? 13.944 -9.384 -61.000 1.00 31.78 322 ALA A CA 1
ATOM 2513 C C . ALA A 1 322 ? 15.176 -10.126 -60.479 1.00 31.78 322 ALA A C 1
ATOM 2515 O O . ALA A 1 322 ? 15.084 -11.053 -59.674 1.00 31.78 322 ALA A O 1
ATOM 2516 N N . VAL A 1 323 ? 16.343 -9.730 -60.985 1.00 36.78 323 VAL A N 1
ATOM 2517 C CA . VAL A 1 323 ? 17.644 -10.202 -60.508 1.00 36.78 323 VAL A CA 1
ATOM 2518 C C . VAL A 1 323 ? 17.854 -9.645 -59.101 1.00 36.78 323 VAL A C 1
ATOM 2520 O O . VAL A 1 323 ? 18.307 -8.515 -58.926 1.00 36.78 323 VAL A O 1
ATOM 2523 N N . VAL A 1 324 ? 17.501 -10.441 -58.095 1.00 33.69 324 VAL A N 1
ATOM 2524 C CA . VAL A 1 324 ? 17.955 -10.262 -56.717 1.00 33.69 324 VAL A CA 1
ATOM 2525 C C . VAL A 1 324 ? 18.938 -11.389 -56.447 1.00 33.69 324 VAL A C 1
ATOM 2527 O O . VAL A 1 324 ? 18.590 -12.561 -56.554 1.00 33.69 324 VAL A O 1
ATOM 2530 N N . ASP A 1 325 ? 20.181 -11.016 -56.164 1.00 36.69 325 ASP A N 1
ATOM 2531 C CA . ASP A 1 325 ? 21.274 -11.901 -55.765 1.00 36.69 325 ASP A CA 1
ATOM 2532 C C . ASP A 1 325 ? 20.874 -12.656 -54.485 1.00 36.69 325 ASP A C 1
ATOM 2534 O O . ASP A 1 325 ? 21.004 -12.150 -53.369 1.00 36.69 325 ASP A O 1
ATOM 2538 N N . GLN A 1 326 ? 20.270 -13.835 -54.653 1.00 34.09 326 GLN A N 1
ATOM 2539 C CA . GLN A 1 326 ? 19.873 -14.700 -53.551 1.00 34.09 326 GLN A CA 1
ATOM 2540 C C . GLN A 1 326 ? 21.072 -15.540 -53.115 1.00 34.09 326 GLN A C 1
ATOM 2542 O O . GLN A 1 326 ? 21.808 -16.098 -53.930 1.00 34.09 326 GLN A O 1
ATOM 2547 N N . GLY A 1 327 ? 21.243 -15.651 -51.796 1.00 44.28 327 GLY A N 1
ATOM 2548 C CA . GLY A 1 327 ? 22.132 -16.630 -51.179 1.00 44.28 327 GLY A CA 1
ATOM 2549 C C . GLY A 1 327 ? 21.823 -18.073 -51.619 1.00 44.28 327 GLY A C 1
ATOM 2550 O O . GLY A 1 327 ? 20.921 -18.303 -52.420 1.00 44.28 327 GLY A O 1
ATOM 2551 N N . PRO A 1 328 ? 22.580 -19.066 -51.119 1.00 46.31 328 PRO A N 1
ATOM 2552 C CA . PRO A 1 328 ? 22.608 -20.415 -51.682 1.00 46.31 328 PRO A CA 1
ATOM 2553 C C . PRO A 1 328 ? 21.197 -20.986 -51.858 1.00 46.31 328 PRO A C 1
ATOM 2555 O O . PRO A 1 328 ? 20.455 -21.125 -50.886 1.00 46.31 328 PRO A O 1
ATOM 2558 N N . ALA A 1 329 ? 20.841 -21.283 -53.111 1.00 50.75 329 ALA A N 1
ATOM 2559 C CA . ALA A 1 329 ? 19.543 -21.826 -53.478 1.00 50.75 329 ALA A CA 1
ATOM 2560 C C . ALA A 1 329 ? 19.319 -23.160 -52.752 1.00 50.75 329 ALA A C 1
ATOM 2562 O O . ALA A 1 329 ? 20.056 -24.125 -52.969 1.00 50.75 329 ALA A O 1
ATOM 2563 N N . VAL A 1 330 ? 18.319 -23.194 -51.870 1.00 62.38 330 VAL A N 1
ATOM 2564 C CA . VAL A 1 330 ? 17.868 -24.419 -51.201 1.00 62.38 330 VAL A CA 1
ATOM 2565 C C . VAL A 1 330 ? 17.251 -25.326 -52.262 1.00 62.38 330 VAL A C 1
ATOM 2567 O O . VAL A 1 330 ? 16.474 -24.871 -53.104 1.00 62.38 330 VAL A O 1
ATOM 2570 N N . SER A 1 331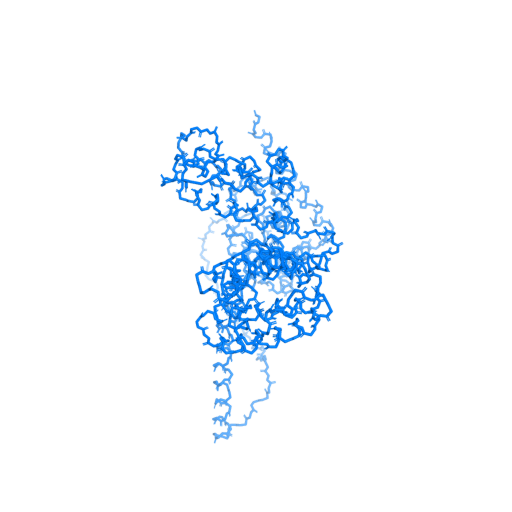 ? 17.627 -26.602 -52.271 1.00 68.31 331 SER A N 1
ATOM 2571 C CA . SER A 1 331 ? 17.165 -27.529 -53.304 1.00 68.31 331 SER A CA 1
ATOM 2572 C C . SER A 1 331 ? 15.665 -27.839 -53.147 1.00 68.31 331 SER A C 1
ATOM 2574 O O . SER A 1 331 ? 15.138 -27.872 -52.036 1.00 68.31 331 SER A O 1
ATOM 2576 N N . GLY A 1 332 ? 14.957 -28.109 -54.253 1.00 68.50 332 GLY A N 1
ATOM 2577 C CA . GLY A 1 332 ? 13.526 -28.469 -54.247 1.00 68.50 332 GLY A CA 1
ATOM 2578 C C . GLY A 1 332 ? 13.083 -29.504 -53.187 1.00 68.50 332 GLY A C 1
ATOM 2579 O O . GLY A 1 332 ? 12.054 -29.281 -52.549 1.00 68.50 332 GLY A O 1
ATOM 2580 N N . PRO A 1 333 ? 13.830 -30.600 -52.924 1.00 71.50 333 PRO A N 1
ATOM 2581 C CA . PRO A 1 333 ? 13.463 -31.551 -51.868 1.00 71.50 333 PRO A CA 1
ATOM 2582 C C . PRO A 1 333 ? 13.657 -31.009 -50.441 1.00 71.50 333 PRO A C 1
ATOM 2584 O O . PRO A 1 333 ? 12.913 -31.389 -49.538 1.00 71.50 333 PRO A O 1
ATOM 2587 N N . GLU A 1 334 ? 14.622 -30.116 -50.214 1.00 74.31 334 GLU A N 1
ATOM 2588 C CA . GLU A 1 334 ? 14.84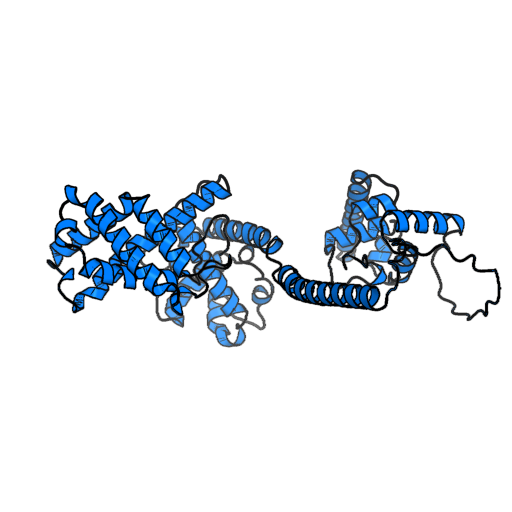0 -29.486 -48.904 1.00 74.31 334 GLU A CA 1
ATOM 2589 C C . GLU A 1 334 ? 13.738 -28.468 -48.585 1.00 74.31 334 GLU A C 1
ATOM 2591 O O . GLU A 1 334 ? 13.278 -28.410 -47.444 1.00 74.31 334 GLU A O 1
ATOM 2596 N N . LEU A 1 335 ? 13.249 -27.740 -49.595 1.00 78.38 335 LEU A N 1
ATOM 2597 C CA . LEU A 1 335 ? 12.101 -26.836 -49.462 1.00 78.38 335 LEU A CA 1
ATOM 2598 C C . LEU A 1 335 ? 10.823 -27.591 -49.077 1.00 78.38 335 LEU A C 1
ATOM 2600 O O . LEU A 1 335 ? 10.117 -27.167 -48.165 1.00 78.38 335 LEU A O 1
ATOM 2604 N N . ALA A 1 336 ? 10.554 -28.742 -49.699 1.00 79.94 336 ALA A N 1
ATOM 2605 C CA . ALA A 1 336 ? 9.404 -29.576 -49.340 1.00 79.94 336 ALA A CA 1
ATOM 2606 C C . ALA A 1 336 ? 9.490 -30.084 -47.885 1.00 79.94 336 ALA A C 1
ATOM 2608 O O . ALA A 1 336 ? 8.497 -30.084 -47.155 1.00 79.94 336 ALA A O 1
ATOM 2609 N N . ALA A 1 337 ? 10.689 -30.459 -47.425 1.00 83.19 337 ALA A N 1
ATOM 2610 C CA . ALA A 1 337 ? 10.915 -30.878 -46.042 1.00 83.19 337 ALA A CA 1
ATOM 2611 C C . ALA A 1 337 ? 10.812 -29.716 -45.034 1.00 83.19 337 A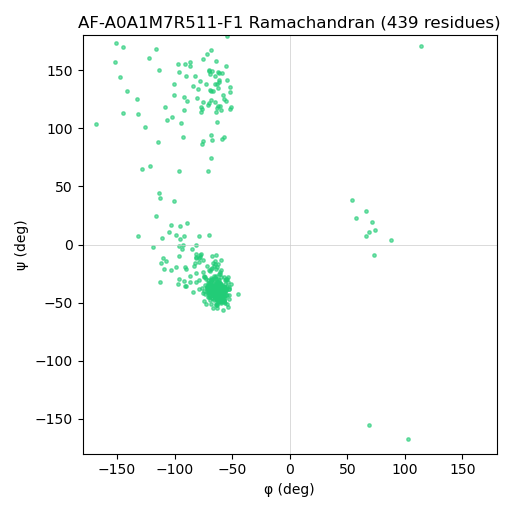LA A C 1
ATOM 2613 O O . ALA A 1 337 ? 10.402 -29.912 -43.890 1.00 83.19 337 ALA A O 1
ATOM 2614 N N . GLU A 1 338 ? 11.205 -28.498 -45.412 1.00 86.19 338 GLU A N 1
ATOM 2615 C CA . GLU A 1 338 ? 10.967 -27.287 -44.615 1.00 86.19 338 GLU A CA 1
ATOM 2616 C C . GLU A 1 338 ? 9.474 -26.954 -44.511 1.00 86.19 338 GLU A C 1
ATOM 2618 O O . GLU A 1 338 ? 8.996 -26.697 -43.407 1.00 86.19 338 GLU A O 1
ATOM 2623 N N . GLN A 1 339 ? 8.733 -27.037 -45.618 1.00 87.44 339 GLN A N 1
ATOM 2624 C CA . GLN A 1 339 ? 7.289 -26.782 -45.655 1.00 87.44 339 GLN A CA 1
ATOM 2625 C C . GLN A 1 339 ? 6.504 -27.780 -44.798 1.00 87.44 339 GLN A C 1
ATOM 2627 O O . GLN A 1 339 ? 5.631 -27.372 -44.034 1.00 87.44 339 GLN A O 1
ATOM 2632 N N . SER A 1 340 ? 6.857 -29.069 -44.859 1.00 85.12 340 SER A N 1
ATOM 2633 C CA . SER A 1 340 ? 6.246 -30.101 -44.007 1.00 85.12 340 SER A CA 1
ATOM 2634 C C . SER A 1 340 ? 6.443 -29.796 -42.520 1.00 85.12 340 SER A C 1
ATOM 2636 O O . SER A 1 340 ? 5.495 -29.862 -41.744 1.00 85.12 340 SER A O 1
ATOM 2638 N N . ARG A 1 341 ? 7.660 -29.396 -42.121 1.00 87.12 341 ARG A N 1
ATOM 2639 C CA . ARG A 1 341 ? 7.970 -29.045 -40.725 1.00 87.12 341 ARG A CA 1
ATOM 2640 C C . ARG A 1 341 ? 7.237 -27.791 -40.261 1.00 87.12 341 ARG A C 1
ATOM 2642 O O . ARG A 1 341 ? 6.808 -27.739 -39.117 1.00 87.12 341 ARG A O 1
ATOM 2649 N N . ALA A 1 342 ? 7.100 -26.785 -41.123 1.00 85.44 342 ALA A N 1
ATOM 2650 C CA . ALA A 1 342 ? 6.336 -25.587 -40.793 1.00 85.44 342 ALA A CA 1
ATOM 2651 C C . ALA A 1 342 ? 4.850 -25.920 -40.579 1.00 85.44 342 ALA A C 1
ATOM 2653 O O . ALA A 1 342 ? 4.276 -25.505 -39.574 1.00 85.44 342 ALA A O 1
ATOM 2654 N N . GLY A 1 343 ? 4.272 -26.755 -41.451 1.00 83.44 343 GLY A N 1
ATOM 2655 C CA . GLY A 1 343 ? 2.888 -27.217 -41.326 1.00 83.44 343 GLY A CA 1
ATOM 2656 C C . GLY A 1 343 ? 2.615 -27.998 -40.035 1.00 83.44 343 GLY A C 1
ATOM 2657 O O . GLY A 1 343 ? 1.598 -27.765 -39.389 1.00 83.44 343 GLY A O 1
ATOM 2658 N N . GLU A 1 344 ? 3.538 -28.865 -39.603 1.00 86.38 344 GLU A N 1
ATOM 2659 C CA . GLU A 1 344 ? 3.433 -29.601 -38.327 1.00 86.38 344 GLU A CA 1
ATOM 2660 C C . GLU A 1 344 ? 3.451 -28.694 -37.085 1.00 86.38 344 GLU A C 1
ATOM 2662 O O . GLU A 1 344 ? 2.998 -29.097 -36.014 1.00 86.38 344 GLU A O 1
ATOM 2667 N N . LEU A 1 345 ? 3.981 -27.477 -37.218 1.00 86.25 345 LEU A N 1
ATOM 2668 C CA . LEU A 1 345 ? 4.134 -26.504 -36.136 1.00 86.25 345 LEU A CA 1
ATOM 2669 C C . LEU A 1 345 ? 3.106 -25.369 -36.207 1.00 86.25 345 LEU A C 1
ATOM 2671 O O . LEU A 1 345 ? 3.267 -24.379 -35.493 1.00 86.25 345 LEU A O 1
ATOM 2675 N N . SER A 1 346 ? 2.089 -25.513 -37.063 1.00 86.69 346 SER A N 1
ATOM 2676 C CA . SER A 1 346 ? 1.076 -24.491 -37.357 1.00 86.69 346 SER A CA 1
ATOM 2677 C C . SER A 1 346 ? 1.653 -23.168 -37.880 1.00 86.69 346 SER A C 1
ATOM 2679 O O . SER A 1 346 ? 0.999 -22.133 -37.804 1.00 86.69 346 SER A O 1
ATOM 2681 N N . LEU A 1 347 ? 2.863 -23.196 -38.446 1.00 87.38 347 LEU A N 1
ATOM 2682 C CA . LEU A 1 347 ? 3.490 -22.045 -39.091 1.00 87.38 347 LEU A CA 1
ATOM 2683 C C . LEU A 1 347 ? 3.137 -22.017 -40.589 1.00 87.38 347 LEU A C 1
ATOM 2685 O O . LEU A 1 347 ? 2.879 -23.070 -41.185 1.00 87.38 347 LEU A O 1
ATOM 2689 N N . PRO A 1 348 ? 3.178 -20.842 -41.248 1.00 88.44 348 PRO A N 1
ATOM 2690 C CA . PRO A 1 348 ? 3.006 -20.754 -42.696 1.00 88.44 348 PRO A CA 1
ATOM 2691 C C . PRO A 1 348 ? 3.943 -21.716 -43.433 1.00 88.44 348 PRO A C 1
ATOM 2693 O O . PRO A 1 348 ? 5.132 -21.768 -43.134 1.00 88.44 348 PRO A O 1
ATOM 2696 N N . LEU A 1 349 ? 3.455 -22.441 -44.446 1.00 85.31 349 LEU A N 1
ATOM 2697 C CA . LEU A 1 349 ? 4.266 -23.445 -45.158 1.00 85.31 349 LEU A CA 1
ATOM 2698 C C . LEU A 1 349 ? 5.595 -22.862 -45.672 1.00 85.31 349 LEU A C 1
ATOM 2700 O O . LEU A 1 349 ? 6.645 -23.486 -45.563 1.00 85.31 349 LEU A O 1
ATOM 2704 N N . ARG A 1 350 ? 5.581 -21.617 -46.159 1.00 86.12 350 ARG A N 1
ATOM 2705 C CA . ARG A 1 350 ? 6.774 -20.906 -46.653 1.00 86.12 350 ARG A CA 1
ATOM 2706 C C . ARG A 1 350 ? 7.517 -20.110 -45.572 1.00 86.12 350 ARG A C 1
ATOM 2708 O O . ARG A 1 350 ? 8.307 -19.233 -45.907 1.00 86.12 350 ARG A O 1
ATOM 2715 N N . TYR A 1 351 ? 7.303 -20.396 -44.288 1.00 88.62 351 TYR A N 1
ATOM 2716 C CA . TYR A 1 351 ? 7.828 -19.599 -43.173 1.00 88.62 351 TYR A CA 1
ATOM 2717 C C . TYR A 1 351 ? 9.350 -19.388 -43.244 1.00 88.62 351 TYR A C 1
ATOM 2719 O O . TYR A 1 351 ? 9.812 -18.252 -43.281 1.00 88.62 351 TYR A O 1
ATOM 2727 N N . LEU A 1 352 ? 10.148 -20.460 -43.351 1.00 86.38 352 LEU A N 1
ATOM 2728 C CA . LEU A 1 352 ? 11.617 -20.348 -43.408 1.00 86.38 352 LEU A CA 1
ATOM 2729 C C . LEU A 1 352 ? 12.118 -19.616 -44.661 1.00 86.38 352 LEU A C 1
ATOM 2731 O O . LEU A 1 352 ? 13.179 -18.994 -44.638 1.00 86.38 352 LEU A O 1
ATOM 2735 N N . GLU A 1 353 ? 11.367 -19.676 -45.757 1.00 85.31 353 GLU A N 1
ATOM 2736 C CA . GLU A 1 353 ? 11.678 -18.963 -46.993 1.00 85.31 353 GLU A CA 1
ATOM 2737 C C . GLU A 1 353 ? 11.427 -17.458 -46.836 1.00 85.31 353 GLU A C 1
ATOM 2739 O O . GLU A 1 353 ? 12.336 -16.654 -47.061 1.00 85.31 353 GLU A O 1
ATOM 2744 N N . LEU A 1 354 ? 10.235 -17.089 -46.361 1.00 86.25 354 LEU A N 1
ATOM 2745 C CA . LEU A 1 354 ? 9.845 -15.703 -46.108 1.00 86.25 354 LEU A CA 1
ATOM 2746 C C . LEU A 1 354 ? 10.768 -15.061 -45.068 1.00 86.25 354 LEU A C 1
ATOM 2748 O O . LEU A 1 354 ? 11.324 -13.988 -45.311 1.00 86.25 354 LEU A O 1
ATOM 2752 N N . ALA A 1 355 ? 11.044 -15.761 -43.970 1.00 86.06 355 ALA A N 1
ATOM 2753 C CA . ALA A 1 355 ? 11.925 -15.271 -42.922 1.00 86.06 355 ALA A CA 1
ATOM 2754 C C . ALA A 1 355 ? 13.382 -15.102 -43.391 1.00 86.06 355 ALA A C 1
ATOM 2756 O O . ALA A 1 355 ? 14.054 -14.153 -42.979 1.00 86.06 355 ALA A O 1
ATOM 2757 N N . ARG A 1 356 ? 13.877 -15.956 -44.302 1.00 87.00 356 ARG A N 1
ATOM 2758 C CA . ARG A 1 356 ? 15.187 -15.743 -44.947 1.00 87.00 356 ARG A CA 1
ATOM 2759 C C . ARG A 1 356 ? 15.180 -14.519 -45.861 1.00 87.00 356 ARG A C 1
ATOM 2761 O O . ARG A 1 356 ? 16.151 -13.770 -45.835 1.00 87.00 356 ARG A O 1
ATOM 2768 N N . SER A 1 357 ? 14.117 -14.298 -46.637 1.00 82.94 357 SER A N 1
ATOM 2769 C CA . SER A 1 357 ? 14.030 -13.138 -47.541 1.00 82.94 357 SER A CA 1
ATOM 2770 C C . SER A 1 357 ? 13.909 -11.798 -46.812 1.00 82.94 357 SER A C 1
ATOM 2772 O O . SER A 1 357 ? 14.454 -10.802 -47.278 1.00 82.94 357 SER A O 1
ATOM 2774 N N . ALA A 1 358 ? 13.260 -11.781 -45.645 1.00 83.62 358 ALA A N 1
ATOM 2775 C CA . ALA A 1 358 ? 13.108 -10.586 -44.818 1.00 83.62 358 ALA A CA 1
ATOM 2776 C C . ALA A 1 358 ? 14.380 -10.225 -44.035 1.00 83.62 358 ALA A C 1
ATOM 2778 O O . ALA A 1 358 ? 14.459 -9.173 -43.405 1.00 83.62 358 ALA A O 1
ATOM 2779 N N . GLN A 1 359 ? 15.392 -11.095 -44.054 1.00 80.19 359 GLN A N 1
ATOM 2780 C CA . GLN A 1 359 ? 16.641 -10.840 -43.365 1.00 80.19 359 GLN A CA 1
ATOM 2781 C C . GLN A 1 359 ? 17.504 -9.848 -44.150 1.00 80.19 359 GLN A C 1
ATOM 2783 O O . GLN A 1 359 ? 18.034 -10.165 -45.215 1.00 80.19 359 GLN A O 1
ATOM 2788 N N . GLU A 1 360 ? 17.728 -8.662 -43.585 1.00 70.19 360 GLU A N 1
ATOM 2789 C CA . GLU A 1 360 ? 18.625 -7.675 -44.182 1.00 70.19 360 GLU A CA 1
ATOM 2790 C C . GLU A 1 360 ? 20.071 -8.199 -44.243 1.00 70.19 360 GLU A C 1
ATOM 2792 O O . GLU A 1 360 ? 20.805 -8.218 -43.248 1.00 70.19 360 GLU A O 1
ATOM 2797 N N . ALA A 1 361 ? 20.526 -8.568 -45.443 1.00 60.22 361 ALA A N 1
ATOM 2798 C CA . ALA A 1 361 ? 21.889 -9.050 -45.701 1.00 60.22 361 ALA A CA 1
ATOM 2799 C C . ALA A 1 361 ? 22.994 -8.025 -45.335 1.00 60.22 361 ALA A C 1
ATOM 2801 O O . ALA A 1 361 ? 24.180 -8.364 -45.258 1.00 60.22 361 ALA A O 1
ATOM 2802 N N . GLY A 1 362 ? 22.616 -6.764 -45.093 1.00 58.44 362 GLY A N 1
ATOM 2803 C CA . GLY A 1 362 ? 23.502 -5.678 -44.676 1.00 58.44 362 GLY A CA 1
ATOM 2804 C C . GLY A 1 362 ? 23.809 -5.619 -43.176 1.00 58.44 362 GLY A C 1
ATOM 2805 O O . GLY A 1 362 ? 24.806 -4.995 -42.806 1.00 58.44 362 GLY A O 1
ATOM 2806 N N . SER A 1 363 ? 23.015 -6.268 -42.317 1.00 70.56 363 SER A N 1
ATOM 2807 C CA . SER A 1 363 ? 23.145 -6.140 -40.860 1.00 70.56 363 SER A CA 1
ATOM 2808 C C . SER A 1 363 ? 24.430 -6.790 -40.328 1.00 70.56 363 SER A C 1
ATOM 2810 O O . SER A 1 363 ? 24.767 -7.931 -40.657 1.00 70.56 363 SER A O 1
ATOM 2812 N N . TRP A 1 364 ? 25.161 -6.066 -39.472 1.00 77.69 364 TRP A N 1
ATOM 2813 C CA . TRP A 1 364 ? 26.406 -6.543 -38.851 1.00 77.69 364 TRP A CA 1
ATOM 2814 C C . TRP A 1 364 ? 26.203 -7.863 -38.092 1.00 77.69 364 TRP A C 1
ATOM 2816 O O . TRP A 1 364 ? 27.000 -8.790 -38.235 1.00 77.69 364 TRP A O 1
ATOM 2826 N N . THR A 1 365 ? 25.087 -7.991 -37.371 1.00 75.81 365 THR A N 1
ATOM 2827 C CA . THR A 1 365 ? 24.716 -9.198 -36.618 1.00 75.81 365 THR A CA 1
ATOM 2828 C C . THR A 1 365 ? 24.516 -10.399 -37.544 1.00 75.81 365 THR A C 1
ATOM 2830 O O . THR A 1 365 ? 24.980 -11.500 -37.254 1.00 75.81 365 THR A O 1
ATOM 2833 N N . VAL A 1 366 ? 23.894 -10.185 -38.708 1.00 77.50 366 VAL A N 1
ATOM 2834 C CA . VAL A 1 366 ? 23.673 -11.228 -39.723 1.00 77.50 366 VAL A CA 1
ATOM 2835 C C . VAL A 1 366 ? 24.991 -11.684 -40.347 1.00 77.50 366 VAL A C 1
ATOM 2837 O O . VAL A 1 366 ? 25.162 -12.875 -40.601 1.00 77.50 366 VAL A O 1
ATOM 2840 N N . ARG A 1 367 ? 25.953 -10.770 -40.537 1.00 79.69 367 ARG A N 1
ATOM 2841 C CA . ARG A 1 367 ? 27.303 -11.116 -41.016 1.00 79.69 367 ARG A CA 1
ATOM 2842 C C . ARG A 1 367 ? 28.073 -11.958 -40.003 1.00 79.69 367 ARG A C 1
ATOM 2844 O O . ARG A 1 367 ? 28.706 -12.930 -40.402 1.00 79.69 367 ARG A O 1
ATOM 2851 N N . MET A 1 368 ? 28.005 -11.608 -38.719 1.00 82.94 368 MET A N 1
ATOM 2852 C CA . MET A 1 368 ? 28.679 -12.354 -37.648 1.00 82.94 368 MET A CA 1
ATOM 2853 C C . MET A 1 368 ? 28.068 -13.739 -37.414 1.00 82.94 368 MET A C 1
ATOM 2855 O O . MET A 1 368 ? 28.780 -14.669 -37.049 1.00 82.94 368 MET A O 1
ATOM 2859 N N . LEU A 1 369 ? 26.765 -13.894 -37.660 1.00 84.81 369 LEU A N 1
ATOM 2860 C CA . LEU A 1 369 ? 26.039 -15.153 -37.480 1.00 84.81 369 LEU A CA 1
ATOM 2861 C C . LEU A 1 369 ? 25.757 -15.895 -38.792 1.00 84.81 369 LEU A C 1
ATOM 2863 O O . LEU A 1 369 ? 24.902 -16.772 -38.820 1.00 84.81 369 LEU A O 1
ATOM 2867 N N . ARG A 1 370 ? 26.440 -15.564 -39.894 1.00 81.56 370 ARG A N 1
ATOM 2868 C CA . ARG A 1 370 ? 26.149 -16.137 -41.222 1.00 81.56 370 ARG A CA 1
ATOM 2869 C C . ARG A 1 370 ? 26.285 -17.664 -41.274 1.00 81.56 370 ARG A C 1
ATOM 2871 O O . ARG A 1 370 ? 25.630 -18.302 -42.089 1.00 81.56 370 ARG A O 1
ATOM 2878 N N . GLU A 1 371 ? 27.142 -18.225 -40.426 1.00 81.69 371 GLU A N 1
ATOM 2879 C CA . GLU A 1 371 ? 27.385 -19.669 -40.324 1.00 81.69 371 GLU A CA 1
ATOM 2880 C C . GLU A 1 371 ? 26.326 -20.403 -39.485 1.00 81.69 371 GLU A C 1
ATOM 2882 O O . GLU A 1 371 ? 26.273 -21.630 -39.507 1.00 81.69 371 GLU A O 1
ATOM 2887 N N . GLU A 1 372 ? 25.477 -19.671 -38.757 1.00 88.62 372 GLU A N 1
ATOM 2888 C CA . GLU A 1 372 ? 24.406 -20.244 -37.945 1.00 88.62 372 GLU A CA 1
ATOM 2889 C C . GLU A 1 372 ? 23.110 -20.368 -38.760 1.00 88.62 372 GLU A C 1
ATOM 2891 O O . GLU A 1 372 ? 22.776 -19.510 -39.587 1.00 88.62 372 GLU A O 1
ATOM 2896 N N . SER A 1 373 ? 22.333 -21.422 -38.500 1.00 90.12 373 SER A N 1
ATOM 2897 C CA . SER A 1 373 ? 21.042 -21.614 -39.163 1.00 90.12 373 SER A CA 1
ATOM 2898 C C . SER A 1 373 ? 20.050 -20.504 -38.791 1.00 90.12 373 SER A C 1
ATOM 2900 O O . SER A 1 373 ? 20.182 -19.820 -37.771 1.00 90.12 373 SER A O 1
ATOM 2902 N N . LEU A 1 374 ? 19.034 -20.283 -39.634 1.00 89.75 374 LEU A N 1
ATOM 2903 C CA . LEU A 1 374 ? 18.008 -19.276 -39.351 1.00 89.75 374 LEU A CA 1
ATOM 2904 C C . LEU A 1 374 ? 17.312 -19.512 -37.992 1.00 89.75 374 LEU A C 1
ATOM 2906 O O . LEU A 1 374 ? 17.250 -18.551 -37.227 1.00 89.75 374 LEU A O 1
ATOM 2910 N N . PRO A 1 375 ? 16.885 -20.736 -37.616 1.00 92.81 375 PRO A N 1
ATOM 2911 C CA . PRO A 1 375 ? 16.269 -20.954 -36.306 1.00 92.81 375 PRO A CA 1
ATOM 2912 C C . PRO A 1 375 ? 17.191 -20.633 -35.121 1.00 92.81 375 PRO A C 1
ATOM 2914 O O . PRO A 1 375 ? 16.728 -20.106 -34.111 1.00 92.81 375 PRO A O 1
ATOM 2917 N N . ILE A 1 376 ? 18.502 -20.882 -35.238 1.00 91.69 376 ILE A N 1
ATOM 2918 C CA . ILE A 1 376 ? 19.476 -20.499 -34.202 1.00 91.69 376 ILE A CA 1
ATOM 2919 C C . ILE A 1 376 ? 19.570 -18.974 -34.096 1.00 91.69 376 ILE A C 1
ATOM 2921 O O . ILE A 1 376 ? 19.595 -18.439 -32.989 1.00 91.69 376 ILE A O 1
ATOM 2925 N N . ARG A 1 377 ? 19.575 -18.259 -35.227 1.00 92.19 377 ARG A N 1
ATOM 2926 C CA . ARG A 1 377 ? 19.591 -16.788 -35.245 1.00 92.19 377 ARG A CA 1
ATOM 2927 C C . ARG A 1 377 ? 18.324 -16.201 -34.629 1.00 92.19 377 ARG A C 1
ATOM 2929 O O . ARG A 1 377 ? 18.433 -15.335 -33.765 1.00 92.19 377 ARG A O 1
ATOM 2936 N N . LEU A 1 378 ? 17.150 -16.719 -34.983 1.00 92.62 378 LEU A N 1
ATOM 2937 C CA . LEU A 1 378 ? 15.884 -16.335 -34.348 1.00 92.62 378 LEU A CA 1
ATOM 2938 C C . LEU A 1 378 ? 15.900 -16.635 -32.842 1.00 92.62 378 LEU A C 1
ATOM 2940 O O . LEU A 1 378 ? 15.485 -15.798 -32.050 1.00 92.62 378 LEU A O 1
ATOM 2944 N N . ALA A 1 379 ? 16.496 -17.753 -32.412 1.00 93.88 379 ALA A N 1
ATOM 2945 C CA . ALA A 1 379 ? 16.660 -18.058 -30.990 1.00 93.88 379 ALA A CA 1
ATOM 2946 C C . ALA A 1 379 ? 17.603 -17.077 -30.262 1.00 93.88 379 ALA A C 1
ATOM 2948 O O . ALA A 1 379 ? 17.446 -16.859 -29.057 1.00 93.88 379 ALA A O 1
ATOM 2949 N N . VAL A 1 380 ? 18.590 -16.494 -30.956 1.00 92.50 380 VAL A N 1
ATOM 2950 C CA . VAL A 1 380 ? 19.446 -15.422 -30.418 1.00 92.50 380 VAL A CA 1
ATOM 2951 C C . VAL A 1 380 ? 18.636 -14.141 -30.239 1.00 92.50 380 VAL A C 1
ATOM 2953 O O . VAL A 1 380 ? 18.668 -13.571 -29.148 1.00 92.50 380 VAL A O 1
ATOM 2956 N N . TYR A 1 381 ? 17.866 -13.730 -31.251 1.00 90.88 381 TYR A N 1
ATOM 2957 C CA . TYR A 1 381 ? 16.976 -12.565 -31.164 1.00 90.88 381 TYR A CA 1
ATOM 2958 C C . TYR A 1 381 ? 15.951 -12.722 -30.038 1.00 90.88 381 TYR A C 1
ATOM 2960 O O . TYR A 1 381 ? 15.894 -11.871 -29.152 1.00 90.88 381 TYR A O 1
ATOM 2968 N N . HIS A 1 382 ? 15.295 -13.880 -29.968 1.00 92.25 382 HIS A N 1
ATOM 2969 C CA . HIS A 1 382 ? 14.377 -14.246 -28.893 1.00 92.25 382 HIS A CA 1
ATOM 2970 C C . HIS A 1 382 ? 15.024 -14.116 -27.498 1.00 92.25 382 HIS A C 1
ATOM 2972 O O . HIS A 1 382 ? 14.347 -13.813 -26.516 1.00 92.25 382 HIS A O 1
ATOM 2978 N N . LYS A 1 383 ? 16.339 -14.351 -27.360 1.00 93.00 383 LYS A N 1
ATOM 2979 C CA . LYS A 1 383 ? 17.042 -14.250 -26.069 1.00 93.00 383 LYS A CA 1
ATOM 2980 C C . LYS A 1 383 ? 17.530 -12.838 -25.736 1.00 93.00 383 LYS A C 1
ATOM 2982 O O . LYS A 1 383 ? 17.631 -12.529 -24.549 1.00 93.00 383 LYS A O 1
ATOM 2987 N N . LEU A 1 384 ? 17.898 -12.042 -26.736 1.00 89.81 384 LEU A N 1
ATOM 2988 C CA . LEU A 1 384 ? 18.476 -10.710 -26.539 1.00 89.81 384 LEU A CA 1
ATOM 2989 C C . LEU A 1 384 ? 17.425 -9.599 -26.496 1.00 89.81 384 LEU A C 1
ATOM 2991 O O . LEU A 1 384 ? 17.612 -8.644 -25.749 1.00 89.81 384 LEU A O 1
ATOM 2995 N N . LEU A 1 385 ? 16.364 -9.727 -27.292 1.00 88.69 385 LEU A N 1
ATOM 2996 C CA . LEU A 1 385 ? 15.330 -8.706 -27.469 1.00 88.69 385 LEU A CA 1
ATOM 2997 C C . LEU A 1 385 ? 13.975 -9.157 -26.897 1.00 88.69 385 LEU A C 1
ATOM 2999 O O . LEU A 1 385 ? 13.261 -8.351 -26.317 1.00 88.69 385 LEU A O 1
ATOM 3003 N N . GLY A 1 386 ? 13.686 -10.461 -26.939 1.00 89.94 386 GLY A N 1
ATOM 3004 C CA . GLY A 1 386 ? 12.426 -11.041 -26.457 1.00 89.94 386 GLY A CA 1
ATOM 3005 C C . GLY A 1 386 ? 11.605 -11.639 -27.604 1.00 89.94 386 GLY A C 1
ATOM 3006 O O . GLY A 1 386 ? 12.002 -11.507 -28.751 1.00 89.94 386 GLY A O 1
ATOM 3007 N N . PRO A 1 387 ? 10.514 -12.372 -27.336 1.00 89.50 387 PRO A N 1
ATOM 3008 C CA . PRO A 1 387 ? 9.683 -12.957 -28.394 1.00 89.50 387 PRO A CA 1
ATOM 3009 C C . PRO A 1 387 ? 8.804 -11.928 -29.135 1.00 89.50 387 PRO A C 1
ATOM 3011 O O . PRO A 1 387 ? 8.554 -12.122 -30.320 1.00 89.50 387 PRO A O 1
ATOM 3014 N N . ALA A 1 388 ? 8.419 -10.826 -28.480 1.00 89.75 388 ALA A N 1
ATOM 3015 C CA . ALA A 1 388 ? 7.486 -9.806 -28.981 1.00 89.75 388 ALA A CA 1
ATOM 3016 C C . ALA A 1 388 ? 8.155 -8.438 -29.255 1.00 89.75 388 ALA A C 1
ATOM 3018 O O . ALA A 1 388 ? 7.631 -7.395 -28.879 1.00 89.75 388 ALA A O 1
ATOM 3019 N N . ASP A 1 389 ? 9.371 -8.419 -29.808 1.00 89.31 389 ASP A N 1
ATOM 3020 C CA . ASP A 1 389 ? 10.067 -7.155 -30.088 1.00 89.31 389 ASP A CA 1
ATOM 3021 C C . ASP A 1 389 ? 9.568 -6.517 -31.401 1.00 89.31 389 ASP A C 1
ATOM 3023 O O . ASP A 1 389 ? 9.629 -7.136 -32.464 1.00 89.31 389 ASP A O 1
ATOM 3027 N N . ASP A 1 390 ? 9.135 -5.253 -31.335 1.00 84.31 390 ASP A N 1
ATOM 3028 C CA . ASP A 1 390 ? 8.557 -4.499 -32.464 1.00 84.31 390 ASP A CA 1
ATOM 3029 C C . ASP A 1 390 ? 9.532 -4.257 -33.636 1.00 84.31 390 ASP A C 1
ATOM 3031 O O . ASP A 1 390 ? 9.139 -3.744 -34.685 1.00 84.31 390 ASP A O 1
ATOM 3035 N N . THR A 1 391 ? 10.826 -4.563 -33.477 1.00 83.62 391 THR A N 1
ATOM 3036 C CA . THR A 1 391 ? 11.822 -4.413 -34.553 1.00 83.62 391 THR A CA 1
ATOM 3037 C C . THR A 1 391 ? 11.889 -5.620 -35.487 1.00 83.62 391 THR A C 1
ATOM 3039 O O . THR A 1 391 ? 12.634 -5.589 -36.474 1.00 83.62 391 THR A O 1
ATOM 3042 N N . TYR A 1 392 ? 11.137 -6.687 -35.201 1.00 87.19 392 TYR A N 1
ATOM 3043 C CA . TYR A 1 392 ? 11.096 -7.866 -36.054 1.00 87.19 392 TYR A CA 1
ATOM 3044 C C . TYR A 1 392 ? 10.317 -7.622 -37.348 1.00 87.19 392 TYR A C 1
ATOM 3046 O O . TYR A 1 392 ? 9.247 -7.022 -37.325 1.00 87.19 392 TYR A O 1
ATOM 3054 N N . PRO A 1 393 ? 10.814 -8.119 -38.496 1.00 88.25 393 PRO A N 1
ATOM 3055 C CA . PRO A 1 393 ? 10.010 -8.168 -39.708 1.00 88.25 393 PRO A CA 1
ATOM 3056 C C . PRO A 1 393 ? 8.781 -9.055 -39.495 1.00 88.25 393 PRO A C 1
ATOM 3058 O O . PRO A 1 393 ? 8.926 -10.160 -38.973 1.00 88.25 393 PRO A O 1
ATOM 3061 N N . ASP A 1 394 ? 7.619 -8.652 -40.014 1.00 86.69 394 ASP A N 1
ATOM 3062 C CA . ASP A 1 394 ? 6.374 -9.439 -39.942 1.00 86.69 394 ASP A CA 1
ATOM 3063 C C . ASP A 1 394 ? 6.562 -10.891 -40.414 1.00 86.69 394 ASP A C 1
ATOM 3065 O O . ASP A 1 394 ? 5.997 -11.828 -39.863 1.00 86.69 394 ASP A O 1
ATOM 3069 N N . ALA A 1 395 ? 7.434 -11.102 -41.406 1.00 89.50 395 ALA A N 1
ATOM 3070 C CA . ALA A 1 395 ? 7.764 -12.422 -41.941 1.00 89.50 395 ALA A CA 1
ATOM 3071 C C . ALA A 1 395 ? 8.475 -13.360 -40.944 1.00 89.50 395 ALA A C 1
ATOM 3073 O O . ALA A 1 395 ? 8.633 -14.546 -41.237 1.00 89.50 395 ALA A O 1
ATOM 3074 N N . TRP A 1 396 ? 8.978 -12.847 -39.818 1.00 91.75 396 TRP A N 1
ATOM 3075 C CA . TRP A 1 396 ? 9.585 -13.643 -38.747 1.00 91.75 396 TRP A CA 1
ATOM 3076 C C . TRP A 1 396 ? 8.571 -14.058 -37.685 1.00 91.75 396 TRP A C 1
ATOM 3078 O O . TRP A 1 396 ? 8.843 -15.010 -36.950 1.00 91.75 396 TRP A O 1
ATOM 3088 N N . LEU A 1 397 ? 7.434 -13.374 -37.610 1.00 90.69 397 LEU A N 1
ATOM 3089 C CA . LEU A 1 397 ? 6.429 -13.589 -36.584 1.00 90.69 397 LEU A CA 1
ATOM 3090 C C . LEU A 1 397 ? 5.534 -14.780 -36.949 1.00 90.69 397 LEU A C 1
ATOM 3092 O O . LEU A 1 397 ? 5.249 -15.048 -38.119 1.00 90.69 397 LEU A O 1
ATOM 3096 N N . ASP A 1 398 ? 5.118 -15.521 -35.932 1.00 89.31 398 ASP A N 1
ATOM 3097 C CA . ASP A 1 398 ? 4.033 -16.483 -36.025 1.00 89.31 398 ASP A CA 1
ATOM 3098 C C . ASP A 1 398 ? 2.722 -15.689 -36.190 1.00 89.31 398 ASP A C 1
ATOM 3100 O O . ASP A 1 398 ? 2.406 -14.848 -35.347 1.00 89.31 398 ASP A O 1
ATOM 3104 N N . PRO A 1 399 ? 1.955 -15.904 -37.275 1.00 81.06 399 PRO A N 1
ATOM 3105 C CA . PRO A 1 399 ? 0.752 -15.123 -37.561 1.00 81.06 399 PRO A CA 1
ATOM 3106 C C . PRO A 1 399 ? -0.362 -15.308 -36.525 1.00 81.06 399 PRO A C 1
ATOM 3108 O O . PRO A 1 399 ? -1.293 -14.507 -36.506 1.00 81.06 399 PRO A O 1
ATOM 3111 N N . VAL A 1 400 ? -0.301 -16.358 -35.699 1.00 82.50 400 VAL A N 1
ATOM 3112 C CA . VAL A 1 400 ? -1.288 -16.612 -34.644 1.00 82.50 400 VAL A CA 1
ATOM 3113 C C . VAL A 1 400 ? -0.951 -15.832 -33.379 1.00 82.50 400 VAL A C 1
ATOM 3115 O O . VAL A 1 400 ? -1.853 -15.304 -32.738 1.00 82.50 400 VAL A O 1
ATOM 3118 N N . THR A 1 401 ? 0.329 -15.759 -33.006 1.00 85.56 401 THR A N 1
ATOM 3119 C CA . THR A 1 401 ? 0.748 -15.121 -31.747 1.00 85.56 401 THR A CA 1
ATOM 3120 C C . THR A 1 401 ? 1.254 -13.694 -31.926 1.00 85.56 401 THR A C 1
ATOM 3122 O O . THR A 1 401 ? 1.314 -12.954 -30.953 1.00 85.56 401 THR A O 1
ATOM 3125 N N . GLY A 1 402 ? 1.645 -13.297 -33.139 1.00 87.94 402 GLY A N 1
ATOM 3126 C CA . GLY A 1 402 ? 2.331 -12.025 -33.381 1.00 87.94 402 GLY A CA 1
ATOM 3127 C C . GLY A 1 402 ? 3.752 -11.973 -32.804 1.00 87.94 402 GLY A C 1
ATOM 3128 O O . GLY A 1 402 ? 4.364 -10.911 -32.787 1.00 87.94 402 GLY A O 1
ATOM 3129 N N . GLU A 1 403 ? 4.297 -13.104 -32.350 1.00 92.69 403 GLU A N 1
ATOM 3130 C CA . GLU A 1 403 ? 5.624 -13.220 -31.734 1.00 92.69 403 GLU A CA 1
ATOM 3131 C C . GLU A 1 403 ? 6.557 -14.102 -32.574 1.00 92.69 403 GLU A C 1
ATOM 3133 O O . GLU A 1 403 ? 6.122 -14.831 -33.462 1.00 92.69 403 GLU A O 1
ATOM 3138 N N . LEU A 1 404 ? 7.860 -14.112 -32.280 1.00 92.81 404 LEU A N 1
ATOM 3139 C CA . LEU A 1 404 ? 8.759 -15.134 -32.824 1.00 92.81 404 LEU A CA 1
ATOM 3140 C C . LEU A 1 404 ? 8.311 -16.551 -32.409 1.00 92.81 404 LEU A C 1
ATOM 3142 O O . LEU A 1 404 ? 7.874 -16.744 -31.272 1.00 92.81 404 LEU A O 1
ATOM 3146 N N . PRO A 1 405 ? 8.533 -17.582 -33.252 1.00 94.19 405 PRO A N 1
ATOM 3147 C CA . PRO A 1 405 ? 8.258 -18.956 -32.868 1.00 94.19 405 PRO A CA 1
ATOM 3148 C C . PRO A 1 405 ? 8.978 -19.335 -31.580 1.00 94.19 405 PRO A C 1
ATOM 3150 O O . PRO A 1 405 ? 10.150 -18.995 -31.356 1.00 94.19 405 PRO A O 1
ATOM 3153 N N . THR A 1 406 ? 8.288 -20.111 -30.754 1.00 93.56 406 THR A N 1
ATOM 3154 C CA . THR A 1 406 ? 8.817 -20.588 -29.481 1.00 93.56 406 THR A CA 1
ATOM 3155 C C . THR A 1 406 ? 10.135 -21.334 -29.684 1.00 93.56 406 THR A C 1
ATOM 3157 O O . THR A 1 406 ? 10.378 -21.973 -30.711 1.00 93.56 406 THR A O 1
ATOM 3160 N N . LEU A 1 407 ? 10.992 -21.354 -28.660 1.00 92.00 407 LEU A N 1
ATOM 3161 C CA . LEU A 1 407 ? 12.251 -22.106 -28.732 1.00 92.00 407 LEU A CA 1
ATOM 3162 C C . LEU A 1 407 ? 12.039 -23.592 -29.085 1.00 92.00 407 LEU A C 1
ATOM 3164 O O . LEU A 1 407 ? 12.903 -24.191 -29.722 1.00 92.00 407 LEU A O 1
ATOM 3168 N N . GLN A 1 408 ? 10.907 -24.183 -28.689 1.00 91.81 408 GLN A N 1
ATOM 3169 C CA . GLN A 1 408 ? 10.564 -25.561 -29.037 1.00 91.81 408 GLN A CA 1
ATOM 3170 C C . GLN A 1 408 ? 10.256 -25.712 -30.533 1.00 91.81 408 GLN A C 1
ATOM 3172 O O . GLN A 1 408 ? 10.778 -26.637 -31.155 1.00 91.81 408 GLN A O 1
ATOM 3177 N N . GLN A 1 409 ? 9.488 -24.788 -31.117 1.00 91.56 409 GLN A N 1
ATOM 3178 C CA . GLN A 1 409 ? 9.250 -24.741 -32.563 1.00 91.56 409 GLN A CA 1
ATOM 3179 C C . GLN A 1 409 ? 10.558 -24.488 -33.327 1.00 91.56 409 GLN A C 1
ATOM 3181 O O . GLN A 1 409 ? 10.845 -25.197 -34.284 1.00 91.56 409 GLN A O 1
ATOM 3186 N N . LEU A 1 410 ? 11.417 -23.568 -32.872 1.00 93.12 410 LEU A N 1
ATOM 3187 C CA . LEU A 1 410 ? 12.721 -23.308 -33.502 1.00 93.12 410 LEU A CA 1
ATOM 3188 C C . LEU A 1 410 ? 13.655 -24.530 -33.453 1.00 93.12 410 LEU A C 1
ATOM 3190 O O . LEU A 1 410 ? 14.354 -24.814 -34.425 1.00 93.12 410 LEU A O 1
ATOM 3194 N N . ALA A 1 411 ? 13.655 -25.284 -32.351 1.00 89.56 411 ALA A N 1
ATOM 3195 C CA . ALA A 1 411 ? 14.411 -26.533 -32.242 1.00 89.56 411 ALA A CA 1
ATOM 3196 C C . ALA A 1 411 ? 13.891 -27.601 -33.219 1.00 89.56 411 ALA A C 1
ATOM 3198 O O . ALA A 1 411 ? 14.690 -28.285 -33.859 1.00 89.56 411 ALA A O 1
ATOM 3199 N N . ALA A 1 412 ? 12.566 -27.713 -33.365 1.00 89.75 412 ALA A N 1
ATOM 3200 C CA . ALA A 1 412 ? 11.929 -28.619 -34.318 1.00 89.75 412 ALA A CA 1
ATOM 3201 C C . ALA A 1 412 ? 12.211 -28.212 -35.777 1.00 89.75 412 ALA A C 1
ATOM 3203 O O . ALA A 1 412 ? 12.581 -29.060 -36.592 1.00 89.75 412 ALA A O 1
ATOM 3204 N N . LEU A 1 413 ? 12.151 -26.913 -36.090 1.00 90.31 413 LEU A N 1
ATOM 3205 C CA . LEU A 1 413 ? 12.516 -26.368 -37.400 1.00 90.31 413 LEU A CA 1
ATOM 3206 C C . LEU A 1 413 ? 13.980 -26.643 -37.756 1.00 90.31 413 LEU A C 1
ATOM 3208 O O . LEU A 1 413 ? 14.274 -26.877 -38.923 1.00 90.31 413 LEU A O 1
ATOM 3212 N N . ASP A 1 414 ? 14.892 -26.673 -36.785 1.00 89.81 414 ASP A N 1
ATOM 3213 C CA . ASP A 1 414 ? 16.316 -26.977 -37.009 1.00 89.81 414 ASP A CA 1
ATOM 3214 C C . ASP A 1 414 ? 16.662 -28.471 -36.838 1.00 89.81 414 ASP A C 1
ATOM 3216 O O . ASP A 1 414 ? 17.812 -28.862 -37.018 1.00 89.81 414 ASP A O 1
ATOM 3220 N N . GLN A 1 415 ? 15.679 -29.318 -36.503 1.00 91.19 415 GLN A N 1
ATOM 3221 C CA . GLN A 1 415 ? 15.842 -30.754 -36.215 1.00 91.19 415 GLN A CA 1
ATOM 3222 C C . GLN A 1 415 ? 16.893 -31.060 -35.133 1.00 91.19 415 GLN A C 1
ATOM 3224 O O . GLN A 1 415 ? 17.633 -32.046 -35.205 1.00 91.19 415 GLN A O 1
ATOM 3229 N N . ILE A 1 416 ? 16.961 -30.226 -34.097 1.00 90.12 416 ILE A N 1
ATOM 3230 C CA . ILE A 1 416 ? 17.879 -30.414 -32.970 1.00 90.12 416 ILE A CA 1
ATOM 3231 C C . ILE A 1 416 ? 17.133 -30.498 -31.644 1.00 90.12 416 ILE A C 1
ATOM 3233 O O . ILE A 1 416 ? 16.000 -30.055 -31.493 1.00 90.12 416 ILE A O 1
ATOM 3237 N N . SER A 1 417 ? 17.801 -31.053 -30.633 1.00 91.06 417 SER A N 1
ATOM 3238 C CA . SER A 1 417 ? 17.255 -31.054 -29.278 1.00 91.06 417 SER A CA 1
ATOM 3239 C C . SER A 1 417 ? 17.251 -29.642 -28.680 1.00 91.06 417 SER A C 1
ATOM 3241 O O . SER A 1 417 ? 18.147 -28.835 -28.940 1.00 91.06 417 SER A O 1
ATOM 3243 N N . MET A 1 418 ? 16.294 -29.366 -27.795 1.00 93.50 418 MET A N 1
ATOM 3244 C CA . MET A 1 418 ? 16.235 -28.109 -27.041 1.00 93.50 418 MET A CA 1
ATOM 3245 C C . MET A 1 418 ? 17.541 -27.761 -26.294 1.00 93.50 418 MET A C 1
ATOM 3247 O O . MET A 1 418 ? 17.976 -26.607 -26.364 1.00 93.50 418 MET A O 1
ATOM 3251 N N . PRO A 1 419 ? 18.220 -28.704 -25.607 1.00 91.62 419 PRO A N 1
ATOM 3252 C CA . PRO A 1 419 ? 19.547 -28.453 -25.040 1.00 91.62 419 PRO A CA 1
ATOM 3253 C C . PRO A 1 419 ? 20.594 -28.037 -26.082 1.00 91.62 419 PRO A C 1
ATOM 3255 O O . PRO A 1 419 ? 21.383 -27.126 -25.824 1.00 91.62 419 PRO A O 1
ATOM 3258 N N . THR A 1 420 ? 20.584 -28.655 -27.267 1.00 89.12 420 THR A N 1
ATOM 3259 C CA . THR A 1 420 ? 21.495 -28.310 -28.370 1.00 89.12 420 THR A CA 1
ATOM 3260 C C . THR A 1 420 ? 21.219 -26.906 -28.902 1.00 89.12 420 THR A C 1
ATOM 3262 O O . THR A 1 420 ? 22.168 -26.139 -29.066 1.00 89.12 420 THR A O 1
ATOM 3265 N N . LEU A 1 421 ? 19.946 -26.540 -29.097 1.00 93.25 421 LEU A N 1
ATOM 3266 C CA . LEU A 1 421 ? 19.552 -25.189 -29.512 1.00 93.25 421 LEU A CA 1
ATOM 3267 C C . LEU A 1 421 ? 20.044 -24.151 -28.498 1.00 93.25 421 LEU A C 1
ATOM 3269 O O . LEU A 1 421 ? 20.689 -23.176 -28.870 1.00 93.25 421 LEU A O 1
ATOM 3273 N N . ARG A 1 422 ? 19.804 -24.381 -27.198 1.00 91.94 422 ARG A N 1
ATOM 3274 C CA . ARG A 1 422 ? 20.250 -23.470 -26.128 1.00 91.94 422 ARG A CA 1
ATOM 3275 C C . ARG A 1 422 ? 21.769 -23.317 -26.099 1.00 91.94 422 ARG A C 1
ATOM 3277 O O . ARG A 1 422 ? 22.247 -22.202 -25.902 1.00 91.94 422 ARG A O 1
ATOM 3284 N N . LYS A 1 423 ? 22.510 -24.411 -26.302 1.00 92.19 423 LYS A N 1
ATOM 3285 C CA . LYS A 1 423 ? 23.976 -24.394 -26.366 1.00 92.19 423 LYS A CA 1
ATOM 3286 C C . LYS A 1 423 ? 24.468 -23.560 -27.552 1.00 92.19 423 LYS A C 1
ATOM 3288 O O . LYS A 1 423 ? 25.198 -22.602 -27.328 1.00 92.19 423 LYS A O 1
ATOM 3293 N N . ARG A 1 424 ? 24.013 -23.862 -28.774 1.00 92.25 424 ARG A N 1
ATOM 3294 C CA . ARG A 1 424 ? 24.422 -23.137 -29.993 1.00 92.25 424 ARG A CA 1
ATOM 3295 C C . ARG A 1 424 ? 24.022 -21.664 -29.962 1.00 92.25 424 ARG A C 1
ATOM 3297 O O . ARG A 1 424 ? 24.811 -20.805 -30.327 1.00 92.25 424 ARG A O 1
ATOM 3304 N N . ARG A 1 425 ? 22.833 -21.353 -29.440 1.00 94.94 425 ARG A N 1
ATOM 3305 C CA . ARG A 1 425 ? 22.390 -19.973 -29.207 1.00 94.94 425 ARG A CA 1
ATOM 3306 C C . ARG A 1 425 ? 23.342 -19.220 -28.276 1.00 94.94 425 ARG A C 1
ATOM 3308 O O . ARG A 1 425 ? 23.692 -18.084 -28.563 1.00 94.94 425 ARG A O 1
ATOM 3315 N N . ASN A 1 426 ? 23.738 -19.823 -27.154 1.00 92.94 426 ASN A N 1
ATOM 3316 C CA . ASN A 1 426 ? 24.664 -19.174 -26.225 1.00 92.94 426 ASN A CA 1
ATOM 3317 C C . ASN A 1 426 ? 26.049 -18.983 -26.867 1.00 92.94 426 ASN A C 1
ATOM 3319 O O . ASN A 1 426 ? 26.602 -17.898 -26.766 1.00 92.94 426 ASN A O 1
ATOM 3323 N N . GLU A 1 427 ? 26.553 -19.978 -27.604 1.00 92.50 427 GLU A N 1
ATOM 3324 C CA . GLU A 1 427 ? 27.807 -19.860 -28.365 1.00 92.50 427 GLU A CA 1
ATOM 3325 C C . GLU A 1 427 ? 27.737 -18.729 -29.410 1.00 92.50 427 GLU A C 1
ATOM 3327 O O . GLU A 1 427 ? 28.684 -17.961 -29.563 1.00 92.50 427 GLU A O 1
ATOM 3332 N N . ALA A 1 428 ? 26.601 -18.575 -30.096 1.00 91.44 428 ALA A N 1
ATOM 3333 C CA . ALA A 1 428 ? 26.357 -17.482 -31.034 1.00 91.44 428 ALA A CA 1
ATOM 3334 C C . ALA A 1 428 ? 26.308 -16.104 -30.343 1.00 91.44 428 ALA A C 1
ATOM 3336 O O . ALA A 1 428 ? 26.860 -15.133 -30.861 1.00 91.44 428 ALA A O 1
ATOM 3337 N N . ILE A 1 429 ? 25.703 -16.011 -29.155 1.00 91.00 429 ILE A N 1
ATOM 3338 C CA . ILE A 1 429 ? 25.707 -14.790 -28.333 1.00 91.00 429 ILE A CA 1
ATOM 3339 C C . ILE A 1 429 ? 27.134 -14.441 -27.885 1.00 91.00 429 ILE A C 1
ATOM 3341 O O . ILE A 1 429 ? 27.546 -13.285 -27.990 1.00 91.00 429 ILE A O 1
ATOM 3345 N N . ASP A 1 430 ? 27.917 -15.431 -27.459 1.00 91.12 430 ASP A N 1
ATOM 3346 C CA . ASP A 1 430 ? 29.313 -15.234 -27.062 1.00 91.12 430 ASP A CA 1
ATOM 3347 C C . ASP A 1 430 ? 30.167 -14.736 -28.241 1.00 91.12 430 ASP A C 1
ATOM 3349 O O . ASP A 1 430 ? 30.980 -13.824 -28.070 1.00 91.12 430 ASP A O 1
ATOM 3353 N N . LYS A 1 431 ? 29.937 -15.253 -29.461 1.00 88.19 431 LYS A N 1
ATOM 3354 C CA . LYS A 1 431 ? 30.569 -14.744 -30.695 1.00 88.19 431 LYS A CA 1
ATOM 3355 C C . LYS A 1 431 ? 30.241 -13.265 -30.934 1.00 88.19 431 LYS A C 1
ATOM 3357 O O . LYS A 1 431 ? 31.145 -12.497 -31.264 1.00 88.19 431 LYS A O 1
ATOM 3362 N N . LEU A 1 432 ? 28.986 -12.846 -30.737 1.00 87.75 432 LEU A N 1
ATOM 3363 C CA . LEU A 1 432 ? 28.585 -11.440 -30.878 1.00 87.75 432 LEU A CA 1
ATOM 3364 C C . LEU A 1 432 ? 29.277 -10.540 -29.847 1.00 87.75 432 LEU A C 1
ATOM 3366 O O . LEU A 1 432 ? 29.784 -9.475 -30.206 1.00 87.75 432 LEU A O 1
ATOM 3370 N N . TYR A 1 433 ? 29.349 -10.968 -28.584 1.00 87.56 433 TYR A N 1
ATOM 3371 C CA . TYR A 1 433 ? 30.043 -10.206 -27.544 1.00 87.56 433 TYR A CA 1
ATOM 3372 C C . TYR A 1 433 ? 31.550 -10.107 -27.799 1.00 87.56 433 TYR A C 1
ATOM 3374 O O . TYR A 1 433 ? 32.120 -9.023 -27.657 1.00 87.56 433 TYR A O 1
ATOM 3382 N N . ALA A 1 434 ? 32.189 -11.198 -28.228 1.00 85.62 434 ALA A N 1
ATOM 3383 C CA . ALA A 1 434 ? 33.607 -11.205 -28.580 1.00 85.62 434 ALA A CA 1
ATOM 3384 C C . ALA A 1 434 ? 33.911 -10.280 -29.773 1.00 85.62 434 ALA A C 1
ATOM 3386 O O . ALA A 1 434 ? 34.883 -9.525 -29.735 1.00 85.62 434 ALA A O 1
ATOM 3387 N N . ALA A 1 435 ? 33.057 -10.281 -30.802 1.00 81.31 435 ALA A N 1
ATOM 3388 C CA . ALA A 1 435 ? 33.199 -9.405 -31.964 1.00 81.31 435 ALA A CA 1
ATOM 3389 C C . ALA A 1 435 ? 33.001 -7.919 -31.611 1.00 81.31 435 ALA A C 1
ATOM 3391 O O . ALA A 1 435 ? 33.733 -7.067 -32.114 1.00 81.31 435 ALA A O 1
ATOM 3392 N N . ASN A 1 436 ? 32.067 -7.600 -30.709 1.00 80.25 436 ASN A N 1
ATOM 3393 C CA . ASN A 1 436 ? 31.849 -6.229 -30.239 1.00 80.25 436 ASN A CA 1
ATOM 3394 C C . ASN A 1 436 ? 33.026 -5.714 -29.385 1.00 80.25 436 ASN A C 1
ATOM 3396 O O . ASN A 1 436 ? 33.428 -4.560 -29.505 1.00 80.25 436 ASN A O 1
ATOM 3400 N N . ALA A 1 437 ? 33.630 -6.581 -28.565 1.00 73.56 437 ALA A N 1
ATOM 3401 C CA . ALA A 1 437 ? 34.822 -6.245 -27.785 1.00 73.56 437 ALA A CA 1
ATOM 3402 C C . ALA A 1 437 ? 36.067 -6.018 -28.664 1.00 73.56 437 ALA A C 1
ATOM 3404 O O . ALA A 1 437 ? 36.884 -5.155 -28.350 1.00 73.56 437 ALA A O 1
ATOM 3405 N N . ALA A 1 438 ? 36.200 -6.759 -29.769 1.00 69.06 438 ALA A N 1
ATOM 3406 C CA . ALA A 1 438 ? 37.283 -6.588 -30.738 1.00 69.06 438 ALA A CA 1
ATOM 3407 C C . ALA A 1 438 ? 37.119 -5.337 -31.623 1.00 69.06 438 ALA A C 1
ATOM 3409 O O . ALA A 1 438 ? 38.116 -4.787 -32.068 1.00 69.06 438 ALA A O 1
ATOM 3410 N N . ALA A 1 439 ? 35.887 -4.876 -31.864 1.00 63.75 439 ALA A N 1
ATOM 3411 C CA . ALA A 1 439 ? 35.609 -3.645 -32.614 1.00 63.75 439 ALA A CA 1
ATOM 3412 C C . ALA A 1 439 ? 35.802 -2.355 -31.787 1.00 63.75 439 ALA A C 1
ATOM 3414 O O . ALA A 1 439 ? 35.842 -1.265 -32.354 1.00 63.75 439 ALA A O 1
ATOM 3415 N N . ALA A 1 440 ? 35.885 -2.471 -30.457 1.00 55.75 440 ALA A N 1
ATOM 3416 C CA . ALA A 1 440 ? 36.094 -1.359 -29.526 1.00 55.75 440 ALA A CA 1
ATOM 3417 C C . ALA A 1 440 ? 37.577 -1.113 -29.164 1.00 55.75 440 ALA A C 1
ATOM 3419 O O . ALA A 1 440 ? 37.870 -0.167 -28.430 1.00 55.75 440 ALA A O 1
ATOM 3420 N N . GLN A 1 441 ? 38.487 -1.966 -29.649 1.00 45.38 441 GLN A N 1
ATOM 3421 C CA . GLN A 1 441 ? 39.947 -1.796 -29.607 1.00 45.38 441 GLN A CA 1
ATOM 3422 C C . GLN A 1 441 ? 40.437 -1.252 -30.945 1.00 45.38 441 GLN A C 1
ATOM 3424 O O . GLN A 1 441 ? 41.397 -0.448 -30.917 1.00 45.38 441 GLN A O 1
#

Solvent-accessible surface area (backbone atoms only — not comparable to full-atom values): 24899 Å² total; per-residue (Å²): 111,65,51,65,57,48,64,82,25,74,85,17,38,63,56,24,48,52,49,49,33,52,28,45,58,56,25,56,75,76,48,73,66,75,46,52,70,37,80,90,38,46,64,64,50,48,52,54,44,47,53,41,25,50,57,44,46,63,72,35,40,89,32,81,68,17,62,31,70,14,31,96,84,77,44,26,15,34,57,55,36,53,52,55,50,54,50,43,70,77,38,53,67,53,52,53,52,41,32,53,54,50,43,56,47,31,77,76,62,44,76,41,89,78,39,80,90,38,47,66,56,56,38,46,52,49,42,53,41,52,52,56,47,50,26,39,54,33,13,50,30,25,24,70,65,67,74,45,95,56,46,33,70,53,46,49,49,49,53,52,51,43,52,52,42,52,53,50,50,52,41,41,75,44,26,85,86,33,43,72,59,47,22,50,27,72,71,45,84,74,92,62,88,61,67,63,54,78,58,54,80,51,52,48,59,50,53,36,64,38,55,54,30,42,21,60,44,24,38,80,78,71,74,44,66,16,78,48,61,41,94,47,75,85,27,52,61,51,62,78,30,48,71,58,47,35,53,52,30,38,56,52,26,59,35,43,56,60,46,52,77,72,58,53,58,70,64,58,55,49,50,56,55,48,52,51,52,51,48,54,49,50,55,48,53,51,50,52,49,54,48,36,52,74,73,64,51,74,83,70,81,93,66,98,68,81,78,84,76,86,77,75,91,77,90,84,88,82,88,78,91,73,95,65,92,69,71,86,81,76,50,75,71,57,51,54,55,48,24,52,50,24,49,79,66,78,39,58,50,58,38,73,58,44,32,58,70,66,49,61,86,81,40,68,68,52,63,77,43,62,90,51,54,68,45,46,51,52,48,36,44,40,70,77,70,37,49,73,45,89,84,59,56,72,55,55,34,32,88,88,76,68,22,45,66,50,69,67,53,29,15,59,74,65,74,46,53,63,71,56,44,53,49,53,25,49,54,52,50,51,52,50,53,53,52,54,60,61,73,74,109

Mean predicted aligned error: 18.07 Å

Foldseek 3Di:
DDAFQQDQAPVQVVLLLVLLLVQLLQLVVVDDLVCLQPPVCLLVRLVSSLVSSLVSLVVCCPPPSNQPDRDPVNHGSSNVNNVLSVLCNVVVVLSNVLSVVVVVVCVVPNPLSVPPVCSVVVSVSSSVSSLLSSLVSSQVSSCVRPVDHGHSLLSVLLSLLVVLLVVLLVCLCVCVVNVVLVCQLVVHHDPDRDVLSVQSPALLSDALSSSLSNQCCCCVPVVDGRPLRDPDPSNVVVSVCRVVSNVSSNVVRVVVVVVVVVPCVVVVVVVVVVVVVVVVVVVVVVVVVVVCVVVVPDPDDPDPDDDDDPDDDDDDDDDDDDDDPDPDDDDPVRLQVLLVLCVVLLAHSCLLVLQSVPDDPPDPLCVLCVVPRPLLSLVLCCVPQNFQHPPDDQSQARPVPNGHDDLVSSCSSVVHDSVVSVVSSVVSVVSVVVVVVVVVD